Protein 4LQX (pdb70)

Solvent-accessible surface area: 27753 Å² total

Foldseek 3Di:
DAFQLFPTDAPALLRSLVCLVQCPDPPDDRNCLCVQQFHPDDSVVSSVSVVCLFPPPVQQLNLLVRLLCRAQNPDHQLLLVCLAPDLLSLLLCLQLVLVVLVLVLVLLVLLLVQDPDPVSNVLSVVVSCCQCANPPNDRHLNVLSLLNVQSPHSVVSVVDDADVLSVVLSVLLVVCSVPPHSLLVCLLSLLSLLQQCSVVVPRNGHSHNCCVLPDPPGDVSSNVNSVVSNPPSNVSSSVSSCSSVVCVCPGNVSVSSNVSSSVSVSSSSVSSLVSSCVVDVVSVVVSD/DCQVLPDFALFPTDDNALLRNLVCLVQCPDPPDDRNCVCVQQFHPDDSVVSSVSVVCLQPPPPQQLNLLVSLLCRAQAPDHQLLLVCLAPDLLLLLLCLQLVLLVLVLVLVLLVLLLVQDPDPVSNVLSVVVSCCQPCNDPNDRHLSVLSLLNVQSPHSVVSVVDDFDVLSVVLSVLLVVCSVPPHSLLVLLLSLLSLLQQCSVVVHRNHHSHNVCVLPDPPGDPSSNVNSVCSNVPSNVSSSVSSCSSVVCVCPGNVSVSSNVSSSVSVSSSSVSSQVSSCVVPVVSVVVSVD

Secondary structure (DSSP, 8-state):
----TTT---SSHHHHHH--TTTTSSS--S---HHHHT----HHHHHHHHHHHHHSSSS---HHHHHHHHHSSSS--HHHH-----HHHHHHHHHHHHHHHHHHHHHHHHHHHH---HHHHHHHHHHHHHHHH-STTSPPHHHHHH---TT--HHHHHH-PPPHHHHHHHHHHHHHHHHS-TTT----GGGGGG-TTGGGGT-SS-SS-GGGGT-TTS-HHHHHHHHHHHHHHHHHHHHHH--HHHHH---HHHHHHHHHHHHHHHHHHHHHHHHHHHH-TTHHHHH-/--TTT----TTT---SSHHHHHH--TTTTSSS--S---HHHHT----HHHHHHHHHHHHHSSSS---HHHHHHHHHHSSS--HHHH-----HHHHHHHHHHHHHHHHHHHHHHHHHHHH---HHHHHHHHHHHHHHHT-STTSPPHHHHHH---TT--HHHHHHSPPPHHHHHHHHHHHHHHHHS-TTT----GGGGGG-TTGGGGT-SS-SS-GGGGT-TTS-HHHHHHHHHHHHHHHHHHHHHH--HHHHH---HHHHHHHHHHHHHHHHHHHHHHHHHHHH-HHHHHHHH-

Nearest PDB structures (foldseek):
  4lqx-assembly1_A  TM=9.973E-01  e=5.915E-35  Saccharolobus solfataricus P2
  6p5q-assembly1_A  TM=6.520E-01  e=6.171E-04  Pseudomonas fluorescens
  3oql-assembly1_C  TM=6.518E-01  e=2.160E-03  Pseudomonas syringae pv. tomato str. DC3000
  3oql-assembly1_A  TM=6.108E-01  e=1.529E-03  Pseudomonas syringae pv. tomato str. DC3000
  5vrd-assembly2_A  TM=5.428E-01  e=6.937E-03  Methylorubrum extorquens AM1

Structure (mmCIF, N/CA/C/O backbone):
data_4LQX
#
_entry.id   4LQX
#
_cell.length_a   69.400
_cell.length_b   96.579
_cell.length_c   116.830
_cell.angle_alpha   90.000
_cell.angle_beta   90.000
_cell.angle_gamma   90.000
#
_symmetry.space_group_name_H-M   'P 21 21 21'
#
loop_
_entity.id
_entity.type
_entity.pdbx_description
1 polymer 'TENA/THI-4 domain-containing protein'
2 non-polymer 'ZINC ION'
3 non-polymer 'UNKNOWN LIGAND'
4 non-polymer 'SULFATE ION'
5 non-polymer 'CHLORIDE ION'
6 non-polymer 1,2-ETHANEDIOL
7 water water
#
loop_
_atom_site.group_PDB
_atom_site.id
_atom_site.type_symbol
_atom_site.label_atom_id
_atom_site.label_alt_id
_atom_site.label_comp_id
_atom_site.label_asym_id
_atom_site.label_entity_id
_atom_site.label_seq_id
_atom_site.pdbx_PDB_ins_code
_atom_site.Cartn_x
_atom_site.Cartn_y
_atom_site.Cartn_z
_atom_site.occupancy
_atom_site.B_iso_or_equiv
_atom_site.auth_seq_id
_atom_site.auth_comp_id
_atom_site.auth_asym_id
_atom_site.auth_atom_id
_atom_site.pdbx_PDB_model_num
ATOM 1 N N . GLY A 1 19 ? 23.853 29.059 -11.537 1.00 72.12 0 GLY A N 1
ATOM 2 C CA . GLY A 1 19 ? 24.763 30.190 -11.367 1.00 72.11 0 GLY A CA 1
ATOM 3 C C . GLY A 1 19 ? 24.531 30.973 -10.084 1.00 73.25 0 GLY A C 1
ATOM 4 O O . GLY A 1 19 ? 25.483 31.496 -9.485 1.00 75.19 0 GLY A O 1
ATOM 13 N N . PRO A 1 21 ? 24.190 31.556 -6.330 1.00 46.79 2 PRO A N 1
ATOM 14 C CA . PRO A 1 21 ? 24.522 30.801 -5.106 1.00 43.89 2 PRO A CA 1
ATOM 15 C C . PRO A 1 21 ? 23.278 30.489 -4.255 1.00 44.43 2 PRO A C 1
ATOM 16 O O . PRO A 1 21 ? 22.319 31.271 -4.188 1.00 44.64 2 PRO A O 1
ATOM 20 N N . LEU A 1 22 ? 23.307 29.315 -3.634 1.00 37.82 3 LEU A N 1
ATOM 21 C CA . LEU A 1 22 ? 22.284 28.800 -2.727 1.00 35.40 3 LEU A CA 1
ATOM 22 C C . LEU A 1 22 ? 22.672 29.104 -1.307 1.00 37.60 3 LEU A C 1
ATOM 23 O O . LEU A 1 22 ? 23.869 29.057 -0.977 1.00 37.14 3 LEU A O 1
ATOM 28 N N . CYS A 1 23 ? 21.681 29.381 -0.447 1.00 33.69 4 CYS A N 1
ATOM 29 C CA . CYS A 1 23 ? 21.980 29.554 0.969 1.00 33.04 4 CYS A CA 1
ATOM 30 C C . CYS A 1 23 ? 22.316 28.200 1.562 1.00 37.32 4 CYS A C 1
ATOM 31 O O . CYS A 1 23 ? 21.531 27.263 1.409 1.00 35.94 4 CYS A O 1
ATOM 34 N N . PRO A 1 24 ? 23.486 28.076 2.226 1.00 35.93 5 PRO A N 1
ATOM 35 C CA . PRO A 1 24 ? 23.886 26.767 2.771 1.00 35.83 5 PRO A CA 1
ATOM 36 C C . PRO A 1 24 ? 23.050 26.291 3.963 1.00 40.55 5 PRO A C 1
ATOM 37 O O . PRO A 1 24 ? 23.201 25.143 4.388 1.00 39.61 5 PRO A O 1
ATOM 41 N N . SER A 1 25 ? 22.160 27.175 4.479 1.00 37.20 6 SER A N 1
ATOM 42 C CA A SER A 1 25 ? 21.288 26.898 5.607 0.50 35.97 6 SER A CA 1
ATOM 43 C CA B SER A 1 25 ? 21.268 26.899 5.607 0.50 36.14 6 SER A CA 1
ATOM 44 C C . SER A 1 25 ? 19.863 26.578 5.140 1.00 41.54 6 SER A C 1
ATOM 45 O O . SER A 1 25 ? 19.428 25.446 5.302 1.00 45.73 6 SER A O 1
ATOM 50 N N . CYS A 1 26 ? 19.139 27.565 4.561 1.00 35.04 7 CYS A N 1
ATOM 51 C CA . CYS A 1 26 ? 17.745 27.415 4.139 1.00 34.37 7 CYS A CA 1
ATOM 52 C C . CYS A 1 26 ? 17.572 27.009 2.661 1.00 42.17 7 CYS A C 1
ATOM 53 O O . CYS A 1 26 ? 16.437 26.821 2.222 1.00 40.94 7 CYS A O 1
ATOM 56 N N . GLU A 1 27 ? 18.675 26.900 1.903 1.00 43.83 8 GLU A N 1
ATOM 57 C CA . GLU A 1 27 ? 18.741 26.435 0.500 1.00 46.33 8 GLU A CA 1
ATOM 58 C C . GLU A 1 27 ? 17.973 27.347 -0.515 1.00 50.32 8 GLU A C 1
ATOM 59 O O . GLU A 1 27 ? 17.728 26.922 -1.643 1.00 53.09 8 GLU A O 1
ATOM 73 N N . LYS A 1 29 ? 17.793 30.558 -3.224 1.00 37.90 10 LYS A N 1
ATOM 74 C CA . LYS A 1 29 ? 18.723 30.957 -4.302 1.00 38.64 10 LYS A CA 1
ATOM 75 C C . LYS A 1 29 ? 18.901 32.467 -4.362 1.00 42.44 10 LYS A C 1
ATOM 76 O O . LYS A 1 29 ? 17.954 33.182 -4.091 1.00 42.08 10 LYS A O 1
ATOM 82 N N . PHE A 1 30 ? 20.105 32.973 -4.690 1.00 39.53 11 PHE A N 1
ATOM 83 C CA . PHE A 1 30 ? 20.358 34.440 -4.726 1.00 39.59 11 PHE A CA 1
ATOM 84 C C . PHE A 1 30 ? 21.102 34.839 -5.993 1.00 43.95 11 PHE A C 1
ATOM 85 O O . PHE A 1 30 ? 21.794 34.013 -6.567 1.00 41.25 11 PHE A O 1
ATOM 93 N N . ASN A 1 31 ? 20.914 36.079 -6.460 1.00 44.60 12 ASN A N 1
ATOM 94 C CA . ASN A 1 31 ? 21.501 36.499 -7.737 1.00 46.75 12 ASN A CA 1
ATOM 95 C C . ASN A 1 31 ? 23.037 36.664 -7.719 1.00 49.87 12 ASN A C 1
ATOM 96 O O . ASN A 1 31 ? 23.683 36.600 -8.781 1.00 49.99 12 ASN A O 1
ATOM 101 N N . SER A 1 32 ? 23.616 36.856 -6.526 1.00 43.86 13 SER A N 1
ATOM 102 C CA . SER A 1 32 ? 25.051 37.037 -6.344 1.00 41.72 13 SER A CA 1
ATOM 103 C C . SER A 1 32 ? 25.490 36.588 -4.949 1.00 43.48 13 SER A C 1
ATOM 104 O O . SER A 1 32 ? 24.649 36.318 -4.096 1.00 41.56 13 SER A O 1
ATOM 107 N N . TRP A 1 33 ? 26.814 36.542 -4.720 1.00 41.38 14 TRP A N 1
ATOM 108 C CA . TRP A 1 33 ? 27.420 36.222 -3.425 1.00 41.33 14 TRP A CA 1
ATOM 109 C C . TRP A 1 33 ? 27.096 37.334 -2.407 1.00 45.14 14 TRP A C 1
ATOM 110 O O . TRP A 1 33 ? 26.907 37.042 -1.222 1.00 42.85 14 TRP A O 1
ATOM 121 N N . GLU A 1 34 ? 27.043 38.603 -2.877 1.00 42.80 15 GLU A N 1
ATOM 122 C CA . GLU A 1 34 ? 26.679 39.779 -2.070 1.00 43.59 15 GLU A CA 1
ATOM 123 C C . GLU A 1 34 ? 25.233 39.644 -1.564 1.00 44.69 15 GLU A C 1
ATOM 124 O O . GLU A 1 34 ? 24.962 39.929 -0.397 1.00 44.38 15 GLU A O 1
ATOM 130 N N . ASP A 1 35 ? 24.324 39.200 -2.448 1.00 40.02 16 ASP A N 1
ATOM 131 C CA . ASP A 1 35 ? 22.910 38.995 -2.152 1.00 40.52 16 ASP A CA 1
ATOM 132 C C . ASP A 1 35 ? 22.723 37.860 -1.124 1.00 42.29 16 ASP A C 1
ATOM 133 O O . ASP A 1 35 ? 21.933 38.019 -0.187 1.00 42.62 16 ASP A O 1
ATOM 138 N N . LEU A 1 36 ? 23.472 36.748 -1.276 1.00 34.92 17 LEU A N 1
ATOM 139 C CA . LEU A 1 36 ? 23.474 35.656 -0.299 1.00 33.36 17 LEU A CA 1
ATOM 140 C C . LEU A 1 36 ? 24.033 36.175 1.052 1.00 38.58 17 LEU A C 1
ATOM 141 O O . LEU A 1 36 ? 23.434 35.903 2.097 1.00 37.78 17 LEU A O 1
ATOM 146 N N . ALA A 1 37 ? 25.150 36.950 1.021 1.00 36.18 18 ALA A N 1
ATOM 147 C CA . ALA A 1 37 ? 25.760 37.513 2.233 1.00 36.10 18 ALA A CA 1
ATOM 148 C C . ALA A 1 37 ? 24.790 38.453 2.950 1.00 39.91 18 ALA A C 1
ATOM 149 O O . ALA A 1 37 ? 24.682 38.381 4.162 1.00 37.81 18 ALA A O 1
ATOM 151 N N . LYS A 1 38 ? 24.049 39.280 2.188 1.00 39.15 19 LYS A N 1
ATOM 152 C CA . LYS A 1 38 ? 23.028 40.197 2.691 1.00 40.22 19 LYS A CA 1
ATOM 153 C C . LYS A 1 38 ? 21.937 39.379 3.415 1.00 45.24 19 LYS A C 1
ATOM 154 O O . LYS A 1 38 ? 21.597 39.708 4.546 1.00 46.06 19 LYS A O 1
ATOM 160 N N . HIS A 1 39 ? 21.430 38.305 2.764 1.00 40.67 20 HIS A N 1
ATOM 161 C CA . HIS A 1 39 ? 20.410 37.394 3.283 1.00 38.63 20 HIS A CA 1
ATOM 162 C C . HIS A 1 39 ? 20.850 36.752 4.584 1.00 41.61 20 HIS A C 1
ATOM 163 O O . HIS A 1 39 ? 20.118 36.830 5.567 1.00 42.73 20 HIS A O 1
ATOM 178 N N . ASP A 1 41 ? 23.345 37.558 6.641 1.00 41.09 22 ASP A N 1
ATOM 179 C CA . ASP A 1 41 ? 23.567 38.597 7.655 1.00 43.50 22 ASP A CA 1
ATOM 180 C C . ASP A 1 41 ? 22.253 39.074 8.238 1.00 50.71 22 ASP A C 1
ATOM 181 O O . ASP A 1 41 ? 22.155 39.221 9.456 1.00 51.80 22 ASP A O 1
ATOM 186 N N . LEU A 1 42 ? 21.229 39.281 7.387 1.00 47.52 23 LEU A N 1
ATOM 187 C CA . LEU A 1 42 ? 19.900 39.713 7.842 1.00 48.91 23 LEU A CA 1
ATOM 188 C C . LEU A 1 42 ? 19.243 38.673 8.755 1.00 55.24 23 LEU A C 1
ATOM 189 O O . LEU A 1 42 ? 18.795 39.038 9.835 1.00 55.33 23 LEU A O 1
ATOM 194 N N . ILE A 1 43 ? 19.206 37.384 8.330 1.00 53.09 24 ILE A N 1
ATOM 195 C CA . ILE A 1 43 ? 18.588 36.280 9.077 1.00 53.39 24 ILE A CA 1
ATOM 196 C C . ILE A 1 43 ? 19.387 35.969 10.349 1.00 59.31 24 ILE A C 1
ATOM 197 O O . ILE A 1 43 ? 18.770 35.737 11.383 1.00 58.74 24 ILE A O 1
ATOM 202 N N . ALA A 1 44 ? 20.737 35.961 10.285 1.00 57.72 25 ALA A N 1
ATOM 203 C CA . ALA A 1 44 ? 21.564 35.658 11.456 1.00 58.63 25 ALA A CA 1
ATOM 204 C C . ALA A 1 44 ? 21.404 36.730 12.548 1.00 69.83 25 ALA A C 1
ATOM 205 O O . ALA A 1 44 ? 21.441 36.381 13.729 1.00 71.00 25 ALA A O 1
ATOM 207 N N . ASN A 1 45 ? 21.144 38.003 12.159 1.00 70.52 26 ASN A N 1
ATOM 208 C CA . ASN A 1 45 ? 20.933 39.125 13.090 1.00 72.71 26 ASN A CA 1
ATOM 209 C C . ASN A 1 45 ? 19.423 39.345 13.373 1.00 79.03 26 ASN A C 1
ATOM 210 O O . ASN A 1 45 ? 18.892 40.453 13.234 1.00 79.45 26 ASN A O 1
ATOM 215 N N . THR A 1 46 ? 18.749 38.234 13.744 1.00 76.60 27 THR A N 1
ATOM 216 C CA . THR A 1 46 ? 17.361 38.093 14.201 1.00 77.67 27 THR A CA 1
ATOM 217 C C . THR A 1 46 ? 17.372 37.101 15.368 1.00 84.61 27 THR A C 1
ATOM 218 O O . THR A 1 46 ? 18.125 36.118 15.329 1.00 83.52 27 THR A O 1
ATOM 222 N N . ASN A 1 47 ? 16.548 37.366 16.403 1.00 83.92 28 ASN A N 1
ATOM 223 C CA . ASN A 1 47 ? 16.438 36.547 17.622 1.00 83.96 28 ASN A CA 1
ATOM 224 C C . ASN A 1 47 ? 15.951 35.111 17.329 1.00 85.65 28 ASN A C 1
ATOM 225 O O . ASN A 1 47 ? 16.514 34.148 17.873 1.00 84.11 28 ASN A O 1
ATOM 230 N N . SER A 1 48 ? 14.913 34.991 16.459 1.00 81.28 29 SER A N 1
ATOM 231 C CA . SER A 1 48 ? 14.239 33.755 16.043 1.00 79.95 29 SER A CA 1
ATOM 232 C C . SER A 1 48 ? 15.177 32.725 15.380 1.00 80.27 29 SER A C 1
ATOM 233 O O . SER A 1 48 ? 15.032 31.521 15.640 1.00 79.53 29 SER A O 1
ATOM 236 N N . ASP A 1 49 ? 16.126 33.188 14.533 1.00 73.45 30 ASP A N 1
ATOM 237 C CA . ASP A 1 49 ? 17.044 32.289 13.834 1.00 70.19 30 ASP A CA 1
ATOM 238 C C . ASP A 1 49 ? 18.174 31.758 14.728 1.00 70.00 30 ASP A C 1
ATOM 239 O O . ASP A 1 49 ? 18.748 32.494 15.540 1.00 70.95 30 ASP A O 1
ATOM 244 N N . LYS A 1 50 ? 18.524 30.478 14.492 1.00 60.56 31 LYS A N 1
ATOM 245 C CA . LYS A 1 50 ? 19.600 29.735 15.136 1.00 57.46 31 LYS A CA 1
ATOM 246 C C . LYS A 1 50 ? 20.482 29.102 14.059 1.00 52.99 31 LYS A C 1
ATOM 247 O O . LYS A 1 50 ? 21.705 29.146 14.139 1.00 51.91 31 LYS A O 1
ATOM 253 N N . SER A 1 51 ? 19.837 28.561 13.024 1.00 44.66 32 SER A N 1
ATOM 254 C CA . SER A 1 51 ? 20.413 27.840 11.896 1.00 41.71 32 SER A CA 1
ATOM 255 C C . SER A 1 51 ? 21.485 28.632 11.110 1.00 39.67 32 SER A C 1
ATOM 256 O O . SER A 1 51 ? 22.573 28.098 10.878 1.00 36.54 32 SER A O 1
ATOM 259 N N . HIS A 1 52 ? 21.171 29.868 10.670 1.00 34.59 33 HIS A N 1
ATOM 260 C CA . HIS A 1 52 ? 22.084 30.664 9.842 1.00 34.01 33 HIS A CA 1
ATOM 261 C C . HIS A 1 52 ? 23.349 31.086 10.622 1.00 39.56 33 HIS A C 1
ATOM 262 O O . HIS A 1 52 ? 24.467 30.934 10.100 1.00 37.82 33 HIS A O 1
ATOM 269 N N . VAL A 1 53 ? 23.173 31.550 11.878 1.00 37.46 34 VAL A N 1
ATOM 270 C CA . VAL A 1 53 ? 24.286 31.973 12.726 1.00 37.72 34 VAL A CA 1
ATOM 271 C C . VAL A 1 53 ? 25.176 30.741 13.062 1.00 40.20 34 VAL A C 1
ATOM 272 O O . VAL A 1 53 ? 26.404 30.879 12.980 1.00 38.48 34 VAL A O 1
ATOM 289 N N . TRP A 1 55 ? 25.570 28.025 11.196 1.00 36.11 36 TRP A N 1
ATOM 290 C CA . TRP A 1 55 ? 26.274 27.687 9.956 1.00 34.97 36 TRP A CA 1
ATOM 291 C C . TRP A 1 55 ? 27.505 28.585 9.792 1.00 40.80 36 TRP A C 1
ATOM 292 O O . TRP A 1 55 ? 28.585 28.076 9.496 1.00 40.47 36 TRP A O 1
ATOM 303 N N . LEU A 1 56 ? 27.327 29.916 9.954 1.00 38.67 37 LEU A N 1
ATOM 304 C CA . LEU A 1 56 ? 28.404 30.904 9.819 1.00 38.92 37 LEU A CA 1
ATOM 305 C C . LEU A 1 56 ? 29.494 30.665 10.873 1.00 44.54 37 LEU A C 1
ATOM 306 O O . LEU A 1 56 ? 30.685 30.741 10.541 1.00 45.29 37 LEU A O 1
ATOM 311 N N . ASN A 1 57 ? 29.088 30.340 12.126 1.00 39.08 38 ASN A N 1
ATOM 312 C CA . ASN A 1 57 ? 30.013 30.045 13.225 1.00 38.50 38 ASN A CA 1
ATOM 313 C C . ASN A 1 57 ? 30.868 28.795 12.939 1.00 40.60 38 ASN A C 1
ATOM 314 O O . ASN A 1 57 ? 32.084 28.825 13.130 1.00 40.15 38 ASN A O 1
ATOM 319 N N . ARG A 1 58 ? 30.240 27.729 12.439 1.00 36.00 39 ARG A N 1
ATOM 320 C CA . ARG A 1 58 ? 30.915 26.468 12.167 1.00 34.92 39 ARG A CA 1
ATOM 321 C C . ARG A 1 58 ? 31.754 26.481 10.908 1.00 41.32 39 ARG A C 1
ATOM 322 O O . ARG A 1 58 ? 32.744 25.746 10.855 1.00 41.26 39 ARG A O 1
ATOM 330 N N . ASN A 1 59 ? 31.366 27.281 9.892 1.00 38.72 40 ASN A N 1
ATOM 331 C CA . ASN A 1 59 ? 32.053 27.254 8.606 1.00 39.19 40 ASN A CA 1
ATOM 332 C C . ASN A 1 59 ? 32.849 28.507 8.243 1.00 46.39 40 ASN A C 1
ATOM 333 O O . ASN A 1 59 ? 33.864 28.370 7.559 1.00 46.58 40 ASN A O 1
ATOM 338 N N . ILE A 1 60 ? 32.409 29.701 8.656 1.00 45.77 41 ILE A N 1
ATOM 339 C CA . ILE A 1 60 ? 33.107 30.915 8.247 1.00 48.28 41 ILE A CA 1
ATOM 340 C C . ILE A 1 60 ? 33.860 31.516 9.432 1.00 59.50 41 ILE A C 1
ATOM 341 O O . ILE A 1 60 ? 35.085 31.392 9.486 1.00 59.92 41 ILE A O 1
ATOM 346 N N . SER A 1 61 ? 33.152 32.201 10.349 1.00 60.29 42 SER A N 1
ATOM 347 C CA . SER A 1 61 ? 33.795 32.874 11.466 1.00 61.82 42 SER A CA 1
ATOM 348 C C . SER A 1 61 ? 32.867 33.001 12.662 1.00 68.89 42 SER A C 1
ATOM 349 O O . SER A 1 61 ? 31.636 32.960 12.520 1.00 67.70 42 SER A O 1
ATOM 360 N N . LYS A 1 63 ? 33.289 35.797 14.827 1.00 73.52 44 LYS A N 1
ATOM 361 C CA . LYS A 1 63 ? 33.086 37.251 14.820 1.00 74.95 44 LYS A CA 1
ATOM 362 C C . LYS A 1 63 ? 32.257 37.679 13.610 1.00 79.14 44 LYS A C 1
ATOM 363 O O . LYS A 1 63 ? 32.421 37.125 12.518 1.00 79.05 44 LYS A O 1
ATOM 369 N N . ARG A 1 64 ? 31.355 38.644 13.821 1.00 75.44 45 ARG A N 1
ATOM 370 C CA . ARG A 1 64 ? 30.494 39.196 12.778 1.00 75.04 45 ARG A CA 1
ATOM 371 C C . ARG A 1 64 ? 31.323 39.865 11.689 1.00 76.95 45 ARG A C 1
ATOM 372 O O . ARG A 1 64 ? 32.358 40.482 11.966 1.00 78.41 45 ARG A O 1
ATOM 388 N N . GLU A 1 66 ? 30.988 42.298 7.884 1.00 64.16 47 GLU A N 1
ATOM 389 C CA . GLU A 1 66 ? 30.087 43.144 7.090 1.00 63.87 47 GLU A CA 1
ATOM 390 C C . GLU A 1 66 ? 29.755 42.359 5.794 1.00 61.88 47 GLU A C 1
ATOM 391 O O . GLU A 1 66 ? 30.489 41.438 5.431 1.00 59.25 47 GLU A O 1
ATOM 397 N N . VAL A 1 67 ? 28.645 42.689 5.133 1.00 57.08 48 VAL A N 1
ATOM 398 C CA . VAL A 1 67 ? 28.147 41.979 3.943 1.00 56.05 48 VAL A CA 1
ATOM 399 C C . VAL A 1 67 ? 29.265 41.690 2.912 1.00 59.11 48 VAL A C 1
ATOM 400 O O . VAL A 1 67 ? 29.371 40.540 2.452 1.00 56.61 48 VAL A O 1
ATOM 404 N N . ASN A 1 68 ? 30.114 42.703 2.615 1.00 56.99 49 ASN A N 1
ATOM 405 C CA . ASN A 1 68 ? 31.208 42.637 1.643 1.00 56.22 49 ASN A CA 1
ATOM 406 C C . ASN A 1 68 ? 32.254 41.637 2.019 1.00 57.43 49 ASN A C 1
ATOM 407 O O . ASN A 1 68 ? 32.733 40.923 1.130 1.00 56.93 49 ASN A O 1
ATOM 412 N N . GLU A 1 69 ? 32.657 41.596 3.299 1.00 52.71 50 GLU A N 1
ATOM 413 C CA . GLU A 1 69 ? 33.695 40.638 3.664 1.00 52.28 50 GLU A CA 1
ATOM 414 C C . GLU A 1 69 ? 33.094 39.226 3.740 1.00 50.63 50 GLU A C 1
ATOM 415 O O . GLU A 1 69 ? 33.789 38.272 3.396 1.00 51.32 50 GLU A O 1
ATOM 421 N N . LEU A 1 70 ? 31.797 39.104 4.082 1.00 42.11 51 LEU A N 1
ATOM 422 C CA . LEU A 1 70 ? 31.078 37.819 4.099 1.00 38.53 51 LEU A CA 1
ATOM 423 C C . LEU A 1 70 ? 30.894 37.285 2.659 1.00 38.84 51 LEU A C 1
ATOM 424 O O . LEU A 1 70 ? 31.119 36.099 2.440 1.00 38.26 51 LEU A O 1
ATOM 429 N N . ALA A 1 71 ? 30.539 38.155 1.691 1.00 33.84 52 ALA A N 1
ATOM 430 C CA . ALA A 1 71 ? 30.372 37.772 0.278 1.00 33.54 52 ALA A CA 1
ATOM 431 C C . ALA A 1 71 ? 31.641 37.126 -0.255 1.00 39.40 52 ALA A C 1
ATOM 432 O O . ALA A 1 71 ? 31.581 36.046 -0.852 1.00 38.05 52 ALA A O 1
ATOM 434 N N . ASN A 1 72 ? 32.799 37.766 0.015 1.00 37.86 53 ASN A N 1
ATOM 435 C CA . ASN A 1 72 ? 34.106 37.276 -0.400 1.00 37.69 53 ASN A CA 1
ATOM 436 C C . ASN A 1 72 ? 34.438 35.980 0.334 1.00 39.41 53 ASN A C 1
ATOM 437 O O . ASN A 1 72 ? 34.908 35.037 -0.308 1.00 39.14 53 ASN A O 1
ATOM 442 N N . ALA A 1 73 ? 34.137 35.910 1.648 1.00 34.99 54 ALA A N 1
ATOM 443 C CA . ALA A 1 73 ? 34.367 34.707 2.467 1.00 34.73 54 ALA A CA 1
ATOM 444 C C . ALA A 1 73 ? 33.512 33.519 1.962 1.00 38.04 54 ALA A C 1
ATOM 445 O O . ALA A 1 73 ? 34.024 32.401 1.855 1.00 36.93 54 ALA A O 1
ATOM 447 N N . LEU A 1 74 ? 32.235 33.778 1.604 1.00 34.10 55 LEU A N 1
ATOM 448 C CA . LEU A 1 74 ? 31.326 32.738 1.084 1.00 32.91 55 LEU A CA 1
ATOM 449 C C . LEU A 1 74 ? 31.794 32.238 -0.261 1.00 36.90 55 LEU A C 1
ATOM 450 O O . LEU A 1 74 ? 31.899 31.029 -0.445 1.00 36.07 55 LEU A O 1
ATOM 455 N N . GLU A 1 75 ? 32.124 33.168 -1.176 1.00 35.48 56 GLU A N 1
ATOM 456 C CA . GLU A 1 75 ? 32.575 32.845 -2.527 1.00 35.30 56 GLU A CA 1
ATOM 457 C C . GLU A 1 75 ? 33.806 31.983 -2.488 1.00 41.40 56 GLU A C 1
ATOM 458 O O . GLU A 1 75 ? 33.834 30.970 -3.190 1.00 41.59 56 GLU A O 1
ATOM 464 N N . ARG A 1 76 ? 34.792 32.348 -1.635 1.00 39.16 57 ARG A N 1
ATOM 465 C CA . ARG A 1 76 ? 36.039 31.600 -1.452 1.00 39.39 57 ARG A CA 1
ATOM 466 C C . ARG A 1 76 ? 35.799 30.214 -0.841 1.00 40.64 57 ARG A C 1
ATOM 467 O O . ARG A 1 76 ? 36.391 29.242 -1.291 1.00 42.00 57 ARG A O 1
ATOM 475 N N . PHE A 1 77 ? 34.942 30.127 0.166 1.00 34.85 58 PHE A N 1
ATOM 476 C CA . PHE A 1 77 ? 34.595 28.886 0.867 1.00 32.78 58 PHE A CA 1
ATOM 477 C C . PHE A 1 77 ? 33.998 27.859 -0.097 1.00 35.93 58 PHE A C 1
ATOM 478 O O . PHE A 1 77 ? 34.325 26.684 0.023 1.00 35.85 58 PHE A O 1
ATOM 486 N N . PHE A 1 78 ? 33.131 28.281 -1.032 1.00 32.15 59 PHE A N 1
ATOM 487 C CA . PHE A 1 78 ? 32.467 27.341 -1.944 1.00 31.21 59 PHE A CA 1
ATOM 488 C C . PHE A 1 78 ? 33.227 27.066 -3.240 1.00 36.80 59 PHE A C 1
ATOM 489 O O . PHE A 1 78 ? 33.004 26.024 -3.872 1.00 36.23 59 PHE A O 1
ATOM 497 N N . SER A 1 79 ? 34.139 27.950 -3.636 1.00 34.88 60 SER A N 1
ATOM 498 C CA . SER A 1 79 ? 34.812 27.742 -4.915 1.00 35.50 60 SER A CA 1
ATOM 499 C C . SER A 1 79 ? 36.271 27.285 -4.786 1.00 38.00 60 SER A C 1
ATOM 500 O O . SER A 1 79 ? 36.851 26.837 -5.782 1.00 37.84 60 SER A O 1
ATOM 503 N N . THR A 1 80 ? 36.834 27.334 -3.572 1.00 34.67 61 THR A N 1
ATOM 504 C CA . THR A 1 80 ? 38.230 26.958 -3.357 1.00 34.86 61 THR A CA 1
ATOM 505 C C . THR A 1 80 ? 38.344 25.937 -2.218 1.00 37.50 61 THR A C 1
ATOM 506 O O . THR A 1 80 ? 37.883 26.222 -1.117 1.00 37.04 61 THR A O 1
ATOM 510 N N . PRO A 1 81 ? 38.965 24.752 -2.437 1.00 34.66 62 PRO A N 1
ATOM 511 C CA . PRO A 1 81 ? 39.507 24.206 -3.707 1.00 35.61 62 PRO A CA 1
ATOM 512 C C . PRO A 1 81 ? 38.430 24.045 -4.780 1.00 41.77 62 PRO A C 1
ATOM 513 O O . PRO A 1 81 ? 37.256 23.860 -4.433 1.00 41.55 62 PRO A O 1
ATOM 517 N N . ASN A 1 82 ? 38.817 24.086 -6.072 1.00 40.15 63 ASN A N 1
ATOM 518 C CA . ASN A 1 82 ? 37.871 23.887 -7.177 1.00 40.37 63 ASN A CA 1
ATOM 519 C C . ASN A 1 82 ? 37.407 22.409 -7.293 1.00 44.95 63 ASN A C 1
ATOM 520 O O . ASN A 1 82 ? 36.239 22.162 -7.612 1.00 46.50 63 ASN A O 1
ATOM 525 N N . SER A 1 83 ? 38.327 21.442 -7.096 1.00 39.93 64 SER A N 1
ATOM 526 C CA . SER A 1 83 ? 38.030 20.009 -7.135 1.00 37.87 64 SER A CA 1
ATOM 527 C C . SER A 1 83 ? 37.133 19.659 -5.935 1.00 37.33 64 SER A C 1
ATOM 528 O O . SER A 1 83 ? 37.470 20.000 -4.807 1.00 34.83 64 SER A O 1
ATOM 531 N N . LEU A 1 84 ? 35.972 19.027 -6.189 1.00 33.99 65 LEU A N 1
ATOM 532 C CA . LEU A 1 84 ? 35.005 18.708 -5.145 1.00 33.63 65 LEU A CA 1
ATOM 533 C C . LEU A 1 84 ? 35.603 17.747 -4.124 1.00 39.57 65 LEU A C 1
ATOM 534 O O . LEU A 1 84 ? 35.446 17.966 -2.922 1.00 40.47 65 LEU A O 1
ATOM 539 N N . SER A 1 85 ? 36.341 16.743 -4.602 1.00 36.38 66 SER A N 1
ATOM 540 C CA . SER A 1 85 ? 37.046 15.770 -3.782 1.00 35.56 66 SER A CA 1
ATOM 541 C C . SER A 1 85 ? 38.010 16.480 -2.813 1.00 38.67 66 SER A C 1
ATOM 542 O O . SER A 1 85 ? 38.027 16.168 -1.625 1.00 37.99 66 SER A O 1
ATOM 553 N N . TRP A 1 87 ? 37.845 19.728 -2.082 1.00 33.05 68 TRP A N 1
ATOM 554 C CA . TRP A 1 87 ? 37.014 20.646 -1.313 1.00 31.79 68 TRP A CA 1
ATOM 555 C C . TRP A 1 87 ? 36.418 19.928 -0.092 1.00 33.08 68 TRP A C 1
ATOM 556 O O . TRP A 1 87 ? 36.454 20.487 1.011 1.00 31.79 68 TRP A O 1
ATOM 567 N N . ILE A 1 88 ? 35.901 18.688 -0.283 1.00 28.89 69 ILE A N 1
ATOM 568 C CA . ILE A 1 88 ? 35.311 17.892 0.807 1.00 27.42 69 ILE A CA 1
ATOM 569 C C . ILE A 1 88 ? 36.415 17.593 1.838 1.00 31.38 69 ILE A C 1
ATOM 570 O O . ILE A 1 88 ? 36.233 17.829 3.046 1.00 30.87 69 ILE A O 1
ATOM 575 N N . ARG A 1 89 ? 37.580 17.168 1.343 1.00 28.59 70 ARG A N 1
ATOM 576 C CA . ARG A 1 89 ? 38.749 16.868 2.167 1.00 28.76 70 ARG A CA 1
ATOM 577 C C . ARG A 1 89 ? 39.204 18.098 2.972 1.00 33.29 70 ARG A C 1
ATOM 578 O O . ARG A 1 89 ? 39.401 17.976 4.173 1.00 33.77 70 ARG A O 1
ATOM 586 N N . THR A 1 90 ? 39.355 19.271 2.323 1.00 32.10 71 THR A N 1
ATOM 587 C CA . THR A 1 90 ? 39.826 20.512 2.972 1.00 32.07 71 THR A CA 1
ATOM 588 C C . THR A 1 90 ? 38.819 20.953 4.040 1.00 35.77 71 THR A C 1
ATOM 589 O O . THR A 1 90 ? 39.231 21.262 5.160 1.00 37.12 71 THR A O 1
ATOM 593 N N . ARG A 1 91 ? 37.509 20.931 3.714 1.00 31.13 72 ARG A N 1
ATOM 594 C CA . ARG A 1 91 ? 36.464 21.351 4.659 1.00 30.02 72 ARG A CA 1
ATOM 595 C C . ARG A 1 91 ? 36.396 20.425 5.854 1.00 34.36 72 ARG A C 1
ATOM 596 O O . ARG A 1 91 ? 36.229 20.920 6.985 1.00 35.17 72 ARG A O 1
ATOM 604 N N . PHE A 1 92 ? 36.572 19.092 5.613 1.00 29.18 73 PHE A N 1
ATOM 605 C CA . PHE A 1 92 ? 36.550 18.062 6.662 1.00 27.57 73 PHE A CA 1
ATOM 606 C C . PHE A 1 92 ? 37.664 18.312 7.669 1.00 30.42 73 PHE A C 1
ATOM 607 O O . PHE A 1 92 ? 37.405 18.317 8.879 1.00 29.62 73 PHE A O 1
ATOM 615 N N . ILE A 1 93 ? 38.890 18.550 7.160 1.00 26.42 74 ILE A N 1
ATOM 616 C CA . ILE A 1 93 ? 40.082 18.810 7.967 1.00 25.26 74 ILE A CA 1
ATOM 617 C C . ILE A 1 93 ? 39.850 20.075 8.811 1.00 29.42 74 ILE A C 1
ATOM 618 O O . ILE A 1 93 ? 40.098 20.044 10.002 1.00 28.91 74 ILE A O 1
ATOM 623 N N . GLU A 1 94 ? 39.296 21.142 8.218 1.00 26.40 75 GLU A N 1
ATOM 624 C CA . GLU A 1 94 ? 39.054 22.388 8.942 1.00 26.25 75 GLU A CA 1
ATOM 625 C C . GLU A 1 94 ? 38.052 22.216 10.031 1.00 29.67 75 GLU A C 1
ATOM 626 O O . GLU A 1 94 ? 38.176 22.830 11.086 1.00 30.44 75 GLU A O 1
ATOM 632 N N . ARG A 1 95 ? 37.045 21.392 9.777 1.00 27.10 76 ARG A N 1
ATOM 633 C CA . ARG A 1 95 ? 35.965 21.142 10.713 1.00 26.24 76 ARG A CA 1
ATOM 634 C C . ARG A 1 95 ? 36.384 20.271 11.895 1.00 30.75 76 ARG A C 1
ATOM 635 O O . ARG A 1 95 ? 36.060 20.609 13.027 1.00 32.57 76 ARG A O 1
ATOM 643 N N . PHE A 1 96 ? 37.047 19.134 11.648 1.00 27.22 77 PHE A N 1
ATOM 644 C CA . PHE A 1 96 ? 37.364 18.141 12.686 1.00 25.53 77 PHE A CA 1
ATOM 645 C C . PHE A 1 96 ? 38.812 18.085 13.131 1.00 30.62 77 PHE A C 1
ATOM 646 O O . PHE A 1 96 ? 39.055 17.653 14.260 1.00 29.67 77 PHE A O 1
ATOM 654 N N . TYR A 1 97 ? 39.778 18.486 12.260 1.00 28.74 78 TYR A N 1
ATOM 655 C CA . TYR A 1 97 ? 41.222 18.360 12.520 1.00 28.35 78 TYR A CA 1
ATOM 656 C C . TYR A 1 97 ? 41.957 19.693 12.366 1.00 33.80 78 TYR A C 1
ATOM 657 O O . TYR A 1 97 ? 43.156 19.725 12.030 1.00 31.85 78 TYR A O 1
ATOM 666 N N . GLY A 1 98 ? 41.228 20.782 12.623 1.00 33.51 79 GLY A N 1
ATOM 667 C CA . GLY A 1 98 ? 41.751 22.135 12.493 1.00 35.48 79 GLY A CA 1
ATOM 668 C C . GLY A 1 98 ? 42.432 22.630 13.747 1.00 44.05 79 GLY A C 1
ATOM 669 O O . GLY A 1 98 ? 42.977 21.849 14.534 1.00 42.47 79 GLY A O 1
ATOM 670 N N . ASP A 1 99 ? 42.383 23.944 13.942 1.00 45.86 80 ASP A N 1
ATOM 671 C CA . ASP A 1 99 ? 42.983 24.634 15.091 1.00 48.18 80 ASP A CA 1
ATOM 672 C C . ASP A 1 99 ? 42.380 24.108 16.395 1.00 50.18 80 ASP A C 1
ATOM 673 O O . ASP A 1 99 ? 43.124 23.862 17.350 1.00 50.09 80 ASP A O 1
ATOM 678 N N . ASN A 1 100 ? 41.052 23.835 16.381 1.00 45.48 81 ASN A N 1
ATOM 679 C CA . ASN A 1 100 ? 40.306 23.252 17.495 1.00 44.26 81 ASN A CA 1
ATOM 680 C C . ASN A 1 100 ? 39.702 21.920 17.055 1.00 42.51 81 ASN A C 1
ATOM 681 O O . ASN A 1 100 ? 38.537 21.854 16.618 1.00 41.46 81 ASN A O 1
ATOM 686 N N . PRO A 1 101 ? 40.517 20.834 17.141 1.00 34.37 82 PRO A N 1
ATOM 687 C CA . PRO A 1 101 ? 40.032 19.511 16.721 1.00 32.08 82 PRO A CA 1
ATOM 688 C C . PRO A 1 101 ? 38.862 19.064 17.564 1.00 34.65 82 PRO A C 1
ATOM 689 O O . PRO A 1 101 ? 38.716 19.538 18.688 1.00 35.06 82 PRO A O 1
ATOM 693 N N . HIS A 1 102 ? 38.019 18.181 17.013 1.00 27.91 83 HIS A N 1
ATOM 694 C CA . HIS A 1 102 ? 36.851 17.684 17.709 1.00 26.46 83 HIS A CA 1
ATOM 695 C C . HIS A 1 102 ? 37.257 17.065 19.049 1.00 32.44 83 HIS A C 1
ATOM 696 O O . HIS A 1 102 ? 38.225 16.302 19.103 1.00 32.84 83 HIS A O 1
ATOM 703 N N . PRO A 1 103 ? 36.525 17.391 20.145 1.00 30.35 84 PRO A N 1
ATOM 704 C CA . PRO A 1 103 ? 36.848 16.802 21.475 1.00 28.79 84 PRO A CA 1
ATOM 705 C C . PRO A 1 103 ? 36.986 15.275 21.484 1.00 34.04 84 PRO A C 1
ATOM 706 O O . PRO A 1 103 ? 37.796 14.756 22.258 1.00 34.96 84 PRO A O 1
ATOM 710 N N . PHE A 1 104 ? 36.203 14.551 20.640 1.00 28.39 85 PHE A N 1
ATOM 711 C CA . PHE A 1 104 ? 36.314 13.098 20.579 1.00 27.26 85 PHE A CA 1
ATOM 712 C C . PHE A 1 104 ? 37.694 12.711 20.014 1.00 31.50 85 PHE A C 1
ATOM 713 O O . PHE A 1 104 ? 38.327 11.785 20.529 1.00 31.25 85 PHE A O 1
ATOM 721 N N . ILE A 1 105 ? 38.138 13.413 18.954 1.00 27.61 86 ILE A N 1
ATOM 722 C CA . ILE A 1 105 ? 39.412 13.142 18.286 1.00 27.31 86 ILE A CA 1
ATOM 723 C C . ILE A 1 105 ? 40.572 13.425 19.263 1.00 30.99 86 ILE A C 1
ATOM 724 O O . ILE A 1 105 ? 41.526 12.642 19.304 1.00 30.00 86 ILE A O 1
ATOM 729 N N . VAL A 1 106 ? 40.452 14.512 20.075 1.00 26.65 87 VAL A N 1
ATOM 730 C CA . VAL A 1 106 ? 41.450 14.880 21.103 1.00 26.09 87 VAL A CA 1
ATOM 731 C C . VAL A 1 106 ? 41.540 13.724 22.120 1.00 30.94 87 VAL A C 1
ATOM 732 O O . VAL A 1 106 ? 42.646 13.287 22.456 1.00 34.44 87 VAL A O 1
ATOM 736 N N . ALA A 1 107 ? 40.378 13.198 22.558 1.00 26.74 88 ALA A N 1
ATOM 737 C CA . ALA A 1 107 ? 40.273 12.095 23.523 1.00 27.40 88 ALA A CA 1
ATOM 738 C C . ALA A 1 107 ? 40.774 10.775 22.937 1.00 33.74 88 ALA A C 1
ATOM 739 O O . ALA A 1 107 ? 41.260 9.921 23.674 1.00 34.70 88 ALA A O 1
ATOM 749 N N . GLN A 1 109 ? 43.273 10.368 20.870 1.00 32.21 90 GLN A N 1
ATOM 750 C CA . GLN A 1 109 ? 44.737 10.355 20.693 1.00 33.76 90 GLN A CA 1
ATOM 751 C C . GLN A 1 109 ? 45.368 9.226 21.478 1.00 43.62 90 GLN A C 1
ATOM 752 O O . GLN A 1 109 ? 46.049 8.388 20.886 1.00 46.28 90 GLN A O 1
ATOM 758 N N . ASN A 1 110 ? 45.096 9.168 22.792 1.00 41.41 91 ASN A N 1
ATOM 759 C CA . ASN A 1 110 ? 45.546 8.102 23.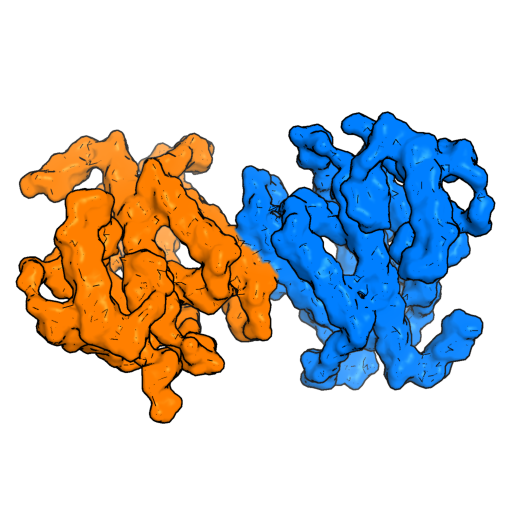701 1.00 40.92 91 ASN A CA 1
ATOM 760 C C . ASN A 1 110 ? 44.310 7.751 24.528 1.00 42.87 91 ASN A C 1
ATOM 761 O O . ASN A 1 110 ? 44.018 8.387 25.549 1.00 42.99 91 ASN A O 1
ATOM 766 N N . PRO A 1 111 ? 43.470 6.850 23.975 1.00 36.62 92 PRO A N 1
ATOM 767 C CA . PRO A 1 111 ? 42.152 6.634 24.576 1.00 34.84 92 PRO A CA 1
ATOM 768 C C . PRO A 1 111 ? 42.136 5.735 25.790 1.00 39.63 92 PRO A C 1
ATOM 769 O O . PRO A 1 111 ? 42.845 4.724 25.867 1.00 41.37 92 PRO A O 1
ATOM 773 N N . THR A 1 112 ? 41.253 6.095 26.714 1.00 33.34 93 THR A N 1
ATOM 774 C CA . THR A 1 112 ? 40.978 5.296 27.901 1.00 32.17 93 THR A CA 1
ATOM 775 C C . THR A 1 112 ? 39.996 4.182 27.494 1.00 31.69 93 THR A C 1
ATOM 776 O O . THR A 1 112 ? 39.454 4.219 26.398 1.00 27.29 93 THR A O 1
ATOM 780 N N . LYS A 1 113 ? 39.719 3.244 28.402 1.00 32.28 94 LYS A N 1
ATOM 781 C CA . LYS A 1 113 ? 38.726 2.179 28.253 1.00 32.13 94 LYS A CA 1
ATOM 782 C C . LYS A 1 113 ? 37.342 2.812 27.978 1.00 34.87 94 LYS A C 1
ATOM 783 O O . LYS A 1 113 ? 36.610 2.318 27.138 1.00 35.16 94 LYS A O 1
ATOM 789 N N . GLY A 1 114 ? 37.037 3.919 28.660 1.00 31.82 95 GLY A N 1
ATOM 790 C CA . GLY A 1 114 ? 35.789 4.664 28.546 1.00 30.56 95 GLY A CA 1
ATOM 791 C C . GLY A 1 114 ? 35.593 5.308 27.195 1.00 33.77 95 GLY A C 1
ATOM 792 O O . GLY A 1 114 ? 34.487 5.240 26.638 1.00 33.30 95 GLY A O 1
ATOM 793 N N . VAL A 1 115 ? 36.676 5.921 26.640 1.00 29.17 96 VAL A N 1
ATOM 794 C CA . VAL A 1 115 ? 36.669 6.518 25.296 1.00 26.56 96 VAL A CA 1
ATOM 795 C C . VAL A 1 115 ? 36.345 5.427 24.276 1.00 31.43 96 VAL A C 1
ATOM 796 O O . VAL A 1 115 ? 35.483 5.622 23.410 1.00 31.85 96 VAL A O 1
ATOM 800 N N . LEU A 1 116 ? 37.052 4.283 24.382 1.00 28.44 97 LEU A N 1
ATOM 801 C CA . LEU A 1 116 ? 36.914 3.173 23.454 1.00 28.15 97 LEU A CA 1
ATOM 802 C C . LEU A 1 116 ? 35.528 2.478 23.570 1.00 32.85 97 LEU A C 1
ATOM 803 O O . LEU A 1 116 ? 34.958 2.096 22.540 1.00 33.12 97 LEU A O 1
ATOM 808 N N . LEU A 1 117 ? 34.975 2.373 24.783 1.00 28.12 98 LEU A N 1
ATOM 809 C CA . LEU A 1 117 ? 33.655 1.779 25.000 1.00 28.55 98 LEU A CA 1
ATOM 810 C C . LEU A 1 117 ? 32.538 2.702 24.530 1.00 30.35 98 LEU A C 1
ATOM 811 O O . LEU A 1 117 ? 31.515 2.223 24.054 1.00 29.15 98 LEU A O 1
ATOM 816 N N . GLY A 1 118 ? 32.745 4.005 24.666 1.00 27.56 99 GLY A N 1
ATOM 817 C CA . GLY A 1 118 ? 31.827 5.026 24.178 1.00 27.12 99 GLY A CA 1
ATOM 818 C C . GLY A 1 118 ? 31.761 4.935 22.672 1.00 29.72 99 GLY A C 1
ATOM 819 O O . GLY A 1 118 ? 30.677 4.985 22.087 1.00 30.28 99 GLY A O 1
ATOM 820 N N . TYR A 1 119 ? 32.927 4.733 22.046 1.00 25.55 100 TYR A N 1
ATOM 821 C CA . TYR A 1 119 ? 33.081 4.490 20.604 1.00 25.04 100 TYR A CA 1
ATOM 822 C C . TYR A 1 119 ? 32.249 3.241 20.232 1.00 28.28 100 TYR A C 1
ATOM 823 O O . TYR A 1 119 ? 31.358 3.372 19.416 1.00 28.75 100 TYR A O 1
ATOM 832 N N . VAL A 1 120 ? 32.494 2.071 20.870 1.00 24.55 101 VAL A N 1
ATOM 833 C CA . VAL A 1 120 ? 31.781 0.801 20.627 1.00 24.60 101 VAL A CA 1
ATOM 834 C C . VAL A 1 120 ? 30.258 0.953 20.746 1.00 30.76 101 VAL A C 1
ATOM 835 O O . VAL A 1 120 ? 29.517 0.512 19.864 1.00 31.60 101 VAL A O 1
ATOM 839 N N . ILE A 1 121 ? 29.796 1.565 21.834 1.00 28.10 102 ILE A N 1
ATOM 840 C CA . ILE A 1 121 ? 28.371 1.656 22.138 1.00 26.81 102 ILE A CA 1
ATOM 841 C C . ILE A 1 121 ? 27.614 2.499 21.123 1.00 29.11 102 ILE A C 1
ATOM 842 O O . ILE A 1 121 ? 26.573 2.063 20.629 1.00 28.10 102 ILE A O 1
ATOM 847 N N . GLU A 1 122 ? 28.109 3.686 20.817 1.00 26.16 103 GLU A N 1
ATOM 848 C CA . GLU A 1 122 ? 27.383 4.545 19.884 1.00 24.77 103 GLU A CA 1
ATOM 849 C C . GLU A 1 122 ? 27.631 4.153 18.423 1.00 29.19 103 GLU A C 1
ATOM 850 O O . GLU A 1 122 ? 26.724 4.326 17.596 1.00 29.06 103 GLU A O 1
ATOM 856 N N . HIS A 1 123 ? 28.819 3.600 18.106 1.00 24.96 104 HIS A N 1
ATOM 857 C CA . HIS A 1 123 ? 29.148 3.263 16.722 1.00 24.60 104 HIS A CA 1
ATOM 858 C C . HIS A 1 123 ? 28.380 2.027 16.218 1.00 28.98 104 HIS A C 1
ATOM 859 O O . HIS A 1 123 ? 28.199 1.892 15.013 1.00 28.28 104 HIS A O 1
ATOM 866 N N . GLN A 1 124 ? 27.914 1.143 17.119 1.00 26.81 105 GLN A N 1
ATOM 867 C CA . GLN A 1 124 ? 27.145 -0.035 16.689 1.00 25.97 105 GLN A CA 1
ATOM 868 C C . GLN A 1 124 ? 25.862 0.432 15.982 1.00 30.02 105 GLN A C 1
ATOM 869 O O . GLN A 1 124 ? 25.446 -0.189 15.008 1.00 30.66 105 GLN A O 1
ATOM 875 N N . HIS A 1 125 ? 25.260 1.528 16.481 1.00 24.20 106 HIS A N 1
ATOM 876 C CA . HIS A 1 125 ? 24.044 2.146 15.976 1.00 24.05 106 HIS A CA 1
ATOM 877 C C . HIS A 1 125 ? 24.355 2.901 14.700 1.00 29.74 106 HIS A C 1
ATOM 878 O O . HIS A 1 125 ? 23.583 2.831 13.734 1.00 29.70 106 HIS A O 1
ATOM 885 N N . PHE A 1 126 ? 25.522 3.561 14.670 1.00 27.01 107 PHE A N 1
ATOM 886 C CA . PHE A 1 126 ? 26.015 4.246 13.483 1.00 25.77 107 PHE A CA 1
ATOM 887 C C . PHE A 1 126 ? 26.165 3.237 12.345 1.00 28.98 107 PHE A C 1
ATOM 888 O O . PHE A 1 126 ? 25.727 3.516 11.221 1.00 28.92 107 PHE A O 1
ATOM 896 N N . LEU A 1 127 ? 26.789 2.080 12.628 1.00 25.42 108 LEU A N 1
ATOM 897 C CA . LEU A 1 127 ? 27.039 1.058 11.607 1.00 24.66 108 LEU A CA 1
ATOM 898 C C . LEU A 1 127 ? 25.750 0.452 11.071 1.00 28.85 108 LEU A C 1
ATOM 899 O O . LEU A 1 127 ? 25.686 0.151 9.886 1.00 29.37 108 LEU A O 1
ATOM 904 N N . LYS A 1 128 ? 24.712 0.313 11.917 1.00 25.99 109 LYS A N 1
ATOM 905 C CA . LYS A 1 128 ? 23.398 -0.160 11.485 1.00 25.57 109 LYS A CA 1
ATOM 906 C C . LYS A 1 128 ? 22.789 0.865 10.516 1.00 30.07 109 LYS A C 1
ATOM 907 O O . LYS A 1 128 ? 22.305 0.472 9.458 1.00 33.17 109 LYS A O 1
ATOM 913 N N . ASN A 1 129 ? 22.888 2.170 10.822 1.00 24.22 110 ASN A N 1
ATOM 914 C CA . ASN A 1 129 ? 22.353 3.226 9.954 1.00 23.72 110 ASN A CA 1
ATOM 915 C C . ASN A 1 129 ? 23.137 3.295 8.635 1.00 29.29 110 ASN A C 1
ATOM 916 O O . ASN A 1 129 ? 22.538 3.426 7.568 1.00 29.26 110 ASN A O 1
ATOM 921 N N . TRP A 1 130 ? 24.474 3.195 8.726 1.00 26.44 111 TRP A N 1
ATOM 922 C CA . TRP A 1 130 ? 25.415 3.209 7.610 1.00 25.48 111 TRP A CA 1
ATOM 923 C C . TRP A 1 130 ? 24.997 2.235 6.520 1.00 30.76 111 TRP A C 1
ATOM 924 O O . TRP A 1 130 ? 24.847 2.632 5.375 1.00 31.32 111 TRP A O 1
ATOM 935 N N . VAL A 1 131 ? 24.783 0.973 6.883 1.00 29.18 112 VAL A N 1
ATOM 936 C CA . VAL A 1 131 ? 24.481 -0.076 5.919 1.00 29.48 112 VAL A CA 1
ATOM 937 C C . VAL A 1 131 ? 23.084 0.165 5.274 1.00 32.03 112 VAL A C 1
ATOM 938 O O . VAL A 1 131 ? 22.937 -0.048 4.073 1.00 31.99 112 VAL A O 1
ATOM 942 N N . LYS A 1 132 ? 22.123 0.713 6.040 1.00 27.38 113 LYS A N 1
ATOM 943 C CA . LYS A 1 132 ? 20.766 1.044 5.575 1.00 26.09 113 LYS A CA 1
ATOM 944 C C . LYS A 1 132 ? 20.799 2.223 4.594 1.00 32.83 113 LYS A C 1
ATOM 945 O O . LYS A 1 132 ? 20.188 2.147 3.537 1.00 35.05 113 LYS A O 1
ATOM 951 N N . VAL A 1 133 ? 21.539 3.294 4.923 1.00 27.79 114 VAL A N 1
ATOM 952 C CA . VAL A 1 133 ? 21.673 4.475 4.061 1.00 26.44 114 VAL A CA 1
ATOM 953 C C . VAL A 1 133 ? 22.422 4.111 2.722 1.00 31.21 114 VAL A C 1
ATOM 954 O O . VAL A 1 133 ? 22.032 4.579 1.642 1.00 32.67 114 VAL A O 1
ATOM 958 N N . LEU A 1 134 ? 23.435 3.252 2.793 1.00 26.42 115 LEU A N 1
ATOM 959 C CA . LEU A 1 134 ? 24.167 2.799 1.609 1.00 26.81 115 LEU A CA 1
ATOM 960 C C . LEU A 1 134 ? 23.242 1.952 0.728 1.00 30.67 115 LEU A C 1
ATOM 961 O O . LEU A 1 134 ? 23.338 1.996 -0.492 1.00 28.85 115 LEU A O 1
ATOM 966 N N . SER A 1 135 ? 22.312 1.215 1.371 1.00 28.53 116 SER A N 1
ATOM 967 C CA . SER A 1 135 ? 21.317 0.392 0.703 1.00 28.06 116 SER A CA 1
ATOM 968 C C . SER A 1 135 ? 20.329 1.277 -0.088 1.00 31.39 116 SER A C 1
ATOM 969 O O . SER A 1 135 ? 19.934 0.877 -1.184 1.00 32.21 116 SER A O 1
ATOM 972 N N . SER A 1 136 ? 19.985 2.482 0.428 1.00 26.55 117 SER A N 1
ATOM 973 C CA . SER A 1 136 ? 19.104 3.429 -0.275 1.00 26.50 117 SER A CA 1
ATOM 974 C C . SER A 1 136 ? 19.810 3.910 -1.561 1.00 31.10 117 SER A C 1
ATOM 975 O O . SER A 1 136 ? 19.163 4.039 -2.600 1.00 30.51 117 SER A O 1
ATOM 978 N N . ILE A 1 137 ? 21.150 4.085 -1.503 1.00 29.39 118 ILE A N 1
ATOM 979 C CA . ILE A 1 137 ? 21.965 4.473 -2.669 1.00 29.42 118 ILE A CA 1
ATOM 980 C C . ILE A 1 137 ? 21.889 3.357 -3.720 1.00 33.99 118 ILE A C 1
ATOM 981 O O . ILE A 1 137 ? 21.696 3.650 -4.903 1.00 33.36 118 ILE A O 1
ATOM 986 N N . VAL A 1 138 ? 21.989 2.078 -3.285 1.00 29.94 119 VAL A N 1
ATOM 987 C CA . VAL A 1 138 ? 21.924 0.925 -4.189 1.00 29.40 119 VAL A CA 1
ATOM 988 C C . VAL A 1 138 ? 20.583 0.934 -4.949 1.00 36.34 119 VAL A C 1
ATOM 989 O O . VAL A 1 138 ? 20.547 0.733 -6.161 1.00 36.75 119 VAL A O 1
ATOM 993 N N . PHE A 1 139 ? 19.498 1.209 -4.228 1.00 33.75 120 PHE A N 1
ATOM 994 C CA . PHE A 1 139 ? 18.159 1.250 -4.791 1.00 33.25 120 PHE A CA 1
ATOM 995 C C . PHE A 1 139 ? 17.941 2.435 -5.738 1.00 35.20 120 PHE A C 1
ATOM 996 O O . PHE A 1 139 ? 17.377 2.232 -6.810 1.00 34.07 120 PHE A O 1
ATOM 1004 N N . LYS A 1 140 ? 18.355 3.658 -5.334 1.00 30.71 121 LYS A N 1
ATOM 1005 C CA . LYS A 1 140 ? 18.098 4.900 -6.067 1.00 29.76 121 LYS A CA 1
ATOM 1006 C C . LYS A 1 140 ? 19.106 5.257 -7.191 1.00 35.32 121 LYS A C 1
ATOM 1007 O O . LYS A 1 140 ? 18.733 6.011 -8.100 1.00 36.56 121 LYS A O 1
ATOM 1013 N N . THR A 1 141 ? 20.348 4.763 -7.147 1.00 31.07 122 THR A N 1
ATOM 1014 C CA . THR A 1 141 ? 21.334 5.109 -8.184 1.00 29.82 122 THR A CA 1
ATOM 1015 C C . THR A 1 141 ? 20.974 4.523 -9.559 1.00 33.97 122 THR A C 1
ATOM 1016 O O . THR A 1 141 ? 20.363 3.455 -9.640 1.00 35.07 122 THR A O 1
ATOM 1020 N N . ASP A 1 142 ? 21.380 5.228 -10.642 1.00 30.30 123 ASP A N 1
ATOM 1021 C CA . ASP A 1 142 ? 21.207 4.766 -12.025 1.00 30.81 123 ASP A CA 1
ATOM 1022 C C . ASP A 1 142 ? 22.576 4.489 -12.655 1.00 37.41 123 ASP A C 1
ATOM 1023 O O . ASP A 1 142 ? 22.668 4.259 -13.866 1.00 40.30 123 ASP A O 1
ATOM 1028 N N . LYS A 1 143 ? 23.639 4.489 -11.820 1.00 32.65 124 LYS A N 1
ATOM 1029 C CA . LYS A 1 143 ? 25.026 4.296 -12.238 1.00 32.22 124 LYS A CA 1
ATOM 1030 C C . LYS A 1 143 ? 25.531 2.948 -11.761 1.00 38.08 124 LYS A C 1
ATOM 1031 O O . LYS A 1 143 ? 25.479 2.680 -10.565 1.00 38.17 124 LYS A O 1
ATOM 1037 N N . ASP A 1 144 ? 26.004 2.097 -12.702 1.00 38.97 125 ASP A N 1
ATOM 1038 C CA A ASP A 1 144 ? 26.466 0.738 -12.371 0.50 39.56 125 ASP A CA 1
ATOM 1039 C CA B ASP A 1 144 ? 26.494 0.743 -12.432 0.50 39.72 125 ASP A CA 1
ATOM 1040 C C . ASP A 1 144 ? 27.710 0.747 -11.478 1.00 41.82 125 ASP A C 1
ATOM 1041 O O . ASP A 1 144 ? 27.760 -0.052 -10.547 1.00 40.88 125 ASP A O 1
ATOM 1050 N N . ASP A 1 145 ? 28.686 1.644 -11.723 1.00 36.17 126 ASP A N 1
ATOM 1051 C CA . ASP A 1 145 ? 29.893 1.725 -10.899 1.00 35.16 126 ASP A CA 1
ATOM 1052 C C . ASP A 1 145 ? 29.550 2.118 -9.465 1.00 40.68 126 ASP A C 1
ATOM 1053 O O . ASP A 1 145 ? 30.193 1.618 -8.538 1.00 41.33 126 ASP A O 1
ATOM 1058 N N . VAL A 1 146 ? 28.520 2.977 -9.275 1.00 36.34 127 VAL A N 1
ATOM 1059 C CA . VAL A 1 146 ? 28.051 3.384 -7.944 1.00 34.28 127 VAL A CA 1
ATOM 1060 C C . VAL A 1 146 ? 27.376 2.175 -7.268 1.00 38.65 127 VAL A C 1
ATOM 1061 O O . VAL A 1 146 ? 27.648 1.910 -6.101 1.00 39.15 127 VAL A O 1
ATOM 1065 N N . LEU A 1 147 ? 26.527 1.439 -8.003 1.00 34.78 128 LEU A N 1
ATOM 1066 C CA . LEU A 1 147 ? 25.820 0.275 -7.471 1.00 35.36 128 LEU A CA 1
ATOM 1067 C C . LEU A 1 147 ? 26.833 -0.820 -7.039 1.00 38.34 128 LEU A C 1
ATOM 1068 O O . LEU A 1 147 ? 26.719 -1.352 -5.936 1.00 36.60 128 LEU A O 1
ATOM 1073 N N . GLN A 1 148 ? 27.808 -1.140 -7.919 1.00 34.29 129 GLN A N 1
ATOM 1074 C CA . GLN A 1 148 ? 28.866 -2.107 -7.653 1.00 34.50 129 GLN A CA 1
ATOM 1075 C C . GLN A 1 148 ? 29.662 -1.714 -6.397 1.00 40.12 129 GLN A C 1
ATOM 1076 O O . GLN A 1 148 ? 29.879 -2.558 -5.519 1.00 41.31 129 GLN A O 1
ATOM 1082 N N . TYR A 1 149 ? 30.057 -0.425 -6.305 1.00 33.82 130 TYR A N 1
ATOM 1083 C CA . TYR A 1 149 ? 30.845 0.122 -5.203 1.00 31.74 130 TYR A CA 1
ATOM 1084 C C . TYR A 1 149 ? 30.122 -0.060 -3.878 1.00 33.95 130 TYR A C 1
ATOM 1085 O O . TYR A 1 149 ? 30.718 -0.598 -2.956 1.00 33.44 130 TYR A O 1
ATOM 1094 N N . GLU A 1 150 ? 28.841 0.367 -3.802 1.00 30.02 131 GLU A N 1
ATOM 1095 C CA . GLU A 1 150 ? 27.997 0.306 -2.617 1.00 29.64 131 GLU A CA 1
ATOM 1096 C C . GLU A 1 150 ? 27.606 -1.136 -2.227 1.00 34.85 131 GLU A C 1
ATOM 1097 O O . GLU A 1 150 ? 27.503 -1.423 -1.035 1.00 34.70 131 GLU A O 1
ATOM 1103 N N . LEU A 1 151 ? 27.397 -2.030 -3.188 1.00 32.49 132 LEU A N 1
ATOM 1104 C CA . LEU A 1 151 ? 27.115 -3.424 -2.849 1.00 34.69 132 LEU A CA 1
ATOM 1105 C C . LEU A 1 151 ? 28.355 -4.071 -2.214 1.00 43.50 132 LEU A C 1
ATOM 1106 O O . LEU A 1 151 ? 28.191 -4.861 -1.283 1.00 46.18 132 LEU A O 1
ATOM 1111 N N . GLU A 1 152 ? 29.587 -3.710 -2.709 1.00 39.38 133 GLU A N 1
ATOM 1112 C CA A GLU A 1 152 ? 30.850 -4.226 -2.175 0.50 39.05 133 GLU A CA 1
ATOM 1113 C CA B GLU A 1 152 ? 30.883 -4.175 -2.203 0.50 39.08 133 GLU A CA 1
ATOM 1114 C C . GLU A 1 152 ? 31.016 -3.747 -0.753 1.00 42.39 133 GLU A C 1
ATOM 1115 O O . GLU A 1 152 ? 31.450 -4.525 0.087 1.00 44.27 133 GLU A O 1
ATOM 1126 N N . ASN A 1 153 ? 30.628 -2.491 -0.471 1.00 36.90 134 ASN A N 1
ATOM 1127 C CA . ASN A 1 153 ? 30.678 -1.851 0.852 1.00 35.46 134 ASN A CA 1
ATOM 1128 C C . ASN A 1 153 ? 29.770 -2.498 1.861 1.00 40.63 134 ASN A C 1
ATOM 1129 O O . ASN A 1 153 ? 30.194 -2.724 2.991 1.00 39.06 134 ASN A O 1
ATOM 1134 N N . ILE A 1 154 ? 28.504 -2.742 1.464 1.00 40.35 135 ILE A N 1
ATOM 1135 C CA . ILE A 1 154 ? 27.462 -3.357 2.290 1.00 40.71 135 ILE A CA 1
ATOM 1136 C C . ILE A 1 154 ? 27.873 -4.800 2.603 1.00 47.00 135 ILE A C 1
ATOM 1137 O O . ILE A 1 154 ? 27.782 -5.218 3.754 1.00 46.20 135 ILE A O 1
ATOM 1142 N N . SER A 1 155 ? 28.341 -5.548 1.572 1.00 46.12 136 SER A N 1
ATOM 1143 C CA . SER A 1 155 ? 28.776 -6.946 1.675 1.00 46.79 136 SER A CA 1
ATOM 1144 C C . SER A 1 155 ? 29.927 -7.054 2.648 1.00 51.38 136 SER A C 1
ATOM 1145 O O . SER A 1 155 ? 29.919 -7.938 3.487 1.00 52.00 136 SER A O 1
ATOM 1148 N N . VAL A 1 156 ? 30.871 -6.109 2.583 1.00 48.10 137 VAL A N 1
ATOM 1149 C CA . VAL A 1 156 ? 32.028 -6.058 3.474 1.00 47.35 137 VAL A CA 1
ATOM 1150 C C . VAL A 1 156 ? 31.529 -5.725 4.892 1.00 53.15 137 VAL A C 1
ATOM 1151 O O . VAL A 1 156 ? 31.985 -6.364 5.831 1.00 54.22 137 VAL A O 1
ATOM 1155 N N . GLU A 1 157 ? 30.528 -4.833 5.053 1.00 49.44 138 GLU A N 1
ATOM 1156 C CA . GLU A 1 157 ? 29.979 -4.512 6.390 1.00 48.02 138 GLU A CA 1
ATOM 1157 C C . GLU A 1 157 ? 29.177 -5.681 7.000 1.00 49.86 138 GLU A C 1
ATOM 1158 O O . GLU A 1 157 ? 28.964 -5.714 8.210 1.00 48.78 138 GLU A O 1
ATOM 1164 N N . PHE A 1 158 ? 28.753 -6.643 6.156 1.00 46.25 139 PHE A N 1
ATOM 1165 C CA . PHE A 1 158 ? 27.966 -7.797 6.559 1.00 45.46 139 PHE A CA 1
ATOM 1166 C C . PHE A 1 158 ? 28.808 -9.082 6.703 1.00 51.24 139 PHE A C 1
ATOM 1167 O O . PHE A 1 158 ? 28.637 -9.780 7.698 1.00 52.56 139 PHE A O 1
ATOM 1175 N N . ILE A 1 159 ? 29.702 -9.395 5.726 1.00 48.07 140 ILE A N 1
ATOM 1176 C CA . ILE A 1 159 ? 30.512 -10.622 5.741 1.00 49.98 140 ILE A CA 1
ATOM 1177 C C . ILE A 1 159 ? 32.000 -10.408 6.120 1.00 57.28 140 ILE A C 1
ATOM 1178 O O . ILE A 1 159 ? 32.637 -11.358 6.584 1.00 58.41 140 ILE A O 1
ATOM 1183 N N . GLY A 1 160 ? 32.542 -9.217 5.879 1.00 55.52 141 GLY A N 1
ATOM 1184 C CA . GLY A 1 160 ? 33.954 -8.910 6.109 1.00 56.43 141 GLY A CA 1
ATOM 1185 C C . GLY A 1 160 ? 34.773 -9.002 4.834 1.00 65.08 141 GLY A C 1
ATOM 1186 O O . GLY A 1 160 ? 34.272 -9.485 3.811 1.00 65.40 141 GLY A O 1
ATOM 1187 N N . TYR A 1 161 ? 36.046 -8.545 4.876 1.00 65.11 142 TYR A N 1
ATOM 1188 C CA . TYR A 1 161 ? 36.913 -8.538 3.684 1.00 66.80 142 TYR A CA 1
ATOM 1189 C C . TYR A 1 161 ? 38.087 -9.522 3.796 1.00 71.47 142 TYR A C 1
ATOM 1190 O O . TYR A 1 161 ? 38.818 -9.512 4.791 1.00 71.78 142 TYR A O 1
ATOM 1199 N N . ASN A 1 162 ? 38.272 -10.342 2.738 1.00 68.10 143 ASN A N 1
ATOM 1200 C CA . ASN A 1 162 ? 39.319 -11.365 2.567 1.00 69.13 143 ASN A CA 1
ATOM 1201 C C . ASN A 1 162 ? 39.479 -12.274 3.820 1.00 72.19 143 ASN A C 1
ATOM 1202 O O . ASN A 1 162 ? 40.534 -12.303 4.475 1.00 69.68 143 ASN A O 1
ATOM 1207 N N . GLY A 1 163 ? 38.391 -12.989 4.123 1.00 69.84 144 GLY A N 1
ATOM 1208 C CA . GLY A 1 163 ? 38.288 -13.917 5.242 1.00 70.01 144 GLY A CA 1
ATOM 1209 C C . GLY A 1 163 ? 37.980 -13.292 6.591 1.00 70.92 144 GLY A C 1
ATOM 1210 O O . GLY A 1 163 ? 37.253 -13.883 7.404 1.00 70.94 144 GLY A O 1
ATOM 1211 N N . ARG A 1 164 ? 38.544 -12.094 6.838 1.00 63.42 145 ARG A N 1
ATOM 1212 C CA . ARG A 1 164 ? 38.412 -11.347 8.083 1.00 61.52 145 ARG A CA 1
ATOM 1213 C C . ARG A 1 164 ? 36.934 -11.064 8.479 1.00 60.92 145 ARG A C 1
ATOM 1214 O O . ARG A 1 164 ? 36.062 -10.995 7.610 1.00 60.84 145 ARG A O 1
ATOM 1222 N N . PRO A 1 165 ? 36.653 -10.940 9.801 1.00 53.47 146 PRO A N 1
ATOM 1223 C CA . PRO A 1 165 ? 35.296 -10.571 10.256 1.00 50.72 146 PRO A CA 1
ATOM 1224 C C . PRO A 1 165 ? 34.898 -9.166 9.775 1.00 49.12 146 PRO A C 1
ATOM 1225 O O . PRO A 1 165 ? 35.771 -8.367 9.401 1.00 48.12 146 PRO A O 1
ATOM 1229 N N . ALA A 1 166 ? 33.583 -8.862 9.772 1.00 41.81 147 ALA A N 1
ATOM 1230 C CA . ALA A 1 166 ? 33.069 -7.542 9.355 1.00 38.88 147 ALA A CA 1
ATOM 1231 C C . ALA A 1 166 ? 33.446 -6.483 10.389 1.00 36.74 147 ALA A C 1
ATOM 1232 O O . ALA A 1 166 ? 33.716 -6.853 11.533 1.00 31.51 147 ALA A O 1
ATOM 1234 N N . HIS A 1 167 ? 33.465 -5.182 9.991 1.00 36.47 148 HIS A N 1
ATOM 1235 C CA A HIS A 1 167 ? 33.799 -4.062 10.886 0.50 36.93 148 HIS A CA 1
ATOM 1236 C CA B HIS A 1 167 ? 33.783 -4.042 10.870 0.50 37.49 148 HIS A CA 1
ATOM 1237 C C . HIS A 1 167 ? 32.951 -4.098 12.145 1.00 39.71 148 HIS A C 1
ATOM 1238 O O . HIS A 1 167 ? 33.470 -3.876 13.243 1.00 40.32 148 HIS A O 1
ATOM 1251 N N . TYR A 1 168 ? 31.656 -4.405 11.980 1.00 34.76 149 TYR A N 1
ATOM 1252 C CA . TYR A 1 168 ? 30.653 -4.507 13.031 1.00 33.17 149 TYR A CA 1
ATOM 1253 C C . TYR A 1 168 ? 31.030 -5.579 14.042 1.00 34.99 149 TYR A C 1
ATOM 1254 O O . TYR A 1 168 ? 30.980 -5.312 15.231 1.00 35.80 149 TYR A O 1
ATOM 1263 N N . GLU A 1 169 ? 31.393 -6.786 13.576 1.00 30.71 150 GLU A N 1
ATOM 1264 C CA . GLU A 1 169 ? 31.822 -7.878 14.459 1.00 30.95 150 GLU A CA 1
ATOM 1265 C C . GLU A 1 169 ? 33.109 -7.485 15.214 1.00 32.44 150 GLU A C 1
ATOM 1266 O O . GLU A 1 169 ? 33.199 -7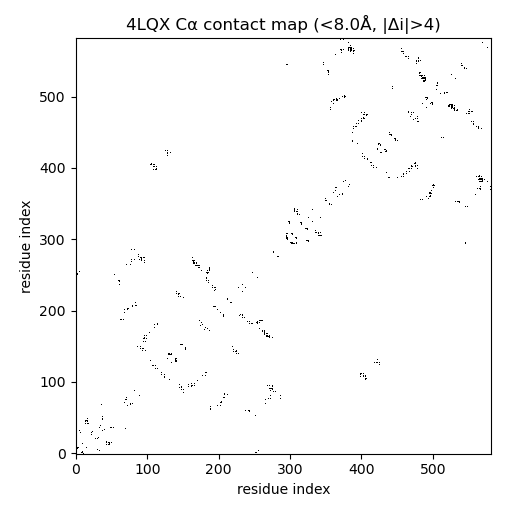.697 16.417 1.00 33.52 150 GLU A O 1
ATOM 1272 N N . LEU A 1 170 ? 34.068 -6.862 14.511 1.00 29.49 151 LEU A N 1
ATOM 1273 C CA . LEU A 1 170 ? 35.328 -6.382 15.094 1.00 30.45 151 LEU A CA 1
ATOM 1274 C C . LEU A 1 170 ? 35.061 -5.333 16.193 1.00 33.97 151 LEU A C 1
ATOM 1275 O O . LEU A 1 170 ? 35.728 -5.361 17.231 1.00 33.32 151 LEU A O 1
ATOM 1280 N N . LEU A 1 171 ? 34.044 -4.464 15.998 1.00 29.44 152 LEU A N 1
ATOM 1281 C CA . LEU A 1 171 ? 33.655 -3.470 16.995 1.00 27.72 152 LEU A CA 1
ATOM 1282 C C . LEU A 1 171 ? 33.111 -4.143 18.254 1.00 31.51 152 LEU A C 1
ATOM 1283 O O . LEU A 1 171 ? 33.511 -3.781 19.358 1.00 30.64 152 LEU A O 1
ATOM 1288 N N . LEU A 1 172 ? 32.214 -5.125 18.082 1.00 29.45 153 LEU A N 1
ATOM 1289 C CA . LEU A 1 172 ? 31.636 -5.859 19.204 1.00 30.22 153 LEU A CA 1
ATOM 1290 C C . LEU A 1 172 ? 32.730 -6.579 19.974 1.00 35.46 153 LEU A C 1
ATOM 1291 O O . LEU A 1 172 ? 32.731 -6.543 21.203 1.00 35.82 153 LEU A O 1
ATOM 1296 N N . ARG A 1 173 ? 33.691 -7.201 19.243 1.00 32.40 154 ARG A N 1
ATOM 1297 C CA . ARG A 1 173 ? 34.830 -7.918 19.818 1.00 31.45 154 ARG A CA 1
ATOM 1298 C C . ARG A 1 173 ? 35.716 -6.964 20.619 1.00 34.85 154 ARG A C 1
ATOM 1299 O O . ARG A 1 173 ? 36.278 -7.371 21.651 1.00 36.65 154 ARG A O 1
ATOM 1315 N N . GLY A 1 175 ? 34.648 -4.184 22.249 1.00 31.10 156 GLY A N 1
ATOM 1316 C CA . GLY A 1 175 ? 33.875 -3.936 23.466 1.00 31.59 156 GLY A CA 1
ATOM 1317 C C . GLY A 1 175 ? 33.993 -5.078 24.461 1.00 37.19 156 GLY A C 1
ATOM 1318 O O . GLY A 1 175 ? 34.240 -4.851 25.652 1.00 36.07 156 GLY A O 1
ATOM 1319 N N . GLU A 1 176 ? 33.868 -6.324 23.958 1.00 35.76 157 GLU A N 1
ATOM 1320 C CA . GLU A 1 176 ? 34.012 -7.559 24.744 1.00 36.58 157 GLU A CA 1
ATOM 1321 C C . GLU A 1 176 ? 35.404 -7.619 25.358 1.00 43.73 157 GLU A C 1
ATOM 1322 O O . GLU A 1 176 ? 35.527 -7.924 26.552 1.00 45.82 157 GLU A O 1
ATOM 1328 N N . ALA A 1 177 ? 36.448 -7.251 24.571 1.00 38.77 158 ALA A N 1
ATOM 1329 C CA . ALA A 1 177 ? 37.824 -7.247 25.080 1.00 38.93 158 ALA A CA 1
ATOM 1330 C C . ALA A 1 177 ? 38.022 -6.205 26.196 1.00 43.29 158 ALA A C 1
ATOM 1331 O O . ALA A 1 177 ? 38.899 -6.370 27.042 1.00 43.54 158 ALA A O 1
ATOM 1333 N N . LEU A 1 178 ? 37.208 -5.139 26.180 1.00 40.04 159 LEU A N 1
ATOM 1334 C CA . LEU A 1 178 ? 37.259 -4.038 27.140 1.00 39.44 159 LEU A CA 1
ATOM 1335 C C . LEU A 1 178 ? 36.379 -4.321 28.368 1.00 45.49 159 LEU A C 1
ATOM 1336 O O . LEU A 1 178 ? 36.247 -3.466 29.236 1.00 45.28 159 LEU A O 1
ATOM 1341 N N . GLY A 1 179 ? 35.822 -5.528 28.437 1.00 43.82 160 GLY A N 1
ATOM 1342 C CA . GLY A 1 179 ? 35.052 -5.983 29.587 1.00 43.92 160 GLY A CA 1
ATOM 1343 C C . GLY A 1 179 ? 33.554 -5.851 29.495 1.00 47.22 160 GLY A C 1
ATOM 1344 O O . GLY A 1 179 ? 32.864 -6.210 30.441 1.00 47.94 160 GLY A O 1
ATOM 1353 N N . PRO A 1 181 ? 30.233 -7.310 28.000 1.00 46.18 162 PRO A N 1
ATOM 1354 C CA . PRO A 1 181 ? 29.680 -8.412 27.190 1.00 46.27 162 PRO A CA 1
ATOM 1355 C C . PRO A 1 181 ? 28.787 -7.884 26.079 1.00 50.38 162 PRO A C 1
ATOM 1356 O O . PRO A 1 181 ? 28.144 -6.840 26.234 1.00 50.83 162 PRO A O 1
ATOM 1360 N N . ARG A 1 182 ? 28.765 -8.605 24.968 1.00 46.74 163 ARG A N 1
ATOM 1361 C CA . ARG A 1 182 ? 28.010 -8.305 23.747 1.00 46.86 163 ARG A CA 1
ATOM 1362 C C . ARG A 1 182 ? 26.527 -8.008 24.030 1.00 51.42 163 ARG A C 1
ATOM 1363 O O . ARG A 1 182 ? 25.963 -7.100 23.421 1.00 50.92 163 ARG A O 1
ATOM 1371 N N . GLU A 1 183 ? 25.903 -8.802 24.924 1.00 48.78 164 GLU A N 1
ATOM 1372 C CA . GLU A 1 183 ? 24.499 -8.677 25.359 1.00 48.87 164 GLU A CA 1
ATOM 1373 C C . GLU A 1 183 ? 24.214 -7.252 25.900 1.00 48.95 164 GLU A C 1
ATOM 1374 O O . GLU A 1 183 ? 23.185 -6.663 25.546 1.00 48.09 164 GLU A O 1
ATOM 1380 N N . LYS A 1 184 ? 25.135 -6.721 26.749 1.00 42.41 165 LYS A N 1
ATOM 1381 C CA A LYS A 1 184 ? 24.987 -5.389 27.320 0.50 41.51 165 LYS A CA 1
ATOM 1382 C CA B LYS A 1 184 ? 25.049 -5.390 27.339 0.50 41.49 165 LYS A CA 1
ATOM 1383 C C . LYS A 1 184 ? 25.203 -4.324 26.236 1.00 44.62 165 LYS A C 1
ATOM 1384 O O . LYS A 1 184 ? 24.425 -3.372 26.183 1.00 46.28 165 LYS A O 1
ATOM 1395 N N . ILE A 1 185 ? 26.206 -4.501 25.338 1.00 38.61 166 ILE A N 1
ATOM 1396 C CA . ILE A 1 185 ? 26.461 -3.550 24.250 1.00 37.19 166 ILE A CA 1
ATOM 1397 C C . ILE A 1 185 ? 25.204 -3.396 23.393 1.00 42.29 166 ILE A C 1
ATOM 1398 O O . ILE A 1 185 ? 24.739 -2.271 23.181 1.00 41.43 166 ILE A O 1
ATOM 1403 N N . LEU A 1 186 ? 24.654 -4.533 22.916 1.00 40.36 167 LEU A N 1
ATOM 1404 C CA . LEU A 1 186 ? 23.521 -4.583 22.001 1.00 40.06 167 LEU A CA 1
ATOM 1405 C C . LEU A 1 186 ? 22.199 -4.090 22.599 1.00 45.89 167 LEU A C 1
ATOM 1406 O O . LEU A 1 186 ? 21.343 -3.616 21.846 1.00 45.62 167 LEU A O 1
ATOM 1411 N N . SER A 1 187 ? 22.042 -4.158 23.928 1.00 43.38 168 SER A N 1
ATOM 1412 C CA . SER A 1 187 ? 20.810 -3.727 24.588 1.00 42.90 168 SER A CA 1
ATOM 1413 C C . SER A 1 187 ? 20.854 -2.231 24.949 1.00 44.64 168 SER A C 1
ATOM 1414 O O . SER A 1 187 ? 19.841 -1.665 25.389 1.00 44.97 168 SER A O 1
ATOM 1417 N N . THR A 1 188 ? 22.012 -1.583 24.735 1.00 37.68 169 THR A N 1
ATOM 1418 C CA . THR A 1 188 ? 22.170 -0.163 25.026 1.00 35.27 169 THR A CA 1
ATOM 1419 C C . THR A 1 188 ? 21.667 0.644 23.832 1.00 37.50 169 THR A C 1
ATOM 1420 O O . THR A 1 188 ? 22.269 0.620 22.759 1.00 35.71 169 THR A O 1
ATOM 1424 N N . GLN A 1 189 ? 20.571 1.373 24.054 1.00 33.77 170 GLN A N 1
ATOM 1425 C CA . GLN A 1 189 ? 19.933 2.265 23.108 1.00 32.73 170 GLN A CA 1
ATOM 1426 C C . GLN A 1 189 ? 20.879 3.417 22.743 1.00 36.91 170 GLN A C 1
ATOM 1427 O O . GLN A 1 189 ? 21.649 3.849 23.609 1.00 38.59 170 GLN A O 1
ATOM 1433 N N . PRO A 1 190 ? 20.848 3.967 21.505 1.00 30.43 171 PRO A N 1
ATOM 1434 C CA . PRO A 1 190 ? 21.730 5.111 21.209 1.00 29.12 171 PRO A CA 1
ATOM 1435 C C . PRO A 1 190 ? 21.410 6.322 22.086 1.00 31.67 171 PRO A C 1
ATOM 1436 O O . PRO A 1 190 ? 20.289 6.450 22.569 1.00 32.72 171 PRO A O 1
ATOM 1440 N N . LEU A 1 191 ? 22.379 7.206 22.300 1.00 26.95 172 LEU A N 1
ATOM 1441 C CA . LEU A 1 191 ? 22.120 8.428 23.059 1.00 27.22 172 LEU A CA 1
ATOM 1442 C C . LEU A 1 191 ? 21.201 9.347 22.236 1.00 31.09 172 LEU A C 1
ATOM 1443 O O . LEU A 1 191 ? 21.203 9.216 21.022 1.00 29.54 172 LEU A O 1
ATOM 1448 N N . PRO A 1 192 ? 20.437 10.304 22.827 1.00 29.73 173 PRO A N 1
ATOM 1449 C CA . PRO A 1 192 ? 19.585 11.180 21.984 1.00 29.59 173 PRO A CA 1
ATOM 1450 C C . PRO A 1 192 ? 20.298 11.840 20.779 1.00 34.72 173 PRO A C 1
ATOM 1451 O O . PRO A 1 192 ? 19.670 11.956 19.722 1.00 36.41 173 PRO A O 1
ATOM 1455 N N . SER A 1 193 ? 21.596 12.223 20.917 1.00 30.47 174 SER A N 1
ATOM 1456 C CA A SER A 1 193 ? 22.383 12.876 19.854 0.50 29.24 174 SER A CA 1
ATOM 1457 C CA B SER A 1 193 ? 22.388 12.875 19.856 0.50 28.44 174 SER A CA 1
ATOM 1458 C C . SER A 1 193 ? 22.787 11.894 18.741 1.00 30.74 174 SER A C 1
ATOM 1459 O O . SER A 1 193 ? 22.923 12.301 17.573 1.00 29.16 174 SER A O 1
ATOM 1464 N N . THR A 1 194 ? 22.946 10.599 19.080 1.00 25.18 175 THR A N 1
ATOM 1465 C CA . THR A 1 194 ? 23.224 9.582 18.054 1.00 23.81 175 THR A CA 1
ATOM 1466 C C . THR A 1 194 ? 21.931 9.424 17.232 1.00 25.30 175 THR A C 1
ATOM 1467 O O . THR A 1 194 ? 21.992 9.468 16.016 1.00 26.14 175 THR A O 1
ATOM 1471 N N . GLN A 1 195 ? 20.774 9.358 17.906 1.00 21.96 176 GLN A N 1
ATOM 1472 C CA . GLN A 1 195 ? 19.438 9.253 17.307 1.00 22.58 176 GLN A CA 1
ATOM 1473 C C . GLN A 1 195 ? 19.134 10.444 16.391 1.00 27.67 176 GLN A C 1
ATOM 1474 O O . GLN A 1 195 ? 18.656 10.262 15.268 1.00 27.46 176 GLN A O 1
ATOM 1480 N N . SER A 1 196 ? 19.441 11.660 16.879 1.00 24.79 177 SER A N 1
ATOM 1481 C CA . SER A 1 196 ? 19.288 12.902 16.151 1.00 24.82 177 SER A CA 1
ATOM 1482 C C . SER A 1 196 ? 20.130 12.878 14.849 1.00 30.16 177 SER A C 1
ATOM 1483 O O . SER A 1 196 ? 19.596 13.112 13.763 1.00 32.04 177 SER A O 1
ATOM 1486 N N . ALA A 1 197 ? 21.401 12.502 14.958 1.00 25.96 178 ALA A N 1
ATOM 1487 C CA . ALA A 1 197 ? 22.329 12.383 13.832 1.00 24.49 178 ALA A CA 1
ATOM 1488 C C . ALA A 1 197 ? 21.839 11.305 12.817 1.00 27.80 178 ALA A C 1
ATOM 1489 O O . ALA A 1 197 ? 21.808 11.571 11.625 1.00 26.65 178 ALA A O 1
ATOM 1491 N N . ILE A 1 198 ? 21.402 10.129 13.299 1.00 26.03 179 ILE A N 1
ATOM 1492 C CA . ILE A 1 198 ? 20.866 9.045 12.468 1.00 25.72 179 ILE A CA 1
ATOM 1493 C C . ILE A 1 198 ? 19.624 9.543 11.710 1.00 32.67 179 ILE A C 1
ATOM 1494 O O . ILE A 1 198 ? 19.487 9.285 10.511 1.00 34.29 179 ILE A O 1
ATOM 1499 N N . LYS A 1 199 ? 18.777 10.325 12.374 1.00 31.06 180 LYS A N 1
ATOM 1500 C CA . LYS A 1 199 ? 17.548 10.880 11.786 1.00 31.46 180 LYS A CA 1
ATOM 1501 C C . LYS A 1 199 ? 17.896 11.836 10.610 1.00 35.35 180 LYS A C 1
ATOM 1502 O O . LYS A 1 199 ? 17.222 11.806 9.563 1.00 35.65 180 LYS A O 1
ATOM 1508 N N . THR A 1 200 ? 18.958 12.657 10.790 1.00 29.93 181 THR A N 1
ATOM 1509 C CA . THR A 1 200 ? 19.434 13.599 9.791 1.00 29.13 181 THR A CA 1
ATOM 1510 C C . THR A 1 200 ? 19.891 12.839 8.547 1.00 33.40 181 THR A C 1
ATOM 1511 O O . THR A 1 200 ? 19.453 13.172 7.442 1.00 35.17 181 THR A O 1
ATOM 1515 N N . TRP A 1 201 ? 20.737 11.811 8.732 1.00 27.51 182 TRP A N 1
ATOM 1516 C CA . TRP A 1 201 ? 21.252 10.980 7.642 1.00 25.84 182 TRP A CA 1
ATOM 1517 C C . TRP A 1 201 ? 20.114 10.222 6.964 1.00 28.73 182 TRP A C 1
ATOM 1518 O O . TRP A 1 201 ? 20.064 10.201 5.731 1.00 28.26 182 TRP A O 1
ATOM 1529 N N . ARG A 1 202 ? 19.161 9.679 7.750 1.00 25.82 183 ARG A N 1
ATOM 1530 C CA . ARG A 1 202 ? 17.994 8.988 7.189 1.00 26.89 183 ARG A CA 1
ATOM 1531 C C . ARG A 1 202 ? 17.159 9.932 6.303 1.00 31.62 183 ARG A C 1
ATOM 1532 O O . ARG A 1 202 ? 16.799 9.541 5.192 1.00 33.03 183 ARG A O 1
ATOM 1540 N N . LYS A 1 203 ? 16.920 11.169 6.764 1.00 26.06 184 LYS A N 1
ATOM 1541 C CA . LYS A 1 203 ? 16.157 12.183 6.034 1.00 26.51 184 LYS A CA 1
ATOM 1542 C C . LYS A 1 203 ? 16.924 12.630 4.770 1.00 31.18 184 LYS A C 1
ATOM 1543 O O . LYS A 1 203 ? 16.280 12.843 3.737 1.00 32.00 184 LYS A O 1
ATOM 1549 N N . ILE A 1 204 ? 18.283 12.702 4.818 1.00 26.30 185 ILE A N 1
ATOM 1550 C CA . ILE A 1 204 ? 19.075 12.974 3.607 1.00 25.03 185 ILE A CA 1
ATOM 1551 C C . ILE A 1 204 ? 18.818 11.830 2.596 1.00 28.42 185 ILE A C 1
ATOM 1552 O O . ILE A 1 204 ? 18.556 12.102 1.426 1.00 29.25 185 ILE A O 1
ATOM 1557 N N . ALA A 1 205 ? 18.900 10.562 3.060 1.00 24.38 186 ALA A N 1
ATOM 1558 C CA . ALA A 1 205 ? 18.705 9.382 2.210 1.00 24.25 186 ALA A CA 1
ATOM 1559 C C . ALA A 1 205 ? 17.283 9.324 1.644 1.00 29.60 186 ALA A C 1
ATOM 1560 O O . ALA A 1 205 ? 17.112 8.953 0.487 1.00 30.32 186 ALA A O 1
ATOM 1562 N N . GLU A 1 206 ? 16.286 9.750 2.428 1.00 27.27 187 GLU A N 1
ATOM 1563 C CA . GLU A 1 206 ? 14.883 9.763 2.016 1.00 28.43 187 GLU A CA 1
ATOM 1564 C C . GLU A 1 206 ? 14.590 10.863 1.000 1.00 36.30 187 GLU A C 1
ATOM 1565 O O . GLU A 1 206 ? 13.939 10.596 -0.018 1.00 37.17 187 GLU A O 1
ATOM 1571 N N . SER A 1 207 ? 15.020 12.105 1.301 1.00 33.49 188 SER A N 1
ATOM 1572 C CA . SER A 1 207 ? 14.615 13.284 0.542 1.00 33.63 188 SER A CA 1
ATOM 1573 C C . SER A 1 207 ? 15.604 13.826 -0.481 1.00 36.76 188 SER A C 1
ATOM 1574 O O . SER A 1 207 ? 15.163 14.511 -1.401 1.00 36.78 188 SER A O 1
ATOM 1577 N N . LYS A 1 208 ? 16.911 13.555 -0.348 1.00 31.89 189 LYS A N 1
ATOM 1578 C CA . LYS A 1 208 ? 17.878 14.101 -1.312 1.00 29.01 189 LYS A CA 1
ATOM 1579 C C . LYS A 1 208 ? 18.203 13.070 -2.415 1.00 31.44 189 LYS A C 1
ATOM 1580 O O . LYS A 1 208 ? 17.648 11.963 -2.444 1.00 31.53 189 LYS A O 1
ATOM 1586 N N . THR A 1 209 ? 19.049 13.461 -3.354 1.00 26.74 190 THR A N 1
ATOM 1587 C CA . THR A 1 209 ? 19.446 12.597 -4.465 1.00 27.35 190 THR A CA 1
ATOM 1588 C C . THR A 1 209 ? 20.432 11.557 -3.943 1.00 28.98 190 THR A C 1
ATOM 1589 O O . THR A 1 209 ? 21.118 11.815 -2.952 1.00 25.09 190 THR A O 1
ATOM 1593 N N . TRP A 1 210 ? 20.517 10.394 -4.616 1.00 28.43 191 TRP A N 1
ATOM 1594 C CA . TRP A 1 210 ? 21.456 9.338 -4.228 1.00 28.34 191 TRP A CA 1
ATOM 1595 C C . TRP A 1 210 ? 22.894 9.878 -4.198 1.00 31.27 191 TRP A C 1
ATOM 1596 O O . TRP A 1 210 ? 23.688 9.404 -3.392 1.00 30.95 191 TRP A O 1
ATOM 1607 N N . LEU A 1 211 ? 23.218 10.860 -5.086 1.00 28.54 192 LEU A N 1
ATOM 1608 C CA . LEU A 1 211 ? 24.542 11.468 -5.200 1.00 27.70 192 LEU A CA 1
ATOM 1609 C C . LEU A 1 211 ? 24.869 12.250 -3.934 1.00 31.74 192 LEU A C 1
ATOM 1610 O O . LEU A 1 211 ? 25.951 12.065 -3.377 1.00 34.52 192 LEU A O 1
ATOM 1615 N N . GLU A 1 212 ? 23.916 13.055 -3.451 1.00 27.01 193 GLU A N 1
ATOM 1616 C CA . GLU A 1 212 ? 24.025 13.808 -2.199 1.00 27.30 193 GLU A CA 1
ATOM 1617 C C . GLU A 1 212 ? 24.209 12.884 -1.012 1.00 30.18 193 GLU A C 1
ATOM 1618 O O . GLU A 1 212 ? 25.023 13.176 -0.127 1.00 29.41 193 GLU A O 1
ATOM 1624 N N . THR A 1 213 ? 23.441 11.772 -0.998 1.00 26.49 194 THR A N 1
ATOM 1625 C CA . THR A 1 213 ? 23.489 10.753 0.046 1.00 24.98 194 THR A CA 1
ATOM 1626 C C . THR A 1 213 ? 24.870 10.080 0.051 1.00 27.32 194 THR A C 1
ATOM 1627 O O . THR A 1 213 ? 25.437 9.897 1.114 1.00 26.96 194 THR A O 1
ATOM 1639 N N . ALA A 1 215 ? 27.780 11.354 -1.142 1.00 27.42 196 ALA A N 1
ATOM 1640 C CA . ALA A 1 215 ? 28.753 12.335 -0.682 1.00 28.09 196 ALA A CA 1
ATOM 1641 C C . ALA A 1 215 ? 28.655 12.522 0.828 1.00 30.93 196 ALA A C 1
ATOM 1642 O O . ALA A 1 215 ? 29.682 12.579 1.492 1.00 30.18 196 ALA A O 1
ATOM 1644 N N . SER A 1 216 ? 27.415 12.606 1.360 1.00 27.49 197 SER A N 1
ATOM 1645 C CA . SER A 1 216 ? 27.136 12.806 2.784 1.00 27.31 197 SER A CA 1
ATOM 1646 C C . SER A 1 216 ? 27.704 11.696 3.666 1.00 29.99 197 SER A C 1
ATOM 1647 O O . SER A 1 216 ? 28.141 11.963 4.784 1.00 30.56 197 SER A O 1
ATOM 1658 N N . HIS A 1 218 ? 30.080 8.927 2.542 1.00 26.25 199 HIS A N 1
ATOM 1659 C CA . HIS A 1 218 ? 31.477 8.557 2.320 1.00 25.80 199 HIS A CA 1
ATOM 1660 C C . HIS A 1 218 ? 32.462 9.647 2.730 1.00 29.74 199 HIS A C 1
ATOM 1661 O O . HIS A 1 218 ? 33.611 9.314 3.029 1.00 29.35 199 HIS A O 1
ATOM 1668 N N . SER A 1 219 ? 32.012 10.915 2.803 1.00 24.98 200 SER A N 1
ATOM 1669 C CA . SER A 1 219 ? 32.873 12.009 3.236 1.00 26.47 200 SER A CA 1
ATOM 1670 C C . SER A 1 219 ? 33.300 11.808 4.710 1.00 30.09 200 SER A C 1
ATOM 1671 O O . SER A 1 219 ? 34.398 12.201 5.090 1.00 29.10 200 SER A O 1
ATOM 1674 N N . LEU A 1 220 ? 32.450 11.122 5.498 1.00 27.08 201 LEU A N 1
ATOM 1675 C CA . LEU A 1 220 ? 32.678 10.822 6.931 1.00 24.92 201 LEU A CA 1
ATOM 1676 C C . LEU A 1 220 ? 33.839 9.845 7.141 1.00 28.54 201 LEU A C 1
ATOM 1677 O O . LEU A 1 220 ? 34.501 9.922 8.172 1.00 25.59 201 LEU A O 1
ATOM 1682 N N . GLU A 1 221 ? 34.126 8.989 6.132 1.00 26.52 202 GLU A N 1
ATOM 1683 C CA . GLU A 1 221 ? 35.207 8.002 6.130 1.00 27.06 202 GLU A CA 1
ATOM 1684 C C . GLU A 1 221 ? 36.578 8.665 6.221 1.00 32.31 202 GLU A C 1
ATOM 1685 O O . GLU A 1 221 ? 37.548 8.009 6.607 1.00 33.08 202 GLU A O 1
ATOM 1691 N N . LEU A 1 222 ? 36.648 9.975 5.912 1.00 28.53 203 LEU A N 1
ATOM 1692 C CA . LEU A 1 222 ? 37.847 10.806 6.040 1.00 26.58 203 LEU A CA 1
ATOM 1693 C C . LEU A 1 222 ? 38.308 10.864 7.491 1.00 30.71 203 LEU A C 1
ATOM 1694 O O . LEU A 1 222 ? 39.483 11.113 7.737 1.00 33.74 203 LEU A O 1
ATOM 1699 N N . VAL A 1 223 ? 37.411 10.581 8.457 1.00 26.30 204 VAL A N 1
ATOM 1700 C CA . VAL A 1 223 ? 37.761 10.590 9.885 1.00 25.46 204 VAL A CA 1
ATOM 1701 C C . VAL A 1 223 ? 38.924 9.590 10.150 1.00 29.28 204 VAL A C 1
ATOM 1702 O O . VAL A 1 223 ? 39.878 9.966 10.825 1.00 29.29 204 VAL A O 1
ATOM 1706 N N . ALA A 1 224 ? 38.876 8.377 9.543 1.00 26.25 205 ALA A N 1
ATOM 1707 C CA . ALA A 1 224 ? 39.888 7.333 9.720 1.00 26.28 205 ALA A CA 1
ATOM 1708 C C . ALA A 1 224 ? 40.923 7.286 8.580 1.00 32.05 205 ALA A C 1
ATOM 1709 O O . ALA A 1 224 ? 41.767 6.379 8.557 1.00 31.68 205 ALA A O 1
ATOM 1711 N N . ASP A 1 225 ? 40.893 8.282 7.663 1.00 29.59 206 ASP A N 1
ATOM 1712 C CA . ASP A 1 225 ? 41.862 8.413 6.555 1.00 29.79 206 ASP A CA 1
ATOM 1713 C C . ASP A 1 225 ? 43.211 8.851 7.138 1.00 32.31 206 ASP A C 1
ATOM 1714 O O . ASP A 1 225 ? 43.351 9.996 7.546 1.00 32.37 206 ASP A O 1
ATOM 1719 N N . ARG A 1 226 ? 44.192 7.941 7.176 1.00 29.07 207 ARG A N 1
ATOM 1720 C CA . ARG A 1 226 ? 45.515 8.168 7.766 1.00 28.58 207 ARG A CA 1
ATOM 1721 C C . ARG A 1 226 ? 46.378 9.188 6.972 1.00 32.60 207 ARG A C 1
ATOM 1722 O O . ARG A 1 226 ? 47.466 9.546 7.447 1.00 31.18 207 ARG A O 1
ATOM 1730 N N . SER A 1 227 ? 45.913 9.633 5.770 1.00 30.32 208 SER A N 1
ATOM 1731 C CA . SER A 1 227 ? 46.661 10.562 4.907 1.00 30.70 208 SER A CA 1
ATOM 1732 C C . SER A 1 227 ? 46.405 12.037 5.245 1.00 35.74 208 SER A C 1
ATOM 1733 O O . SER A 1 227 ? 47.211 12.881 4.879 1.00 37.73 208 SER A O 1
ATOM 1736 N N . LEU A 1 228 ? 45.314 12.338 5.958 1.00 30.67 209 LEU A N 1
ATOM 1737 C CA . LEU A 1 228 ? 44.865 13.693 6.311 1.00 29.55 209 LEU A CA 1
ATOM 1738 C C . LEU A 1 228 ? 45.967 14.640 6.860 1.00 30.98 209 LEU A C 1
ATOM 1739 O O . LEU A 1 228 ? 45.932 15.831 6.553 1.00 31.69 209 LEU A O 1
ATOM 1744 N N . VAL A 1 229 ? 46.924 14.133 7.647 1.00 25.82 210 VAL A N 1
ATOM 1745 C CA . VAL A 1 229 ? 48.051 14.925 8.190 1.00 26.57 210 VAL A CA 1
ATOM 1746 C C . VAL A 1 229 ? 48.928 15.522 7.064 1.00 33.26 210 VAL A C 1
ATOM 1747 O O . VAL A 1 229 ? 49.590 16.548 7.264 1.00 34.50 210 VAL A O 1
ATOM 1751 N N . LYS A 1 230 ? 48.920 14.868 5.882 1.00 30.46 211 LYS A N 1
ATOM 1752 C CA . LYS A 1 230 ? 49.645 15.280 4.680 1.00 30.62 211 LYS A CA 1
ATOM 1753 C C . LYS A 1 230 ? 49.023 16.508 4.062 1.00 36.07 211 LYS A C 1
ATOM 1754 O O . LYS A 1 230 ? 49.704 17.249 3.351 1.00 37.38 211 LYS A O 1
ATOM 1760 N N . TYR A 1 231 ? 47.738 16.718 4.332 1.00 33.43 212 TYR A N 1
ATOM 1761 C CA . TYR A 1 231 ? 46.961 17.842 3.838 1.00 34.30 212 TYR A CA 1
ATOM 1762 C C . TYR A 1 231 ? 46.740 18.912 4.948 1.00 39.44 212 TYR A C 1
ATOM 1763 O O . TYR A 1 231 ? 45.923 19.823 4.770 1.00 39.40 212 TYR A O 1
ATOM 1772 N N . GLY A 1 232 ? 47.459 18.776 6.070 1.00 34.13 213 GLY A N 1
ATOM 1773 C CA . GLY A 1 232 ? 47.367 19.727 7.170 1.00 33.14 213 GLY A CA 1
ATOM 1774 C C . GLY A 1 232 ? 46.564 19.376 8.415 1.00 33.37 213 GLY A C 1
ATOM 1775 O O . GLY A 1 232 ? 46.471 20.236 9.287 1.00 33.92 213 GLY A O 1
ATOM 1776 N N . ALA A 1 233 ? 45.974 18.151 8.545 1.00 27.52 214 ALA A N 1
ATOM 1777 C CA . ALA A 1 233 ? 45.277 17.740 9.781 1.00 27.27 214 ALA A CA 1
ATOM 1778 C C . ALA A 1 233 ? 46.254 17.913 10.931 1.00 32.91 214 ALA A C 1
ATOM 1779 O O . ALA A 1 233 ? 47.438 17.570 10.788 1.00 32.31 214 ALA A O 1
ATOM 1781 N N . LYS A 1 234 ? 45.807 18.551 12.028 1.00 30.71 215 LYS A N 1
ATOM 1782 C CA . LYS A 1 234 ? 46.713 18.842 13.147 1.00 31.47 215 LYS A CA 1
ATOM 1783 C C . LYS A 1 234 ? 46.975 17.609 14.007 1.00 33.51 215 LYS A C 1
ATOM 1784 O O . LYS A 1 234 ? 47.928 17.596 14.794 1.00 34.92 215 LYS A O 1
ATOM 1790 N N . LEU A 1 235 ? 46.158 16.565 13.838 1.00 27.74 216 LEU A N 1
ATOM 1791 C CA . LEU A 1 235 ? 46.266 15.324 14.604 1.00 27.57 216 LEU A CA 1
ATOM 1792 C C . LEU A 1 235 ? 45.921 14.104 13.784 1.00 31.97 216 LEU A C 1
ATOM 1793 O O . LEU A 1 235 ? 45.073 14.219 12.894 1.00 31.42 216 LEU A O 1
ATOM 1798 N N . PRO A 1 236 ? 46.412 12.888 14.141 1.00 28.48 217 PRO A N 1
ATOM 1799 C CA . PRO A 1 236 ? 45.877 11.686 13.485 1.00 26.73 217 PRO A CA 1
ATOM 1800 C C . PRO A 1 236 ? 44.546 11.356 14.164 1.00 30.95 217 PRO A C 1
ATOM 1801 O O . PRO A 1 236 ? 44.198 12.023 15.148 1.00 31.18 217 PRO A O 1
ATOM 1805 N N . TYR A 1 237 ? 43.820 10.317 13.694 1.00 26.43 218 TYR A N 1
ATOM 1806 C CA . TYR A 1 237 ? 42.577 9.856 14.335 1.00 24.90 218 TYR A CA 1
ATOM 1807 C C . TYR A 1 237 ? 42.879 9.418 15.781 1.00 29.36 218 TYR A C 1
ATOM 1808 O O . TYR A 1 237 ? 42.144 9.745 16.711 1.00 31.38 218 TYR A O 1
ATOM 1817 N N . PHE A 1 238 ? 43.990 8.710 15.945 1.00 24.91 219 PHE A N 1
ATOM 1818 C CA . PHE A 1 238 ? 44.543 8.206 17.195 1.00 25.79 219 PHE A CA 1
ATOM 1819 C C . PHE A 1 238 ? 46.041 8.086 17.016 1.00 31.63 219 PHE A C 1
ATOM 1820 O O . PHE A 1 238 ? 46.515 8.085 15.873 1.00 30.41 219 PHE A O 1
ATOM 1828 N N . ASN A 1 239 ? 46.785 7.919 18.116 1.00 32.55 220 ASN A N 1
ATOM 1829 C CA . ASN A 1 239 ? 48.234 7.680 18.100 1.00 33.93 220 ASN A CA 1
ATOM 1830 C C . ASN A 1 239 ? 48.505 6.352 17.356 1.00 37.32 220 ASN A C 1
ATOM 1831 O O . ASN A 1 239 ? 48.014 5.314 17.789 1.00 34.55 220 ASN A O 1
ATOM 1836 N N . PRO A 1 240 ? 49.231 6.363 16.213 1.00 36.04 221 PRO A N 1
ATOM 1837 C CA . PRO A 1 240 ? 49.430 5.111 15.452 1.00 36.20 221 PRO A CA 1
ATOM 1838 C C . PRO A 1 240 ? 50.194 4.033 16.232 1.00 42.82 221 PRO A C 1
ATOM 1839 O O . PRO A 1 240 ? 50.074 2.857 15.887 1.00 42.68 221 PRO A O 1
ATOM 1843 N N . GLU A 1 241 ? 50.893 4.422 17.325 1.00 41.49 222 GLU A N 1
ATOM 1844 C CA . GLU A 1 241 ? 51.617 3.535 18.250 1.00 42.55 222 GLU A CA 1
ATOM 1845 C C . GLU A 1 241 ? 50.688 2.493 18.871 1.00 45.27 222 GLU A C 1
ATOM 1846 O O . GLU A 1 241 ? 51.160 1.422 19.251 1.00 45.45 222 GLU A O 1
ATOM 1852 N N . ILE A 1 242 ? 49.375 2.815 18.997 1.00 39.85 223 ILE A N 1
ATOM 1853 C CA . ILE A 1 242 ? 48.344 1.945 19.584 1.00 40.08 223 ILE A CA 1
ATOM 1854 C C . ILE A 1 242 ? 48.275 0.623 18.808 1.00 43.51 223 ILE A C 1
ATOM 1855 O O . ILE A 1 242 ? 48.066 -0.431 19.412 1.00 43.79 223 ILE A O 1
ATOM 1860 N N . LEU A 1 243 ? 48.512 0.677 17.482 1.00 37.57 224 LEU A N 1
ATOM 1861 C CA . LEU A 1 243 ? 48.455 -0.509 16.632 1.00 36.72 224 LEU A CA 1
ATOM 1862 C C . LEU A 1 243 ? 49.605 -1.486 16.872 1.00 44.71 224 LEU A C 1
ATOM 1863 O O . LEU A 1 243 ? 49.510 -2.631 16.435 1.00 44.42 224 LEU A O 1
ATOM 1868 N N . SER A 1 244 ? 50.657 -1.068 17.587 1.00 45.45 225 SER A N 1
ATOM 1869 C CA . SER A 1 244 ? 51.817 -1.924 17.847 1.00 48.30 225 SER A CA 1
ATOM 1870 C C . SER A 1 244 ? 52.099 -2.171 19.351 1.00 57.02 225 SER A C 1
ATOM 1871 O O . SER A 1 244 ? 52.704 -3.192 19.671 1.00 59.35 225 SER A O 1
ATOM 1874 N N . SER A 1 245 ? 51.675 -1.274 20.261 1.00 55.09 226 SER A N 1
ATOM 1875 C CA . SER A 1 245 ? 51.945 -1.423 21.702 1.00 56.32 226 SER A CA 1
ATOM 1876 C C . SER A 1 245 ? 51.110 -2.537 22.363 1.00 62.24 226 SER A C 1
ATOM 1877 O O . SER A 1 245 ? 50.015 -2.870 21.905 1.00 60.90 226 SER A O 1
ATOM 1880 N N . ASP A 1 246 ? 51.647 -3.082 23.462 1.00 61.36 227 ASP A N 1
ATOM 1881 C CA . ASP A 1 246 ? 51.063 -4.138 24.299 1.00 62.02 227 ASP A CA 1
ATOM 1882 C C . ASP A 1 246 ? 50.060 -3.548 25.311 1.00 63.42 227 ASP A C 1
ATOM 1883 O O . ASP A 1 246 ? 49.456 -4.278 26.105 1.00 63.31 227 ASP A O 1
ATOM 1888 N N . GLU A 1 247 ? 49.915 -2.214 25.274 1.00 57.92 228 GLU A N 1
ATOM 1889 C CA . GLU A 1 247 ? 49.078 -1.397 26.145 1.00 56.80 228 GLU A CA 1
ATOM 1890 C C . GLU A 1 247 ? 47.575 -1.658 25.957 1.00 55.25 228 GLU A C 1
ATOM 1891 O O . GLU A 1 247 ? 46.829 -1.512 26.918 1.00 55.13 228 GLU A O 1
ATOM 1897 N N . TYR A 1 248 ? 47.129 -1.982 24.731 1.00 47.55 229 TYR A N 1
ATOM 1898 C CA . TYR A 1 248 ? 45.705 -2.215 24.424 1.00 44.90 229 TYR A CA 1
ATOM 1899 C C . TYR A 1 248 ? 45.449 -3.679 24.027 1.00 47.16 229 TYR A C 1
ATOM 1900 O O . TYR A 1 248 ? 46.341 -4.316 23.461 1.00 45.67 229 TYR A O 1
ATOM 1909 N N . PRO A 1 249 ? 44.241 -4.233 24.308 1.00 42.65 230 PRO A N 1
ATOM 1910 C CA . PRO A 1 249 ? 43.965 -5.618 23.885 1.00 41.97 230 PRO A CA 1
ATOM 1911 C C . PRO A 1 249 ? 44.031 -5.741 22.366 1.00 45.66 230 PRO A C 1
ATOM 1912 O O . PRO A 1 249 ? 43.810 -4.761 21.646 1.00 46.15 230 PRO A O 1
ATOM 1916 N N . GLN A 1 250 ? 44.362 -6.941 21.878 1.00 41.66 231 GLN A N 1
ATOM 1917 C CA . GLN A 1 250 ? 44.482 -7.242 20.452 1.00 39.68 231 GLN A CA 1
ATOM 1918 C C . GLN A 1 250 ? 43.202 -6.835 19.685 1.00 41.13 231 GLN A C 1
ATOM 1919 O O . GLN A 1 250 ? 43.322 -6.279 18.592 1.00 42.45 231 GLN A O 1
ATOM 1925 N N . ALA A 1 251 ? 42.006 -7.048 20.275 1.00 34.32 232 ALA A N 1
ATOM 1926 C CA . ALA A 1 251 ? 40.714 -6.713 19.667 1.00 33.18 232 ALA A CA 1
ATOM 1927 C C . ALA A 1 251 ? 40.601 -5.218 19.345 1.00 34.99 232 ALA A C 1
ATOM 1928 O O . ALA A 1 251 ? 39.972 -4.867 18.338 1.00 33.64 232 ALA A O 1
ATOM 1930 N N . VAL A 1 252 ? 41.241 -4.352 20.170 1.00 29.85 233 VAL A N 1
ATOM 1931 C CA . VAL A 1 252 ? 41.274 -2.904 19.933 1.00 27.97 233 VAL A CA 1
ATOM 1932 C C . VAL A 1 252 ? 42.086 -2.639 18.659 1.00 33.59 233 VAL A C 1
ATOM 1933 O O . VAL A 1 252 ? 41.595 -1.957 17.761 1.00 33.41 233 VAL A O 1
ATOM 1937 N N . LYS A 1 253 ? 43.311 -3.204 18.584 1.00 32.44 234 LYS A N 1
ATOM 1938 C CA . LYS A 1 253 ? 44.204 -3.123 17.426 1.00 32.74 234 LYS A CA 1
ATOM 1939 C C . LYS A 1 253 ? 43.495 -3.688 16.188 1.00 35.08 234 LYS A C 1
ATOM 1940 O O . LYS A 1 253 ? 43.517 -3.045 15.144 1.00 32.65 234 LYS A O 1
ATOM 1946 N N . ASP A 1 254 ? 42.806 -4.850 16.333 1.00 30.33 235 ASP A N 1
ATOM 1947 C CA . ASP A 1 254 ? 42.077 -5.492 15.250 1.00 30.58 235 ASP A CA 1
ATOM 1948 C C . ASP A 1 254 ? 41.031 -4.582 14.622 1.00 35.03 235 ASP A C 1
ATOM 1949 O O . ASP A 1 254 ? 40.956 -4.529 13.391 1.00 36.72 235 ASP A O 1
ATOM 1954 N N . PHE A 1 255 ? 40.252 -3.854 15.445 1.00 29.08 236 PHE A N 1
ATOM 1955 C CA . PHE A 1 255 ? 39.219 -2.958 14.945 1.00 27.08 236 PHE A CA 1
ATOM 1956 C C . PHE A 1 255 ? 39.804 -1.716 14.294 1.00 31.32 236 PHE A C 1
ATOM 1957 O O . PHE A 1 255 ? 39.417 -1.402 13.170 1.00 29.90 236 PHE A O 1
ATOM 1965 N N . LEU A 1 256 ? 40.696 -0.997 15.001 1.00 29.02 237 LEU A N 1
ATOM 1966 C CA . LEU A 1 256 ? 41.268 0.274 14.541 1.00 28.57 237 LEU A CA 1
ATOM 1967 C C . LEU A 1 256 ? 42.163 0.156 13.304 1.00 35.13 237 LEU A C 1
ATOM 1968 O O . LEU A 1 256 ? 42.263 1.123 12.552 1.00 36.30 237 LEU A O 1
ATOM 1973 N N . ARG A 1 257 ? 42.799 -1.010 13.115 1.00 32.74 238 ARG A N 1
ATOM 1974 C CA A ARG A 1 257 ? 43.690 -1.382 12.010 0.50 32.95 238 ARG A CA 1
ATOM 1975 C CA B ARG A 1 257 ? 43.695 -1.360 12.005 0.50 32.97 238 ARG A CA 1
ATOM 1976 C C . ARG A 1 257 ? 42.957 -1.298 10.678 1.00 36.55 238 ARG A C 1
ATOM 1977 O O . ARG A 1 257 ? 43.551 -0.965 9.657 1.00 38.39 238 ARG A O 1
ATOM 1992 N N . GLU A 1 258 ? 41.673 -1.656 10.691 1.00 31.79 239 GLU A N 1
ATOM 1993 C CA . GLU A 1 258 ? 40.827 -1.727 9.509 1.00 30.66 239 GLU A CA 1
ATOM 1994 C C . GLU A 1 258 ? 40.691 -0.383 8.800 1.00 33.66 239 GLU A C 1
ATOM 1995 O O . GLU A 1 258 ? 41.066 -0.295 7.632 1.00 33.33 239 GLU A O 1
ATOM 2001 N N . GLY A 1 259 ? 40.201 0.636 9.501 1.00 29.20 240 GLY A N 1
ATOM 2002 C CA . GLY A 1 259 ? 40.069 1.976 8.947 1.00 27.79 240 GLY A CA 1
ATOM 2003 C C . GLY A 1 259 ? 41.421 2.551 8.605 1.00 29.18 240 GLY A C 1
ATOM 2004 O O . GLY A 1 259 ? 41.585 3.198 7.572 1.00 27.96 240 GLY A O 1
ATOM 2005 N N . TYR A 1 260 ? 42.401 2.333 9.484 1.00 26.91 241 TYR A N 1
ATOM 2006 C CA . TYR A 1 260 ? 43.752 2.829 9.275 1.00 27.01 241 TYR A CA 1
ATOM 2007 C C . TYR A 1 260 ? 44.249 2.393 7.888 1.00 31.83 241 TYR A C 1
ATOM 2008 O O . TYR A 1 260 ? 44.732 3.220 7.098 1.00 31.20 241 TYR A O 1
ATOM 2017 N N . GLU A 1 261 ? 44.053 1.110 7.590 1.00 28.49 242 GLU A N 1
ATOM 2018 C CA . GLU A 1 261 ? 44.530 0.471 6.366 1.00 28.40 242 GLU A CA 1
ATOM 2019 C C . GLU A 1 261 ? 43.723 0.794 5.111 1.00 33.55 242 GLU A C 1
ATOM 2020 O O . GLU A 1 261 ? 44.314 0.987 4.049 1.00 36.54 242 GLU A O 1
ATOM 2026 N N . ALA A 1 262 ? 42.396 0.836 5.234 1.00 27.75 243 ALA A N 1
ATOM 2027 C CA . ALA A 1 262 ? 41.436 0.897 4.151 1.00 27.26 243 ALA A CA 1
ATOM 2028 C C . ALA A 1 262 ? 40.894 2.264 3.764 1.00 35.26 243 ALA A C 1
ATOM 2029 O O . ALA A 1 262 ? 40.638 2.458 2.576 1.00 35.65 243 ALA A O 1
ATOM 2031 N N . ASP A 1 263 ? 40.592 3.149 4.736 1.00 32.61 244 ASP A N 1
ATOM 2032 C CA . ASP A 1 263 ? 39.837 4.375 4.481 1.00 31.97 244 ASP A CA 1
ATOM 2033 C C . ASP A 1 263 ? 40.556 5.435 3.652 1.00 38.09 244 ASP A C 1
ATOM 2034 O O . ASP A 1 263 ? 39.871 6.223 3.013 1.00 37.76 244 ASP A O 1
ATOM 2039 N N . VAL A 1 264 ? 41.894 5.413 3.573 1.00 36.27 245 VAL A N 1
ATOM 2040 C CA . VAL A 1 264 ? 42.643 6.362 2.746 1.00 37.13 245 VAL A CA 1
ATOM 2041 C C . VAL A 1 264 ? 42.267 6.145 1.244 1.00 44.98 245 VAL A C 1
ATOM 2042 O O . VAL A 1 264 ? 41.880 7.102 0.563 1.00 46.25 245 VAL A O 1
ATOM 2046 N N . SER A 1 265 ? 42.295 4.878 0.778 1.00 42.05 246 SER A N 1
ATOM 2047 C CA . SER A 1 265 ? 41.929 4.496 -0.589 1.00 41.69 246 SER A CA 1
ATOM 2048 C C . SER A 1 265 ? 40.388 4.419 -0.771 1.00 42.42 246 SER A C 1
ATOM 2049 O O . SER A 1 265 ? 39.899 4.711 -1.859 1.00 41.14 246 SER A O 1
ATOM 2052 N N . HIS A 1 266 ? 39.639 4.077 0.290 1.00 38.27 247 HIS A N 1
ATOM 2053 C CA . HIS A 1 266 ? 38.191 3.942 0.241 1.00 38.56 247 HIS A CA 1
ATOM 2054 C C . HIS A 1 266 ? 37.475 5.296 0.107 1.00 42.21 247 HIS A C 1
ATOM 2055 O O . HIS A 1 266 ? 36.629 5.439 -0.783 1.00 43.01 247 HIS A O 1
ATOM 2062 N N . ALA A 1 267 ? 37.791 6.276 0.986 1.00 36.68 248 ALA A N 1
ATOM 2063 C CA . ALA A 1 267 ? 37.219 7.632 0.938 1.00 35.54 248 ALA A CA 1
ATOM 2064 C C . ALA A 1 267 ? 37.601 8.317 -0.388 1.00 39.28 248 ALA A C 1
ATOM 2065 O O . ALA A 1 267 ? 36.743 8.939 -1.013 1.00 38.38 248 ALA A O 1
ATOM 2067 N N . GLY A 1 268 ? 38.856 8.115 -0.834 1.00 36.11 249 GLY A N 1
ATOM 2068 C CA . GLY A 1 268 ? 39.383 8.634 -2.093 1.00 35.49 249 GLY A CA 1
ATOM 2069 C C . GLY A 1 268 ? 38.581 8.195 -3.307 1.00 39.53 249 GLY A C 1
ATOM 2070 O O . GLY A 1 268 ? 38.196 9.032 -4.134 1.00 40.13 249 GLY A O 1
ATOM 2071 N N . GLU A 1 269 ? 38.299 6.882 -3.399 1.00 34.59 250 GLU A N 1
ATOM 2072 C CA . GLU A 1 269 ? 37.560 6.233 -4.485 1.00 34.91 250 GLU A CA 1
ATOM 2073 C C . GLU A 1 269 ? 36.088 6.730 -4.542 1.00 38.35 250 GLU A C 1
ATOM 2074 O O . GLU A 1 269 ? 35.557 6.990 -5.626 1.00 38.24 250 GLU A O 1
ATOM 2080 N N . ALA A 1 270 ? 35.458 6.871 -3.378 1.00 31.67 251 ALA A N 1
ATOM 2081 C CA . ALA A 1 270 ? 34.082 7.342 -3.270 1.00 30.59 251 ALA A CA 1
ATOM 2082 C C . ALA A 1 270 ? 33.957 8.799 -3.711 1.00 34.19 251 ALA A C 1
ATOM 2083 O O . ALA A 1 270 ? 33.088 9.102 -4.524 1.00 35.78 251 ALA A O 1
ATOM 2085 N N . LEU A 1 271 ? 34.842 9.689 -3.195 1.00 29.41 252 LEU A N 1
ATOM 2086 C CA . LEU A 1 271 ? 34.854 11.113 -3.493 1.00 29.28 252 LEU A CA 1
ATOM 2087 C C . LEU A 1 271 ? 35.219 11.378 -4.955 1.00 34.58 252 LEU A C 1
ATOM 2088 O O . LEU A 1 271 ? 34.708 12.327 -5.538 1.00 34.73 252 LEU A O 1
ATOM 2093 N N . GLU A 1 272 ? 36.040 10.511 -5.558 1.00 32.65 253 GLU A N 1
ATOM 2094 C CA . GLU A 1 272 ? 36.400 10.572 -6.976 1.00 33.81 253 GLU A CA 1
ATOM 2095 C C . GLU A 1 272 ? 35.115 10.374 -7.809 1.00 39.45 253 GLU A C 1
ATOM 2096 O O . GLU A 1 272 ? 34.853 11.166 -8.722 1.00 40.40 253 GLU A O 1
ATOM 2110 N N . VAL A 1 274 ? 32.016 10.806 -6.608 1.00 34.69 255 VAL A N 1
ATOM 2111 C CA . VAL A 1 274 ? 31.140 11.916 -6.232 1.00 32.44 255 VAL A CA 1
ATOM 2112 C C . VAL A 1 274 ? 31.475 13.116 -7.140 1.00 38.16 255 VAL A C 1
ATOM 2113 O O . VAL A 1 274 ? 30.562 13.629 -7.774 1.00 38.30 255 VAL A O 1
ATOM 2117 N N . GLU A 1 275 ? 32.780 13.481 -7.277 1.00 35.00 256 GLU A N 1
ATOM 2118 C CA . GLU A 1 275 ? 33.239 14.587 -8.116 1.00 35.17 256 GLU A CA 1
ATOM 2119 C C . GLU A 1 275 ? 32.795 14.425 -9.573 1.00 39.97 256 GLU A C 1
ATOM 2120 O O . GLU A 1 275 ? 32.294 15.385 -10.158 1.00 38.72 256 GLU A O 1
ATOM 2126 N N . LYS A 1 276 ? 32.964 13.207 -10.136 1.00 38.31 257 LYS A N 1
ATOM 2127 C CA . LYS A 1 276 ? 32.598 12.847 -11.510 1.00 38.11 257 LYS A CA 1
ATOM 2128 C C . LYS A 1 276 ? 31.114 13.104 -11.798 1.00 41.38 257 LYS A C 1
ATOM 2129 O O . LYS A 1 276 ? 30.801 13.815 -12.757 1.00 41.55 257 LYS A O 1
ATOM 2135 N N . TYR A 1 277 ? 30.218 12.525 -10.980 1.00 36.52 258 TYR A N 1
ATOM 2136 C CA . TYR A 1 277 ? 28.775 12.640 -11.180 1.00 35.94 258 TYR A CA 1
ATOM 2137 C C . TYR A 1 277 ? 28.232 13.996 -10.799 1.00 40.21 258 TYR A C 1
ATOM 2138 O O . TYR A 1 277 ? 27.229 14.411 -11.377 1.00 40.70 258 TYR A O 1
ATOM 2147 N N . THR A 1 278 ? 28.914 14.721 -9.915 1.00 38.12 259 THR A N 1
ATOM 2148 C CA . THR A 1 278 ? 28.499 16.086 -9.546 1.00 39.04 259 THR A CA 1
ATOM 2149 C C . THR A 1 278 ? 28.721 17.024 -10.758 1.00 47.50 259 THR A C 1
ATOM 2150 O O . THR A 1 278 ? 27.883 17.882 -11.007 1.00 48.30 259 THR A O 1
ATOM 2154 N N . GLU A 1 279 ? 29.825 16.835 -11.519 1.00 47.35 260 GLU A N 1
ATOM 2155 C CA . GLU A 1 279 ? 30.118 17.596 -12.744 1.00 49.44 260 GLU A CA 1
ATOM 2156 C C . GLU A 1 279 ? 29.056 17.300 -13.811 1.00 54.06 260 GLU A C 1
ATOM 2157 O O . GLU A 1 279 ? 28.442 18.236 -14.328 1.00 55.43 260 GLU A O 1
ATOM 2163 N N . GLU A 1 280 ? 28.801 15.996 -14.078 1.00 49.18 261 GLU A N 1
ATOM 2164 C CA . GLU A 1 280 ? 27.799 15.495 -15.029 1.00 48.98 261 GLU A CA 1
ATOM 2165 C C . GLU A 1 280 ? 26.391 15.997 -14.731 1.00 54.28 261 GLU A C 1
ATOM 2166 O O . GLU A 1 280 ? 25.631 16.261 -15.661 1.00 55.16 261 GLU A O 1
ATOM 2180 N N . GLU A 1 282 ? 25.714 18.683 -12.779 1.00 52.20 263 GLU A N 1
ATOM 2181 C CA . GLU A 1 282 ? 25.848 20.125 -12.492 1.00 53.58 263 GLU A CA 1
ATOM 2182 C C . GLU A 1 282 ? 25.141 20.493 -11.163 1.00 57.78 263 GLU A C 1
ATOM 2183 O O . GLU A 1 282 ? 24.145 21.226 -11.133 1.00 57.84 263 GLU A O 1
ATOM 2197 N N . LYS A 1 284 ? 27.231 20.945 -7.955 1.00 41.71 265 LYS A N 1
ATOM 2198 C CA . LYS A 1 284 ? 28.327 21.147 -7.021 1.00 40.02 265 LYS A CA 1
ATOM 2199 C C . LYS A 1 284 ? 27.864 21.749 -5.698 1.00 41.57 265 LYS A C 1
ATOM 2200 O O . LYS A 1 284 ? 28.109 21.135 -4.646 1.00 39.76 265 LYS A O 1
ATOM 2206 N N . GLU A 1 285 ? 27.164 22.905 -5.743 1.00 37.25 266 GLU A N 1
ATOM 2207 C CA . GLU A 1 285 ? 26.795 23.578 -4.506 1.00 36.72 266 GLU A CA 1
ATOM 2208 C C . GLU A 1 285 ? 25.778 22.794 -3.705 1.00 38.03 266 GLU A C 1
ATOM 2209 O O . GLU A 1 285 ? 25.922 22.748 -2.491 1.00 37.60 266 GLU A O 1
ATOM 2215 N N . GLN A 1 286 ? 24.799 22.151 -4.367 1.00 33.81 267 GLN A N 1
ATOM 2216 C CA A GLN A 1 286 ? 23.794 21.337 -3.687 0.50 33.41 267 GLN A CA 1
ATOM 2217 C CA B GLN A 1 286 ? 23.790 21.308 -3.715 0.50 33.34 267 GLN A CA 1
ATOM 2218 C C . GLN A 1 286 ? 24.478 20.207 -2.885 1.00 36.72 267 GLN A C 1
ATOM 2219 O O . GLN A 1 286 ? 24.158 20.012 -1.712 1.00 36.06 267 GLN A O 1
ATOM 2230 N N . VAL A 1 287 ? 25.469 19.526 -3.499 1.00 33.16 268 VAL A N 1
ATOM 2231 C CA . VAL A 1 287 ? 26.249 18.459 -2.875 1.00 32.07 268 VAL A CA 1
ATOM 2232 C C . VAL A 1 287 ? 27.113 19.057 -1.738 1.00 36.56 268 VAL A C 1
ATOM 2233 O O . VAL A 1 287 ? 27.147 18.482 -0.657 1.00 36.39 268 VAL A O 1
ATOM 2237 N N . GLN A 1 288 ? 27.761 20.220 -1.970 1.00 33.04 269 GLN A N 1
ATOM 2238 C CA . GLN A 1 288 ? 28.543 20.940 -0.955 1.00 31.92 269 GLN A CA 1
ATOM 2239 C C . GLN A 1 288 ? 27.678 21.254 0.275 1.00 32.42 269 GLN A C 1
ATOM 2240 O O . GLN A 1 288 ? 28.077 20.900 1.388 1.00 31.59 269 GLN A O 1
ATOM 2246 N N . ILE A 1 289 ? 26.457 21.826 0.066 1.00 29.44 270 ILE A N 1
ATOM 2247 C CA . ILE A 1 289 ? 25.483 22.145 1.133 1.00 29.89 270 ILE A CA 1
ATOM 2248 C C . ILE A 1 289 ? 25.180 20.882 1.980 1.00 31.10 270 ILE A C 1
ATOM 2249 O O . ILE A 1 289 ? 25.352 20.904 3.196 1.00 31.13 270 ILE A O 1
ATOM 2254 N N . THR A 1 290 ? 24.722 19.814 1.331 1.00 27.97 271 THR A N 1
ATOM 2255 C CA . THR A 1 290 ? 24.300 18.561 1.990 1.00 28.16 271 THR A CA 1
ATOM 2256 C C . THR A 1 290 ? 25.458 17.887 2.734 1.00 28.56 271 THR A C 1
ATOM 2257 O O . THR A 1 290 ? 25.257 17.406 3.849 1.00 27.37 271 THR A O 1
ATOM 2261 N N . VAL A 1 291 ? 26.661 17.891 2.132 1.00 24.95 272 VAL A N 1
ATOM 2262 C CA . VAL A 1 291 ? 27.880 17.371 2.765 1.00 24.28 272 VAL A CA 1
ATOM 2263 C C . VAL A 1 291 ? 28.128 18.099 4.103 1.00 28.77 272 VAL A C 1
ATOM 2264 O O . VAL A 1 291 ? 28.371 17.434 5.089 1.00 30.21 272 VAL A O 1
ATOM 2268 N N . LEU A 1 292 ? 27.983 19.436 4.147 1.00 26.46 273 LEU A N 1
ATOM 2269 C CA . LEU A 1 292 ? 28.169 20.236 5.382 1.00 25.95 273 LEU A CA 1
ATOM 2270 C C . LEU A 1 292 ? 27.064 19.960 6.399 1.00 30.65 273 LEU A C 1
ATOM 2271 O O . LEU A 1 292 ? 27.356 19.921 7.583 1.00 30.01 273 LEU A O 1
ATOM 2276 N N . LYS A 1 293 ? 25.823 19.660 5.945 1.00 29.87 274 LYS A N 1
ATOM 2277 C CA . LYS A 1 293 ? 24.729 19.220 6.826 1.00 30.04 274 LYS A CA 1
ATOM 2278 C C . LYS A 1 293 ? 25.080 17.851 7.436 1.00 32.70 274 LYS A C 1
ATOM 2279 O O . LYS A 1 293 ? 24.795 17.611 8.611 1.00 32.85 274 LYS A O 1
ATOM 2285 N N . SER A 1 294 ? 25.757 16.988 6.664 1.00 26.98 275 SER A N 1
ATOM 2286 C CA . SER A 1 294 ? 26.233 15.687 7.156 1.00 26.17 275 SER A CA 1
ATOM 2287 C C . SER A 1 294 ? 27.366 15.855 8.189 1.00 29.48 275 SER A C 1
ATOM 2288 O O . SER A 1 294 ? 27.435 15.076 9.133 1.00 28.55 275 SER A O 1
ATOM 2291 N N . PHE A 1 295 ? 28.238 16.879 8.019 1.00 26.16 276 PHE A N 1
ATOM 2292 C CA . PHE A 1 295 ? 29.327 17.208 8.969 1.00 25.15 276 PHE A CA 1
ATOM 2293 C C . PHE A 1 295 ? 28.754 17.578 10.327 1.00 30.41 276 PHE A C 1
ATOM 2294 O O . PHE A 1 295 ? 29.293 17.163 11.365 1.00 31.07 276 PHE A O 1
ATOM 2302 N N . ASP A 1 296 ? 27.635 18.327 10.321 1.00 28.37 277 ASP A N 1
ATOM 2303 C CA . ASP A 1 296 ? 26.937 18.738 11.539 1.00 27.97 277 ASP A CA 1
ATOM 2304 C C . ASP A 1 296 ? 26.424 17.498 12.273 1.00 29.90 277 ASP A C 1
ATOM 2305 O O . ASP A 1 296 ? 26.616 17.389 13.488 1.00 30.15 277 ASP A O 1
ATOM 2310 N N . ALA A 1 297 ? 25.807 16.557 11.535 1.00 24.56 278 ALA A N 1
ATOM 2311 C CA . ALA A 1 297 ? 25.299 15.312 12.114 1.00 24.19 278 ALA A CA 1
ATOM 2312 C C . ALA A 1 297 ? 26.482 14.455 12.662 1.00 26.85 278 ALA A C 1
ATOM 2313 O O . ALA A 1 297 ? 26.414 13.913 13.761 1.00 24.63 278 ALA A O 1
ATOM 2315 N N . PHE A 1 298 ? 27.595 14.423 11.931 1.00 23.61 279 PHE A N 1
ATOM 2316 C CA . PHE A 1 298 ? 28.765 13.669 12.356 1.00 22.31 279 PHE A CA 1
ATOM 2317 C C . PHE A 1 298 ? 29.410 14.251 13.610 1.00 26.63 279 PHE A C 1
ATOM 2318 O O . PHE A 1 298 ? 29.855 13.488 14.465 1.00 27.37 279 PHE A O 1
ATOM 2326 N N . SER A 1 299 ? 29.445 15.586 13.724 1.00 24.90 280 SER A N 1
ATOM 2327 C CA . SER A 1 299 ? 30.037 16.274 14.873 1.00 25.22 280 SER A CA 1
ATOM 2328 C C . SER A 1 299 ? 29.197 15.959 16.129 1.00 29.13 280 SER A C 1
ATOM 2329 O O . SER A 1 299 ? 29.752 15.582 17.175 1.00 28.57 280 SER A O 1
ATOM 2332 N N . LYS A 1 300 ? 27.857 15.990 15.972 1.00 23.68 281 LYS A N 1
ATOM 2333 C CA . LYS A 1 300 ? 26.898 15.603 17.010 1.00 23.06 281 LYS A CA 1
ATOM 2334 C C . LYS A 1 300 ? 27.147 14.155 17.453 1.00 29.88 281 LYS A C 1
ATOM 2335 O O . LYS A 1 300 ? 27.259 13.885 18.642 1.00 33.81 281 LYS A O 1
ATOM 2341 N N . TYR A 1 301 ? 27.227 13.230 16.492 1.00 25.05 282 TYR A N 1
ATOM 2342 C CA . TYR A 1 301 ? 27.432 11.807 16.715 1.00 24.27 282 TYR A CA 1
ATOM 2343 C C . TYR A 1 301 ? 28.814 11.538 17.401 1.00 28.64 282 TYR A C 1
ATOM 2344 O O . TYR A 1 301 ? 28.900 10.689 18.281 1.00 29.76 282 TYR A O 1
ATOM 2353 N N . LEU A 1 302 ? 29.884 12.233 16.981 1.00 23.37 283 LEU A N 1
ATOM 2354 C CA . LEU A 1 302 ? 31.187 12.047 17.602 1.00 21.82 283 LEU A CA 1
ATOM 2355 C C . LEU A 1 302 ? 31.154 12.535 19.047 1.00 26.40 283 LEU A C 1
ATOM 2356 O O . LEU A 1 302 ? 31.803 11.938 19.912 1.00 26.86 283 LEU A O 1
ATOM 2361 N N . LEU A 1 303 ? 30.407 13.618 19.299 1.00 25.10 284 LEU A N 1
ATOM 2362 C CA . LEU A 1 303 ? 30.234 14.180 20.641 1.00 26.12 284 LEU A CA 1
ATOM 2363 C C . LEU A 1 303 ? 29.482 13.164 21.517 1.00 30.63 284 LEU A C 1
ATOM 2364 O O . LEU A 1 303 ? 29.882 12.938 22.657 1.00 32.59 284 LEU A O 1
ATOM 2369 N N . ALA A 1 304 ? 28.496 12.454 20.931 1.00 25.95 285 ALA A N 1
ATOM 2370 C CA . ALA A 1 304 ? 27.740 11.367 21.572 1.00 24.95 285 ALA A CA 1
ATOM 2371 C C . ALA A 1 304 ? 28.676 10.238 22.034 1.00 27.16 285 ALA A C 1
ATOM 2372 O O . ALA A 1 304 ? 28.504 9.750 23.133 1.00 28.30 285 ALA A O 1
ATOM 2374 N N . ARG A 1 305 ? 29.664 9.842 21.218 1.00 22.33 286 ARG A N 1
ATOM 2375 C CA . ARG A 1 305 ? 30.656 8.800 21.571 1.00 23.01 286 ARG A CA 1
ATOM 2376 C C . ARG A 1 305 ? 31.368 9.201 22.861 1.00 28.99 286 ARG A C 1
ATOM 2377 O O . ARG A 1 305 ? 31.526 8.385 23.774 1.00 30.65 286 ARG A O 1
ATOM 2385 N N . LEU A 1 306 ? 31.787 10.486 22.922 1.00 24.68 287 LEU A N 1
ATOM 2386 C CA . LEU A 1 306 ? 32.487 11.064 24.053 1.00 25.52 287 LEU A CA 1
ATOM 2387 C C . LEU A 1 306 ? 31.581 11.131 25.274 1.00 30.01 287 LEU A C 1
ATOM 2388 O O . LEU A 1 306 ? 32.000 10.728 26.351 1.00 29.64 287 LEU A O 1
ATOM 2393 N N . GLU A 1 307 ? 30.321 11.623 25.088 1.00 27.66 288 GLU A N 1
ATOM 2394 C CA . GLU A 1 307 ? 29.287 11.710 26.117 1.00 27.80 288 GLU A CA 1
ATOM 2395 C C . GLU A 1 307 ? 29.006 10.314 26.712 1.00 31.00 288 GLU A C 1
ATOM 2396 O O . GLU A 1 307 ? 28.873 10.187 27.929 1.00 32.06 288 GLU A O 1
ATOM 2402 N N . ARG A 1 308 ? 28.961 9.248 25.874 1.00 27.17 289 ARG A N 1
ATOM 2403 C CA . ARG A 1 308 ? 28.768 7.885 26.386 1.00 26.58 289 ARG A CA 1
ATOM 2404 C C . ARG A 1 308 ? 29.973 7.495 27.293 1.00 29.36 289 ARG A C 1
ATOM 2405 O O . ARG A 1 308 ? 29.791 6.876 28.338 1.00 28.43 289 ARG A O 1
ATOM 2413 N N . GLY A 1 309 ? 31.177 7.923 26.893 1.00 26.77 290 GLY A N 1
ATOM 2414 C CA . GLY A 1 309 ? 32.423 7.695 27.616 1.00 26.09 290 GLY A CA 1
ATOM 2415 C C . GLY A 1 309 ? 32.381 8.341 28.981 1.00 29.71 290 GLY A C 1
ATOM 2416 O O . GLY A 1 309 ? 32.839 7.737 29.947 1.00 30.70 290 GLY A O 1
ATOM 2417 N N . PHE A 1 310 ? 31.761 9.538 29.091 1.00 25.81 291 PHE A N 1
ATOM 2418 C CA . PHE A 1 310 ? 31.590 10.215 30.383 1.00 26.28 291 PHE A CA 1
ATOM 2419 C C . PHE A 1 310 ? 30.705 9.380 31.326 1.00 31.49 291 PHE A C 1
ATOM 2420 O O . PHE A 1 310 ? 31.089 9.123 32.466 1.00 33.53 291 PHE A O 1
ATOM 2428 N N . GLU A 1 311 ? 29.573 8.898 30.831 1.00 27.72 292 GLU A N 1
ATOM 2429 C CA . GLU A 1 311 ? 28.627 8.083 31.597 1.00 28.20 292 GLU A CA 1
ATOM 2430 C C . GLU A 1 311 ? 29.264 6.809 32.172 1.00 35.40 292 GLU A C 1
ATOM 2431 O O . GLU A 1 311 ? 28.922 6.408 33.280 1.00 35.84 292 GLU A O 1
ATOM 2437 N N . ILE A 1 312 ? 30.219 6.233 31.451 1.00 35.72 293 ILE A N 1
ATOM 2438 C CA . ILE A 1 312 ? 30.967 4.995 31.755 1.00 37.39 293 ILE A CA 1
ATOM 2439 C C . ILE A 1 312 ? 32.224 5.249 32.592 1.00 40.17 293 ILE A C 1
ATOM 2440 O O . ILE A 1 312 ? 32.670 4.353 33.293 1.00 41.83 293 ILE A O 1
ATOM 2445 N N . GLU A 1 313 ? 32.868 6.403 32.423 1.00 35.64 294 GLU A N 1
ATOM 2446 C CA . GLU A 1 313 ? 34.130 6.704 33.109 1.00 34.31 294 GLU A CA 1
ATOM 2447 C C . GLU A 1 313 ? 34.051 8.090 33.748 1.00 37.26 294 GLU A C 1
ATOM 2448 O O . GLU A 1 313 ? 34.293 9.073 33.063 1.00 35.87 294 GLU A O 1
ATOM 2454 N N . PRO A 1 314 ? 33.696 8.171 35.052 1.00 35.99 295 PRO A N 1
ATOM 2455 C CA . PRO A 1 314 ? 33.574 9.476 35.734 1.00 36.19 295 PRO A CA 1
ATOM 2456 C C . PRO A 1 314 ? 34.782 10.418 35.591 1.00 38.42 295 PRO A C 1
ATOM 2457 O O . PRO A 1 314 ? 34.589 11.630 35.449 1.00 36.99 295 PRO A O 1
ATOM 2461 N N . SER A 1 315 ? 36.017 9.869 35.635 1.00 33.92 296 SER A N 1
ATOM 2462 C CA . SER A 1 315 ? 37.278 10.626 35.530 1.00 32.90 296 SER A CA 1
ATOM 2463 C C . SER A 1 315 ? 37.499 11.251 34.147 1.00 38.32 296 SER A C 1
ATOM 2464 O O . SER A 1 315 ? 38.383 12.093 34.003 1.00 39.79 296 SER A O 1
ATOM 2467 N N . LEU A 1 316 ? 36.701 10.864 33.141 1.00 35.11 297 LEU A N 1
ATOM 2468 C CA . LEU A 1 316 ? 36.866 11.337 31.771 1.00 34.54 297 LEU A CA 1
ATOM 2469 C C . LEU A 1 316 ? 36.455 12.813 31.600 1.00 40.34 297 LEU A C 1
ATOM 2470 O O . LEU A 1 316 ? 37.160 13.532 30.889 1.00 41.63 297 LEU A O 1
ATOM 2475 N N . LEU A 1 317 ? 35.363 13.270 32.238 1.00 36.08 298 LEU A N 1
ATOM 2476 C CA . LEU A 1 317 ? 34.926 14.659 32.084 1.00 36.24 298 LEU A CA 1
ATOM 2477 C C . LEU A 1 317 ? 36.029 15.682 32.468 1.00 43.37 298 LEU A C 1
ATOM 2478 O O . LEU A 1 317 ? 36.237 16.608 31.700 1.00 43.44 298 LEU A O 1
ATOM 2483 N N . LYS A 1 318 ? 36.770 15.471 33.574 1.00 43.49 299 LYS A N 1
ATOM 2484 C CA . LYS A 1 318 ? 37.891 16.335 34.009 1.00 45.33 299 LYS A CA 1
ATOM 2485 C C . LYS A 1 318 ? 39.008 16.441 32.923 1.00 52.64 299 LYS A C 1
ATOM 2486 O O . LYS A 1 318 ? 39.546 17.533 32.699 1.00 53.86 299 LYS A O 1
ATOM 2492 N N . ARG A 1 319 ? 39.320 15.312 32.241 1.00 49.29 300 ARG A N 1
ATOM 2493 C CA . ARG A 1 319 ? 40.356 15.215 31.194 1.00 48.79 300 ARG A CA 1
ATOM 2494 C C . ARG A 1 319 ? 40.003 16.033 29.933 1.00 52.05 300 ARG A C 1
ATOM 2495 O O . ARG A 1 319 ? 40.899 16.457 29.191 1.00 51.95 300 ARG A O 1
ATOM 2503 N N . VAL A 1 320 ? 38.707 16.271 29.713 1.00 47.32 301 VAL A N 1
ATOM 2504 C CA . VAL A 1 320 ? 38.199 17.009 28.563 1.00 45.85 301 VAL A CA 1
ATOM 2505 C C . VAL A 1 320 ? 38.013 18.513 28.908 1.00 54.36 301 VAL A C 1
ATOM 2506 O O . VAL A 1 320 ? 38.268 19.367 28.049 1.00 55.78 301 VAL A O 1
ATOM 2510 N N . ILE A 1 321 ? 37.603 18.832 30.159 1.00 51.56 302 ILE A N 1
ATOM 2511 C CA . ILE A 1 321 ? 37.350 20.202 30.618 1.00 67.25 302 ILE A CA 1
ATOM 2512 C C . ILE A 1 321 ? 38.622 20.774 31.247 1.00 88.37 302 ILE A C 1
ATOM 2513 O O . ILE A 1 321 ? 39.653 20.786 30.570 1.00 43.36 302 ILE A O 1
ATOM 2518 N N . ASN B 1 14 ? -16.595 -5.319 16.979 1.00 83.66 -5 ASN B N 1
ATOM 2519 C CA . ASN B 1 14 ? -15.254 -5.484 17.547 1.00 82.69 -5 ASN B CA 1
ATOM 2520 C C . ASN B 1 14 ? -14.185 -5.194 16.489 1.00 84.55 -5 ASN B C 1
ATOM 2521 O O . ASN B 1 14 ? -13.323 -4.333 16.692 1.00 83.82 -5 ASN B O 1
ATOM 2523 N N . LEU B 1 15 ? -14.243 -5.938 15.369 1.00 79.00 -4 LEU B N 1
ATOM 2524 C CA . LEU B 1 15 ? -13.387 -5.784 14.200 1.00 76.06 -4 LEU B CA 1
ATOM 2525 C C . LEU B 1 15 ? -14.214 -5.208 13.044 1.00 74.92 -4 LEU B C 1
ATOM 2526 O O . LEU B 1 15 ? -13.833 -5.355 11.875 1.00 72.68 -4 LEU B O 1
ATOM 2531 N N . TYR B 1 16 ? -15.354 -4.555 13.389 1.00 68.77 -3 TYR B N 1
ATOM 2532 C CA . TYR B 1 16 ? -16.329 -3.969 12.467 1.00 66.58 -3 TYR B CA 1
ATOM 2533 C C . TYR B 1 16 ? -15.687 -2.943 11.506 1.00 67.42 -3 TYR B C 1
ATOM 2534 O O . TYR B 1 16 ? -15.960 -2.993 10.304 1.00 65.20 -3 TYR B O 1
ATOM 2543 N N . PHE B 1 17 ? -14.866 -2.021 12.036 1.00 64.10 -2 PHE B N 1
ATOM 2544 C CA . PHE B 1 17 ? -14.221 -0.976 11.243 1.00 63.17 -2 PHE B CA 1
ATOM 2545 C C . PHE B 1 17 ? -12.843 -1.418 10.745 1.00 69.32 -2 PHE B C 1
ATOM 2546 O O . PHE B 1 17 ? -12.411 -0.947 9.690 1.00 69.34 -2 PHE B O 1
ATOM 2554 N N . GLN B 1 18 ? -12.157 -2.324 11.475 1.00 67.08 -1 GLN B N 1
ATOM 2555 C CA . GLN B 1 18 ? -10.839 -2.843 11.059 1.00 65.13 -1 GLN B CA 1
ATOM 2556 C C . GLN B 1 18 ? -11.001 -3.808 9.877 1.00 67.13 -1 GLN B C 1
ATOM 2557 O O . GLN B 1 18 ? -10.140 -3.864 9.004 1.00 65.34 -1 GLN B O 1
ATOM 2563 N N . GLY B 1 19 ? -12.120 -4.528 9.848 1.00 64.58 0 GLY B N 1
ATOM 2564 C CA . GLY B 1 19 ? -12.431 -5.481 8.790 1.00 63.81 0 GLY B CA 1
ATOM 2565 C C . GLY B 1 19 ? -13.107 -4.891 7.569 1.00 65.86 0 GLY B C 1
ATOM 2566 O O . GLY B 1 19 ? -13.841 -5.594 6.875 1.00 66.18 0 GLY B O 1
ATOM 2575 N N . PRO B 1 21 ? -13.211 -3.790 3.857 1.00 51.68 2 PRO B N 1
ATOM 2576 C CA . PRO B 1 21 ? -12.438 -4.275 2.704 1.00 48.07 2 PRO B CA 1
ATOM 2577 C C . PRO B 1 21 ? -11.968 -3.205 1.729 1.00 47.98 2 PRO B C 1
ATOM 2578 O O . PRO B 1 21 ? -12.662 -2.223 1.468 1.00 47.55 2 PRO B O 1
ATOM 2582 N N . LEU B 1 22 ? -10.771 -3.430 1.186 1.00 42.29 3 LEU B N 1
ATOM 2583 C CA . LEU B 1 22 ? -10.127 -2.610 0.177 1.00 40.66 3 LEU B CA 1
ATOM 2584 C C . LEU B 1 22 ? -10.400 -3.183 -1.194 1.00 41.55 3 LEU B C 1
ATOM 2585 O O . LEU B 1 22 ? -10.450 -4.412 -1.346 1.00 38.31 3 LEU B O 1
ATOM 2590 N N . CYS B 1 23 ? -10.554 -2.311 -2.207 1.00 37.76 4 CYS B N 1
ATOM 2591 C CA . CYS B 1 23 ? -10.700 -2.811 -3.568 1.00 36.29 4 CYS B CA 1
ATOM 2592 C C . CYS B 1 23 ? -9.347 -3.354 -4.019 1.00 39.13 4 CYS B C 1
ATOM 2593 O O . CYS B 1 23 ? -8.347 -2.646 -3.923 1.00 36.13 4 CYS B O 1
ATOM 2596 N N . PRO B 1 24 ? -9.302 -4.614 -4.500 1.00 36.96 5 PRO B N 1
ATOM 2597 C CA . PRO B 1 24 ? -8.014 -5.208 -4.896 1.00 35.91 5 PRO B CA 1
ATOM 2598 C C . PRO B 1 24 ? -7.398 -4.604 -6.160 1.00 40.57 5 PRO B C 1
ATOM 2599 O O . PRO B 1 24 ? -6.240 -4.907 -6.478 1.00 39.33 5 PRO B O 1
ATOM 2603 N N . SER B 1 25 ? -8.156 -3.731 -6.849 1.00 39.38 6 SER B N 1
ATOM 2604 C CA . SER B 1 25 ? -7.718 -3.079 -8.058 1.00 38.32 6 SER B CA 1
ATOM 2605 C C . SER B 1 25 ? -7.338 -1.619 -7.786 1.00 42.50 6 SER B C 1
ATOM 2606 O O . SER B 1 25 ? -6.159 -1.305 -7.908 1.00 43.22 6 SER B O 1
ATOM 2609 N N . CYS B 1 26 ? -8.291 -0.744 -7.390 1.00 37.73 7 CYS B N 1
ATOM 2610 C CA . CYS B 1 26 ? -8.025 0.686 -7.171 1.00 36.89 7 CYS B CA 1
ATOM 2611 C C . CYS B 1 26 ? -7.664 1.046 -5.714 1.00 40.59 7 CYS B C 1
ATOM 2612 O O . CYS B 1 26 ? -7.374 2.208 -5.441 1.00 40.90 7 CYS B O 1
ATOM 2615 N N . GLU B 1 27 ? -7.711 0.078 -4.796 1.00 38.49 8 GLU B N 1
ATOM 2616 C CA . GLU B 1 27 ? -7.329 0.202 -3.371 1.00 37.97 8 GLU B CA 1
ATOM 2617 C C . GLU B 1 27 ? -8.205 1.181 -2.541 1.00 42.22 8 GLU B C 1
ATOM 2618 O O . GLU B 1 27 ? -7.815 1.555 -1.434 1.00 42.88 8 GLU B O 1
ATOM 2632 N N . LYS B 1 29 ? -11.460 2.027 -0.025 1.00 42.16 10 LYS B N 1
ATOM 2633 C CA . LYS B 1 29 ? -12.001 1.315 1.140 1.00 41.81 10 LYS B CA 1
ATOM 2634 C C . LYS B 1 29 ? -13.530 1.304 1.110 1.00 48.18 10 LYS B C 1
ATOM 2635 O O . LYS B 1 29 ? -14.120 2.275 0.652 1.00 48.71 10 LYS B O 1
ATOM 2641 N N . PHE B 1 30 ? -14.177 0.216 1.568 1.00 46.18 11 PHE B N 1
ATOM 2642 C CA . PHE B 1 30 ? -15.641 0.105 1.555 1.00 48.56 11 PHE B CA 1
ATOM 2643 C C . PHE B 1 30 ? -16.151 -0.407 2.897 1.00 56.75 11 PHE B C 1
ATOM 2644 O O . PHE B 1 30 ? -15.419 -1.096 3.607 1.00 57.54 11 PHE B O 1
ATOM 2652 N N . ASN B 1 31 ? -17.375 -0.036 3.274 1.00 54.74 12 ASN B N 1
ATOM 2653 C CA . ASN B 1 31 ? -17.914 -0.399 4.579 1.00 56.48 12 ASN B CA 1
ATOM 2654 C C . ASN B 1 31 ? -18.214 -1.907 4.746 1.00 61.84 12 ASN B C 1
ATOM 2655 O O . ASN B 1 31 ? -18.247 -2.396 5.880 1.00 64.69 12 ASN B O 1
ATOM 2660 N N . SER B 1 32 ? -18.430 -2.627 3.637 1.00 55.93 13 SER B N 1
ATOM 2661 C CA . SER B 1 32 ? -18.747 -4.051 3.632 1.00 55.52 13 SER B CA 1
ATOM 2662 C C . SER B 1 32 ? -18.273 -4.722 2.339 1.00 58.98 13 SER B C 1
ATOM 2663 O O . SER B 1 32 ? -17.878 -4.033 1.393 1.00 57.43 13 SER B O 1
ATOM 2666 N N . TRP B 1 33 ? -18.338 -6.068 2.298 1.00 56.25 14 TRP B N 1
ATOM 2667 C CA . TRP B 1 33 ? -18.009 -6.886 1.129 1.00 54.62 14 TRP B CA 1
ATOM 2668 C C . TRP B 1 33 ? -19.036 -6.619 0.044 1.00 56.83 14 TRP B C 1
ATOM 2669 O O . TRP B 1 33 ? -18.703 -6.636 -1.144 1.00 54.81 14 TRP B O 1
ATOM 2680 N N . GLU B 1 34 ? -20.261 -6.283 0.483 1.00 54.46 15 GLU B N 1
ATOM 2681 C CA . GLU B 1 34 ? -21.400 -5.934 -0.352 1.00 55.61 15 GLU B CA 1
ATOM 2682 C C . GLU B 1 34 ? -21.137 -4.604 -1.056 1.00 56.01 15 GLU B C 1
ATOM 2683 O O . GLU B 1 34 ? -21.386 -4.513 -2.263 1.00 55.50 15 GLU B O 1
ATOM 2689 N N . ASP B 1 35 ? -20.594 -3.593 -0.316 1.00 50.36 16 ASP B N 1
ATOM 2690 C CA . ASP B 1 35 ? -20.233 -2.275 -0.862 1.00 49.13 16 ASP B CA 1
ATOM 2691 C C . ASP B 1 35 ? -19.090 -2.399 -1.876 1.00 50.63 16 ASP B C 1
ATOM 2692 O O . ASP B 1 35 ? -19.138 -1.743 -2.918 1.00 50.69 16 ASP B O 1
ATOM 2697 N N . LEU B 1 36 ? -18.099 -3.273 -1.592 1.00 44.96 17 LEU B N 1
ATOM 2698 C CA . LEU B 1 36 ? -16.973 -3.530 -2.483 1.00 43.27 17 LEU B CA 1
ATOM 2699 C C . LEU B 1 36 ? -17.463 -4.223 -3.760 1.00 48.14 17 LEU B C 1
ATOM 2700 O O . LEU B 1 36 ? -17.076 -3.811 -4.859 1.00 47.44 17 LEU B O 1
ATOM 2705 N N . ALA B 1 37 ? -18.309 -5.256 -3.613 1.00 46.33 18 ALA B N 1
ATOM 2706 C CA . ALA B 1 37 ? -18.879 -6.001 -4.739 1.00 46.96 18 ALA B CA 1
ATOM 2707 C C . ALA B 1 37 ? -19.671 -5.066 -5.669 1.00 52.70 18 ALA B C 1
ATOM 2708 O O . ALA B 1 37 ? -19.512 -5.159 -6.884 1.00 52.34 18 ALA B O 1
ATOM 2710 N N . LYS B 1 38 ? -20.493 -4.147 -5.085 1.00 50.02 19 LYS B N 1
ATOM 2711 C CA . LYS B 1 38 ? -21.295 -3.153 -5.809 1.00 50.99 19 LYS B CA 1
ATOM 2712 C C . LYS B 1 38 ? -20.361 -2.239 -6.619 1.00 53.27 19 LYS B C 1
ATOM 2713 O O . LYS B 1 38 ? -20.598 -2.026 -7.808 1.00 53.66 19 LYS B O 1
ATOM 2719 N N . HIS B 1 39 ? -19.281 -1.737 -5.972 1.00 47.42 20 HIS B N 1
ATOM 2720 C CA . HIS B 1 39 ? -18.249 -0.885 -6.574 1.00 44.81 20 HIS B CA 1
ATOM 2721 C C . HIS B 1 39 ? -17.582 -1.571 -7.763 1.00 46.41 20 HIS B C 1
ATOM 2722 O O . HIS B 1 39 ? -17.531 -0.990 -8.845 1.00 45.78 20 HIS B O 1
ATOM 2737 N N . ASP B 1 41 ? -18.511 -4.277 -9.484 1.00 48.81 22 ASP B N 1
ATOM 2738 C CA . ASP B 1 41 ? -19.491 -4.570 -10.519 1.00 50.59 22 ASP B CA 1
ATOM 2739 C C . ASP B 1 41 ? -19.806 -3.309 -11.322 1.00 55.53 22 ASP B C 1
ATOM 2740 O O . ASP B 1 41 ? -19.873 -3.385 -12.547 1.00 55.61 22 ASP B O 1
ATOM 2745 N N . LEU B 1 42 ? -19.966 -2.154 -10.646 1.00 53.69 23 LEU B N 1
ATOM 2746 C CA . LEU B 1 42 ? -20.257 -0.893 -11.317 1.00 55.42 23 LEU B CA 1
ATOM 2747 C C . LEU B 1 42 ? -19.117 -0.466 -12.245 1.00 62.54 23 LEU B C 1
ATOM 2748 O O . LEU B 1 42 ? -19.400 -0.145 -13.396 1.00 64.28 23 LEU B O 1
ATOM 2753 N N . ILE B 1 43 ? -17.843 -0.467 -11.745 1.00 59.20 24 ILE B N 1
ATOM 2754 C CA . ILE B 1 43 ? -16.651 -0.052 -12.497 1.00 57.86 24 ILE B CA 1
ATOM 2755 C C . ILE B 1 43 ? -16.345 -1.046 -13.614 1.00 63.87 24 ILE B C 1
ATOM 2756 O O . ILE B 1 43 ? -15.999 -0.611 -14.707 1.00 62.35 24 ILE B O 1
ATOM 2761 N N . ALA B 1 44 ? -16.462 -2.362 -13.354 1.00 64.67 25 ALA B N 1
ATOM 2762 C CA . ALA B 1 44 ? -16.169 -3.373 -14.375 1.00 66.46 25 ALA B CA 1
ATOM 2763 C C . ALA B 1 44 ? -17.166 -3.298 -15.550 1.00 76.47 25 ALA B C 1
ATOM 2764 O O . ALA B 1 44 ? -16.768 -3.539 -16.692 1.00 75.37 25 ALA B O 1
ATOM 2766 N N . ASN B 1 45 ? -18.429 -2.895 -15.279 1.00 78.59 26 ASN B N 1
ATOM 2767 C CA . ASN B 1 45 ? -19.472 -2.747 -16.303 1.00 82.44 26 ASN B CA 1
ATOM 2768 C C . ASN B 1 45 ? -19.551 -1.285 -16.820 1.00 90.09 26 ASN B C 1
ATOM 2769 O O . ASN B 1 45 ? -20.621 -0.660 -16.847 1.00 90.76 26 ASN B O 1
ATOM 2774 N N . THR B 1 46 ? -18.360 -0.763 -17.210 1.00 87.98 27 THR B N 1
ATOM 2775 C CA . THR B 1 46 ? -18.068 0.521 -17.859 1.00 89.58 27 THR B CA 1
ATOM 2776 C C . THR B 1 46 ? -17.014 0.248 -18.941 1.00 96.19 27 THR B C 1
ATOM 2777 O O . THR B 1 46 ? -16.104 -0.559 -18.721 1.00 92.96 27 THR B O 1
ATOM 2781 N N . ASN B 1 47 ? -17.151 0.910 -20.108 1.00 97.98 28 ASN B N 1
ATOM 2782 C CA . ASN B 1 47 ? -16.258 0.768 -21.269 1.00 98.52 28 ASN B CA 1
ATOM 2783 C C . ASN B 1 47 ? -14.805 1.199 -20.954 1.00 102.46 28 ASN B C 1
ATOM 2784 O O . ASN B 1 47 ? -13.860 0.496 -21.339 1.00 101.07 28 ASN B O 1
ATOM 2789 N N . SER B 1 48 ? -14.652 2.347 -20.244 1.00 98.86 29 SER B N 1
ATOM 2790 C CA . SER B 1 48 ? -13.392 2.987 -19.850 1.00 96.65 29 SER B CA 1
ATOM 2791 C C . SER B 1 48 ? -12.483 2.090 -18.978 1.00 97.09 29 SER B C 1
ATOM 2792 O O . SER B 1 48 ? -11.257 2.113 -19.160 1.00 95.67 29 SER B O 1
ATOM 2795 N N . ASP B 1 49 ? -13.068 1.319 -18.033 1.00 91.17 30 ASP B N 1
ATOM 2796 C CA . ASP B 1 49 ? -12.286 0.456 -17.147 1.00 87.48 30 ASP B CA 1
ATOM 2797 C C . ASP B 1 49 ? -11.805 -0.831 -17.826 1.00 86.79 30 ASP B C 1
ATOM 2798 O O . ASP B 1 49 ? -12.540 -1.461 -18.594 1.00 88.22 30 ASP B O 1
ATOM 2803 N N . LYS B 1 50 ? -10.572 -1.237 -17.468 1.00 77.54 31 LYS B N 1
ATOM 2804 C CA . LYS B 1 50 ? -9.894 -2.457 -17.913 1.00 73.99 31 LYS B CA 1
ATOM 2805 C C . LYS B 1 50 ? -9.402 -3.231 -16.688 1.00 69.64 31 LYS B C 1
ATOM 2806 O O . LYS B 1 50 ? -9.562 -4.443 -16.607 1.00 67.99 31 LYS B O 1
ATOM 2812 N N . SER B 1 51 ? -8.861 -2.495 -15.717 1.00 62.21 32 SER B N 1
ATOM 2813 C CA . SER B 1 51 ? -8.260 -2.961 -14.473 1.00 59.10 32 SER B CA 1
ATOM 2814 C C . SER B 1 51 ? -9.190 -3.826 -13.601 1.00 57.27 32 SER B C 1
ATOM 2815 O O . SER B 1 51 ? -8.778 -4.916 -13.203 1.00 55.20 32 SER B O 1
ATOM 2818 N N . HIS B 1 52 ? -10.406 -3.340 -13.277 1.00 52.46 33 HIS B N 1
ATOM 2819 C CA . HIS B 1 52 ? -11.336 -4.054 -12.394 1.00 52.20 33 HIS B CA 1
ATOM 2820 C C . HIS B 1 52 ? -11.849 -5.365 -13.031 1.00 57.76 33 HIS B C 1
ATOM 2821 O O . HIS B 1 52 ? -11.860 -6.400 -12.357 1.00 57.43 33 HIS B O 1
ATOM 2828 N N . VAL B 1 53 ? -12.216 -5.328 -14.324 1.00 55.91 34 VAL B N 1
ATOM 2829 C CA . VAL B 1 53 ? -12.713 -6.502 -15.040 1.00 57.40 34 VAL B CA 1
ATOM 2830 C C . VAL B 1 53 ? -11.577 -7.543 -15.162 1.00 57.91 34 VAL B C 1
ATOM 2831 O O . VAL B 1 53 ? -11.857 -8.721 -14.923 1.00 56.78 34 VAL B O 1
ATOM 2848 N N . TRP B 1 55 ? -9.030 -7.921 -13.089 1.00 44.97 36 TRP B N 1
ATOM 2849 C CA . TRP B 1 55 ? -8.835 -8.460 -11.740 1.00 41.74 36 TRP B CA 1
ATOM 2850 C C . TRP B 1 55 ? -9.867 -9.559 -11.460 1.00 46.44 36 TRP B C 1
ATOM 2851 O O . TRP B 1 55 ? -9.489 -10.640 -11.001 1.00 46.79 36 TRP B O 1
ATOM 2862 N N . LEU B 1 56 ? -11.152 -9.277 -11.722 1.00 42.52 37 LEU B N 1
ATOM 2863 C CA . LEU B 1 56 ? -12.258 -10.213 -11.497 1.00 43.38 37 LEU B CA 1
ATOM 2864 C C . LEU B 1 56 ? -12.119 -11.456 -12.373 1.00 51.02 37 LEU B C 1
ATOM 2865 O O . LEU B 1 56 ? -12.366 -12.558 -11.885 1.00 50.33 37 LEU B O 1
ATOM 2870 N N . ASN B 1 57 ? -11.684 -11.283 -13.642 1.00 51.16 38 ASN B N 1
ATOM 2871 C CA . ASN B 1 57 ? -11.471 -12.385 -14.584 1.00 52.54 38 ASN B CA 1
ATOM 2872 C C . ASN B 1 57 ? -10.362 -13.313 -14.116 1.00 56.92 38 ASN B C 1
ATOM 2873 O O . ASN B 1 57 ? -10.535 -14.530 -14.133 1.00 59.06 38 ASN B O 1
ATOM 2878 N N . ARG B 1 58 ? -9.237 -12.734 -13.699 1.00 52.36 39 ARG B N 1
ATOM 2879 C CA . ARG B 1 58 ? -8.038 -13.436 -13.248 1.00 51.68 39 ARG B CA 1
ATOM 2880 C C . ARG B 1 58 ? -8.216 -14.104 -11.885 1.00 57.70 39 ARG B C 1
ATOM 2881 O O . ARG B 1 58 ? -7.595 -15.134 -11.638 1.00 59.69 39 ARG B O 1
ATOM 2889 N N . ASN B 1 59 ? -9.016 -13.517 -10.988 1.00 52.53 40 ASN B N 1
ATOM 2890 C CA . ASN B 1 59 ? -9.090 -14.016 -9.633 1.00 51.37 40 ASN B CA 1
ATOM 2891 C C . ASN B 1 59 ? -10.428 -14.612 -9.210 1.00 56.60 40 ASN B C 1
ATOM 2892 O O . ASN B 1 59 ? -10.420 -15.531 -8.398 1.00 56.12 40 ASN B O 1
ATOM 2897 N N . ILE B 1 60 ? -11.558 -14.113 -9.715 1.00 55.74 41 ILE B N 1
ATOM 2898 C CA . ILE B 1 60 ? -12.863 -14.609 -9.281 1.00 58.46 41 ILE B CA 1
ATOM 2899 C C . ILE B 1 60 ? -13.517 -15.445 -10.385 1.00 71.71 41 ILE B C 1
ATOM 2900 O O . ILE B 1 60 ? -13.518 -16.675 -10.287 1.00 73.21 41 ILE B O 1
ATOM 2905 N N . SER B 1 61 ? -14.102 -14.792 -11.406 1.00 73.18 42 SER B N 1
ATOM 2906 C CA . SER B 1 61 ? -14.813 -15.499 -12.463 1.00 75.96 42 SER B CA 1
ATOM 2907 C C . SER B 1 61 ? -14.807 -14.734 -13.779 1.00 82.53 42 SER B C 1
ATOM 2908 O O . SER B 1 61 ? -14.621 -13.514 -13.811 1.00 81.68 42 SER B O 1
ATOM 2919 N N . LYS B 1 63 ? -17.568 -15.163 -15.995 1.00 86.00 44 LYS B N 1
ATOM 2920 C CA . LYS B 1 63 ? -18.981 -14.802 -16.082 1.00 87.65 44 LYS B CA 1
ATOM 2921 C C . LYS B 1 63 ? -19.375 -13.832 -14.981 1.00 89.67 44 LYS B C 1
ATOM 2922 O O . LYS B 1 63 ? -18.881 -13.931 -13.852 1.00 87.75 44 LYS B O 1
ATOM 2928 N N . ARG B 1 64 ? -20.287 -12.896 -15.318 1.00 86.92 45 ARG B N 1
ATOM 2929 C CA . ARG B 1 64 ? -20.798 -11.843 -14.437 1.00 86.78 45 ARG B CA 1
ATOM 2930 C C . ARG B 1 64 ? -21.684 -12.426 -13.318 1.00 91.60 45 ARG B C 1
ATOM 2931 O O . ARG B 1 64 ? -22.598 -13.218 -13.581 1.00 94.18 45 ARG B O 1
ATOM 2947 N N . GLU B 1 66 ? -23.935 -11.730 -9.448 1.00 85.51 47 GLU B N 1
ATOM 2948 C CA . GLU B 1 66 ? -24.820 -10.824 -8.708 1.00 86.83 47 GLU B CA 1
ATOM 2949 C C . GLU B 1 66 ? -23.990 -10.194 -7.605 1.00 87.18 47 GLU B C 1
ATOM 2950 O O . GLU B 1 66 ? -23.056 -10.835 -7.134 1.00 85.17 47 GLU B O 1
ATOM 2956 N N . VAL B 1 67 ? -24.287 -8.948 -7.207 1.00 83.09 48 VAL B N 1
ATOM 2957 C CA . VAL B 1 67 ? -23.508 -8.236 -6.188 1.00 80.85 48 VAL B CA 1
ATOM 2958 C C . VAL B 1 67 ? -23.295 -9.109 -4.920 1.00 84.37 48 VAL B C 1
ATOM 2959 O O . VAL B 1 67 ? -22.151 -9.252 -4.491 1.00 82.28 48 VAL B O 1
ATOM 2963 N N . ASN B 1 68 ? -24.363 -9.723 -4.364 1.00 82.13 49 ASN B N 1
ATOM 2964 C CA . ASN B 1 68 ? -24.231 -10.545 -3.153 1.00 81.20 49 ASN B CA 1
ATOM 2965 C C . ASN B 1 68 ? -23.423 -11.828 -3.417 1.00 80.05 49 ASN B C 1
ATOM 2966 O O . ASN B 1 68 ? -22.614 -12.209 -2.569 1.00 77.74 49 ASN B O 1
ATOM 2971 N N . GLU B 1 69 ? -23.569 -12.423 -4.614 1.00 74.70 50 GLU B N 1
ATOM 2972 C CA . GLU B 1 69 ? -22.790 -13.590 -5.051 1.00 72.62 50 GLU B CA 1
ATOM 2973 C C . GLU B 1 69 ? -21.274 -13.224 -5.007 1.00 70.58 50 GLU B C 1
ATOM 2974 O O . GLU B 1 69 ? -20.488 -13.929 -4.370 1.00 68.27 50 GLU B O 1
ATOM 2980 N N . LEU B 1 70 ? -20.918 -12.061 -5.614 1.00 64.53 51 LEU B N 1
ATOM 2981 C CA . LEU B 1 70 ? -19.579 -11.471 -5.696 1.00 60.78 51 LEU B CA 1
ATOM 2982 C C . LEU B 1 70 ? -19.047 -11.123 -4.303 1.00 61.94 51 LEU B C 1
ATOM 2983 O O . LEU B 1 70 ? -17.886 -11.404 -4.015 1.00 59.78 51 LEU B O 1
ATOM 2988 N N . ALA B 1 71 ? -19.895 -10.542 -3.441 1.00 59.45 52 ALA B N 1
ATOM 2989 C CA . ALA B 1 71 ? -19.535 -10.169 -2.073 1.00 59.24 52 ALA B CA 1
ATOM 2990 C C . ALA B 1 71 ? -19.028 -11.393 -1.284 1.00 62.24 52 ALA B C 1
ATOM 2991 O O . ALA B 1 71 ? -17.998 -11.288 -0.610 1.00 61.20 52 ALA B O 1
ATOM 2993 N N . ASN B 1 72 ? -19.730 -12.549 -1.408 1.00 57.73 53 ASN B N 1
ATOM 2994 C CA . ASN B 1 72 ? -19.340 -13.800 -0.766 1.00 56.27 53 ASN B CA 1
ATOM 2995 C C . ASN B 1 72 ? -18.068 -14.349 -1.404 1.00 53.76 53 ASN B C 1
ATOM 2996 O O . ASN B 1 72 ? -17.177 -14.786 -0.675 1.00 51.64 53 ASN B O 1
ATOM 3001 N N . ALA B 1 73 ? -17.966 -14.280 -2.758 1.00 46.95 54 ALA B N 1
ATOM 3002 C CA . ALA B 1 73 ? -16.799 -14.729 -3.514 1.00 43.76 54 ALA B CA 1
ATOM 3003 C C . ALA B 1 73 ? -15.530 -13.922 -3.112 1.00 46.45 54 ALA B C 1
ATOM 3004 O O . ALA B 1 73 ? -14.465 -14.522 -2.904 1.00 45.13 54 ALA B O 1
ATOM 3006 N N . LEU B 1 74 ? -15.669 -12.583 -2.942 1.00 41.80 55 LEU B N 1
ATOM 3007 C CA . LEU B 1 74 ? -14.566 -11.709 -2.534 1.00 39.47 55 LEU B CA 1
ATOM 3008 C C . LEU B 1 74 ? -14.120 -12.032 -1.107 1.00 46.94 55 LEU B C 1
ATOM 3009 O O . LEU B 1 74 ? -12.920 -12.180 -0.884 1.00 46.95 55 LEU B O 1
ATOM 3014 N N . GLU B 1 75 ? -15.064 -12.197 -0.155 1.00 46.33 56 GLU B N 1
ATOM 3015 C CA . GLU B 1 75 ? -14.750 -12.547 1.233 1.00 47.87 56 GLU B CA 1
ATOM 3016 C C . GLU B 1 75 ? -14.000 -13.911 1.325 1.00 52.90 56 GLU B C 1
ATOM 3017 O O . GLU B 1 75 ? -12.989 -14.008 2.034 1.00 51.38 56 GLU B O 1
ATOM 3023 N N . ARG B 1 76 ? -14.485 -14.942 0.598 1.00 50.71 57 ARG B N 1
ATOM 3024 C CA . ARG B 1 76 ? -13.880 -16.280 0.594 1.00 50.26 57 ARG B CA 1
ATOM 3025 C C . ARG B 1 76 ? -12.484 -16.247 -0.015 1.00 51.69 57 ARG B C 1
ATOM 3026 O O . ARG B 1 76 ? -11.606 -16.977 0.439 1.00 52.07 57 ARG B O 1
ATOM 3034 N N . PHE B 1 77 ? -12.290 -15.406 -1.046 1.00 45.37 58 PHE B N 1
ATOM 3035 C CA . PHE B 1 77 ? -11.024 -15.241 -1.727 1.00 42.29 58 PHE B CA 1
ATOM 3036 C C . PHE B 1 77 ? -9.960 -14.592 -0.810 1.00 42.84 58 PHE B C 1
ATOM 3037 O O . PHE B 1 77 ? -8.800 -14.992 -0.876 1.00 42.67 58 PHE B O 1
ATOM 3045 N N . PHE B 1 78 ? -10.319 -13.608 0.030 1.00 36.11 59 PHE B N 1
ATOM 3046 C CA . PHE B 1 78 ? -9.266 -13.028 0.862 1.00 34.29 59 PHE B CA 1
ATOM 3047 C C . PHE B 1 78 ? -9.082 -13.742 2.221 1.00 41.19 59 PHE B C 1
ATOM 3048 O O . PHE B 1 78 ? -7.998 -13.632 2.798 1.00 40.15 59 PHE B O 1
ATOM 3056 N N . SER B 1 79 ? -10.086 -14.501 2.711 1.00 40.63 60 SER B N 1
ATOM 3057 C CA . SER B 1 79 ? -9.976 -15.145 4.026 1.00 42.68 60 SER B CA 1
ATOM 3058 C C . SER B 1 79 ? -9.571 -16.628 3.973 1.00 47.68 60 SER B C 1
ATOM 3059 O O . SER B 1 79 ? -9.230 -17.185 5.012 1.00 47.51 60 SER B O 1
ATOM 3062 N N . THR B 1 80 ? -9.562 -17.245 2.785 1.00 44.33 61 THR B N 1
ATOM 3063 C CA . THR B 1 80 ? -9.235 -18.661 2.641 1.00 44.62 61 THR B CA 1
ATOM 3064 C C . THR B 1 80 ? -8.146 -18.860 1.574 1.00 46.53 61 THR B C 1
ATOM 3065 O O . THR B 1 80 ? -8.351 -18.437 0.436 1.00 44.67 61 THR B O 1
ATOM 3069 N N . PRO B 1 81 ? -7.008 -19.539 1.898 1.00 42.52 62 PRO B N 1
ATOM 3070 C CA . PRO B 1 81 ? -6.596 -20.054 3.226 1.00 42.28 62 PRO B CA 1
ATOM 3071 C C . PRO B 1 81 ? -6.399 -18.901 4.226 1.00 45.92 62 PRO B C 1
ATOM 3072 O O . PRO B 1 81 ? -6.148 -17.766 3.793 1.00 43.28 62 PRO B O 1
ATOM 3076 N N . ASN B 1 82 ? -6.549 -19.178 5.557 1.00 44.64 63 ASN B N 1
ATOM 3077 C CA . ASN B 1 82 ? -6.402 -18.173 6.626 1.00 44.47 63 ASN B CA 1
ATOM 3078 C C . ASN B 1 82 ? -4.938 -17.719 6.814 1.00 47.32 63 ASN B C 1
ATOM 3079 O O . ASN B 1 82 ? -4.697 -16.536 7.039 1.00 46.41 63 ASN B O 1
ATOM 3084 N N . SER B 1 83 ? -3.981 -18.660 6.772 1.00 43.73 64 SER B N 1
ATOM 3085 C CA . SER B 1 83 ? -2.557 -18.379 6.950 1.00 42.80 64 SER B CA 1
ATOM 3086 C C . SER B 1 83 ? -2.062 -17.609 5.728 1.00 44.36 64 SER B C 1
ATOM 3087 O O . SER B 1 83 ? -2.294 -18.051 4.601 1.00 44.79 64 SER B O 1
ATOM 3090 N N . LEU B 1 84 ? -1.433 -16.445 5.937 1.00 39.02 65 LEU B N 1
ATOM 3091 C CA . LEU B 1 84 ? -0.968 -15.599 4.835 1.00 36.71 65 LEU B CA 1
ATOM 3092 C C . LEU B 1 84 ? 0.086 -16.315 3.985 1.00 40.89 65 LEU B C 1
ATOM 3093 O O . LEU B 1 84 ? 0.026 -16.258 2.757 1.00 38.48 65 LEU B O 1
ATOM 3098 N N . SER B 1 85 ? 1.006 -17.023 4.638 1.00 40.32 66 SER B N 1
ATOM 3099 C CA . SER B 1 85 ? 2.038 -17.825 3.995 1.00 40.86 66 SER B CA 1
ATOM 3100 C C . SER B 1 85 ? 1.387 -18.857 3.059 1.00 46.20 66 SER B C 1
ATOM 3101 O O . SER B 1 85 ? 1.809 -18.993 1.915 1.00 46.29 66 SER B O 1
ATOM 3112 N N . TRP B 1 87 ? -1.860 -18.718 1.931 1.00 34.99 68 TRP B N 1
ATOM 3113 C CA . TRP B 1 87 ? -2.670 -17.955 0.976 1.00 33.45 68 TRP B CA 1
ATOM 3114 C C . TRP B 1 87 ? -1.809 -17.540 -0.222 1.00 37.38 68 TRP B C 1
ATOM 3115 O O . TRP B 1 87 ? -2.212 -17.737 -1.375 1.00 36.89 68 TRP B O 1
ATOM 3126 N N . ILE B 1 88 ? -0.598 -17.001 0.059 1.00 34.02 69 ILE B N 1
ATOM 3127 C CA . ILE B 1 88 ? 0.354 -16.571 -0.970 1.00 32.82 69 ILE B CA 1
ATOM 3128 C C . ILE B 1 88 ? 0.740 -17.790 -1.834 1.00 35.99 69 ILE B C 1
ATOM 3129 O O . ILE B 1 88 ? 0.600 -17.732 -3.055 1.00 35.87 69 ILE B O 1
ATOM 3134 N N . ARG B 1 89 ? 1.170 -18.891 -1.189 1.00 32.19 70 ARG B N 1
ATOM 3135 C CA . ARG B 1 89 ? 1.532 -20.152 -1.824 1.00 31.90 70 ARG B CA 1
ATOM 3136 C C . ARG B 1 89 ? 0.383 -20.684 -2.720 1.00 37.37 70 ARG B C 1
ATOM 3137 O O . ARG B 1 89 ? 0.626 -21.003 -3.878 1.00 37.88 70 ARG B O 1
ATOM 3145 N N . THR B 1 90 ? -0.857 -20.732 -2.207 1.00 34.48 71 THR B N 1
ATOM 3146 C CA . THR B 1 90 ? -2.033 -21.234 -2.941 1.00 34.56 71 THR B CA 1
ATOM 3147 C C . THR B 1 90 ? -2.341 -20.351 -4.145 1.00 38.00 71 THR B C 1
ATOM 3148 O O . THR B 1 90 ? -2.584 -20.876 -5.234 1.00 39.44 71 THR B O 1
ATOM 3152 N N . ARG B 1 91 ? -2.332 -19.026 -3.971 1.00 32.83 72 ARG B N 1
ATOM 3153 C CA . ARG B 1 91 ? -2.616 -18.129 -5.093 1.00 31.02 72 ARG B CA 1
ATOM 3154 C C . ARG B 1 91 ? -1.553 -18.226 -6.189 1.00 32.80 72 ARG B C 1
ATOM 3155 O O . ARG B 1 91 ? -1.896 -18.179 -7.377 1.00 32.45 72 ARG B O 1
ATOM 3163 N N . PHE B 1 92 ? -0.276 -18.393 -5.791 1.00 29.07 73 PHE B N 1
ATOM 3164 C CA . PHE B 1 92 ? 0.857 -18.509 -6.728 1.00 27.56 73 PHE B CA 1
ATOM 3165 C C . PHE B 1 92 ? 0.697 -19.762 -7.600 1.00 33.22 73 PHE B C 1
ATOM 3166 O O . PHE B 1 92 ? 0.812 -19.679 -8.828 1.00 33.83 73 PHE B O 1
ATOM 3174 N N . ILE B 1 93 ? 0.382 -20.896 -6.967 1.00 30.45 74 ILE B N 1
ATOM 3175 C CA . ILE B 1 93 ? 0.164 -22.162 -7.672 1.00 30.46 74 ILE B CA 1
ATOM 3176 C C . ILE B 1 93 ? -1.023 -22.009 -8.629 1.00 36.63 74 ILE B C 1
ATOM 3177 O O . ILE B 1 93 ? -0.902 -22.371 -9.802 1.00 36.30 74 ILE B O 1
ATOM 3182 N N . GLU B 1 94 ? -2.137 -21.417 -8.153 1.00 34.53 75 GLU B N 1
ATOM 3183 C CA . GLU B 1 94 ? -3.327 -21.228 -8.985 1.00 35.31 75 GLU B CA 1
ATOM 3184 C C . GLU B 1 94 ? -2.978 -20.444 -10.234 1.00 39.62 75 GLU B C 1
ATOM 3185 O O . GLU B 1 94 ? -3.293 -20.871 -11.348 1.00 40.24 75 GLU B O 1
ATOM 3191 N N . ARG B 1 95 ? -2.233 -19.358 -10.052 1.00 35.19 76 ARG B N 1
ATOM 3192 C CA . ARG B 1 95 ? -1.802 -18.510 -11.145 1.00 33.80 76 ARG B CA 1
ATOM 3193 C C . ARG B 1 95 ? -0.793 -19.174 -12.102 1.00 36.67 76 ARG B C 1
ATOM 3194 O O . ARG B 1 95 ? -0.980 -19.078 -13.316 1.00 37.45 76 ARG B O 1
ATOM 3202 N N . PHE B 1 96 ? 0.311 -19.749 -11.585 1.00 30.80 77 PHE B N 1
ATOM 3203 C CA . PHE B 1 96 ? 1.385 -20.211 -12.473 1.00 29.22 77 PHE B CA 1
ATOM 3204 C C . PHE B 1 96 ? 1.467 -21.724 -12.705 1.00 32.46 77 PHE B C 1
ATOM 3205 O O . PHE B 1 96 ? 2.045 -22.138 -13.708 1.00 31.21 77 PHE B O 1
ATOM 3213 N N . TYR B 1 97 ? 0.950 -22.539 -11.779 1.00 29.20 78 TYR B N 1
ATOM 3214 C CA . TYR B 1 97 ? 1.078 -23.985 -11.850 1.00 29.34 78 TYR B CA 1
ATOM 3215 C C . TYR B 1 97 ? -0.271 -24.695 -11.735 1.00 37.70 78 TYR B C 1
ATOM 3216 O O . TYR B 1 97 ? -0.342 -25.846 -11.312 1.00 38.62 78 TYR B O 1
ATOM 3225 N N . GLY B 1 98 ? -1.328 -24.005 -12.119 1.00 37.42 79 GLY B N 1
ATOM 3226 C CA . GLY B 1 98 ? -2.676 -24.547 -12.037 1.00 39.34 79 GLY B CA 1
ATOM 3227 C C . GLY B 1 98 ? -3.088 -25.319 -13.267 1.00 46.31 79 GLY B C 1
ATOM 3228 O O . GLY B 1 98 ? -2.264 -25.970 -13.929 1.00 44.19 79 GLY B O 1
ATOM 3229 N N . ASP B 1 99 ? -4.386 -25.245 -13.559 1.00 47.34 80 ASP B N 1
ATOM 3230 C CA . ASP B 1 99 ? -5.004 -25.920 -14.691 1.00 50.61 80 ASP B CA 1
ATOM 3231 C C . ASP B 1 99 ? -4.372 -25.446 -16.005 1.00 53.07 80 ASP B C 1
ATOM 3232 O O . ASP B 1 99 ? -4.103 -26.273 -16.888 1.00 53.87 80 ASP B O 1
ATOM 3237 N N . ASN B 1 100 ? -4.058 -24.130 -16.085 1.00 46.32 81 ASN B N 1
ATOM 3238 C CA . ASN B 1 100 ? -3.399 -23.509 -17.229 1.00 44.52 81 ASN B CA 1
ATOM 3239 C C . ASN B 1 100 ? -2.060 -22.925 -16.755 1.00 40.26 81 ASN B C 1
ATOM 3240 O O . ASN B 1 100 ? -1.970 -21.733 -16.425 1.00 37.34 81 ASN B O 1
ATOM 3245 N N . PRO B 1 101 ? -0.999 -23.767 -16.692 1.00 33.08 82 PRO B N 1
ATOM 3246 C CA . PRO B 1 101 ? 0.303 -23.260 -16.228 1.00 31.10 82 PRO B CA 1
ATOM 3247 C C . PRO B 1 101 ? 0.838 -22.197 -17.159 1.00 34.38 82 PRO B C 1
ATOM 3248 O O . PRO B 1 101 ? 0.452 -22.167 -18.324 1.00 36.01 82 PRO B O 1
ATOM 3252 N N . HIS B 1 102 ? 1.699 -21.315 -16.642 1.00 28.02 83 HIS B N 1
ATOM 3253 C CA . HIS B 1 102 ? 2.278 -20.246 -17.430 1.00 26.65 83 HIS B CA 1
ATOM 3254 C C . HIS B 1 102 ? 3.012 -20.811 -18.654 1.00 31.10 83 HIS B C 1
ATOM 3255 O O . HIS B 1 102 ? 3.763 -21.786 -18.529 1.00 30.96 83 HIS B O 1
ATOM 3262 N N . PRO B 1 103 ? 2.793 -20.218 -19.855 1.00 28.65 84 PRO B N 1
ATOM 3263 C CA . PRO B 1 103 ? 3.486 -20.705 -21.073 1.00 27.70 84 PRO B CA 1
ATOM 3264 C C . PRO B 1 103 ? 5.010 -20.840 -20.924 1.00 30.24 84 PRO B C 1
ATOM 3265 O O . PRO B 1 103 ? 5.580 -21.724 -21.560 1.00 29.78 84 PRO B O 1
ATOM 3269 N N . PHE B 1 104 ? 5.672 -19.968 -20.111 1.00 25.61 85 PHE B N 1
ATOM 3270 C CA . PHE B 1 104 ? 7.117 -20.070 -19.897 1.00 24.99 85 PHE B CA 1
ATOM 3271 C C . PHE B 1 104 ? 7.424 -21.366 -19.148 1.00 29.80 85 PHE B C 1
ATOM 3272 O O . PHE B 1 104 ? 8.381 -22.053 -19.490 1.00 30.62 85 PHE B O 1
ATOM 3280 N N . ILE B 1 105 ? 6.621 -21.691 -18.124 1.00 27.02 86 ILE B N 1
ATOM 3281 C CA . ILE B 1 105 ? 6.811 -22.891 -17.295 1.00 28.03 86 ILE B CA 1
ATOM 3282 C C . ILE B 1 105 ? 6.608 -24.150 -18.162 1.00 35.47 86 ILE B C 1
ATOM 3283 O O . ILE B 1 105 ? 7.388 -25.117 -18.041 1.00 36.21 86 ILE B O 1
ATOM 3288 N N . VAL B 1 106 ? 5.602 -24.113 -19.069 1.00 31.63 87 VAL B N 1
ATOM 3289 C CA . VAL B 1 106 ? 5.326 -25.213 -20.007 1.00 32.41 87 VAL B CA 1
ATOM 3290 C C . VAL B 1 106 ? 6.580 -25.419 -20.912 1.00 35.41 87 VAL B C 1
ATOM 3291 O O . VAL B 1 106 ? 7.030 -26.546 -21.095 1.00 36.35 87 VAL B O 1
ATOM 3295 N N . ALA B 1 107 ? 7.160 -24.322 -21.413 1.00 30.86 88 ALA B N 1
ATOM 3296 C CA . ALA B 1 107 ? 8.352 -24.322 -22.275 1.00 30.36 88 ALA B CA 1
ATOM 3297 C C . ALA B 1 107 ? 9.610 -24.751 -21.513 1.00 35.09 88 ALA B C 1
ATOM 3298 O O . ALA B 1 107 ? 10.535 -25.304 -22.104 1.00 35.39 88 ALA B O 1
ATOM 3308 N N . GLN B 1 109 ? 9.774 -27.012 -19.167 1.00 36.51 90 GLN B N 1
ATOM 3309 C CA . GLN B 1 109 ? 9.744 -28.443 -18.839 1.00 38.50 90 GLN B CA 1
ATOM 3310 C C . GLN B 1 109 ? 10.939 -29.157 -19.455 1.00 49.43 90 GLN B C 1
ATOM 3311 O O . GLN B 1 109 ? 11.717 -29.780 -18.720 1.00 51.51 90 GLN B O 1
ATOM 3317 N N . ASN B 1 110 ? 11.124 -29.015 -20.782 1.00 46.35 91 ASN B N 1
ATOM 3318 C CA . ASN B 1 110 ? 12.272 -29.553 -21.525 1.00 48.01 91 ASN B CA 1
ATOM 3319 C C . ASN B 1 110 ? 12.726 -28.416 -22.434 1.00 49.17 91 ASN B C 1
ATOM 3320 O O . ASN B 1 110 ? 12.187 -28.226 -23.532 1.00 48.67 91 ASN B O 1
ATOM 3325 N N . PRO B 1 111 ? 13.593 -27.534 -21.888 1.00 44.63 92 PRO B N 1
ATOM 3326 C CA . PRO B 1 111 ? 13.893 -26.291 -22.593 1.00 44.11 92 PRO B CA 1
ATOM 3327 C C . PRO B 1 111 ? 14.920 -26.402 -23.701 1.00 47.54 92 PRO B C 1
ATOM 3328 O O . PRO B 1 111 ? 15.927 -27.092 -23.585 1.00 50.81 92 PRO B O 1
ATOM 3332 N N . THR B 1 112 ? 14.684 -25.649 -24.750 1.00 40.19 93 THR B N 1
ATOM 3333 C CA . THR B 1 112 ? 15.601 -25.514 -25.874 1.00 39.68 93 THR B CA 1
ATOM 3334 C C . THR B 1 112 ? 16.675 -24.480 -25.489 1.00 41.85 93 THR B C 1
ATOM 3335 O O . THR B 1 112 ? 16.545 -23.820 -24.460 1.00 39.00 93 THR B O 1
ATOM 3339 N N . LYS B 1 113 ? 17.709 -24.316 -26.332 1.00 40.59 94 LYS B N 1
ATOM 3340 C CA . LYS B 1 113 ? 18.766 -23.312 -26.170 1.00 40.65 94 LYS B CA 1
ATOM 3341 C C . LYS B 1 113 ? 18.120 -21.902 -26.107 1.00 41.55 94 LYS B C 1
ATOM 3342 O O . LYS B 1 113 ? 18.533 -21.082 -25.294 1.00 40.77 94 LYS B O 1
ATOM 3348 N N . GLY B 1 114 ? 17.093 -21.683 -26.931 1.00 37.13 95 GLY B N 1
ATOM 3349 C CA . GLY B 1 114 ? 16.342 -20.434 -27.025 1.00 35.60 95 GLY B CA 1
ATOM 3350 C C . GLY B 1 114 ? 15.562 -20.096 -25.773 1.00 37.48 95 GLY B C 1
ATOM 3351 O O . GLY B 1 114 ? 15.564 -18.938 -25.350 1.00 37.11 95 GLY B O 1
ATOM 3352 N N . VAL B 1 115 ? 14.898 -21.109 -25.161 1.00 32.77 96 VAL B N 1
ATOM 3353 C CA . VAL B 1 115 ? 14.164 -20.947 -23.896 1.00 30.30 96 VAL B CA 1
ATOM 3354 C C . VAL B 1 115 ? 15.154 -20.514 -22.805 1.00 33.24 96 VAL B C 1
ATOM 3355 O O . VAL B 1 115 ? 14.889 -19.560 -22.059 1.00 30.57 96 VAL B O 1
ATOM 3359 N N . LEU B 1 116 ? 16.293 -21.224 -22.725 1.00 31.19 97 LEU B N 1
ATOM 3360 C CA . LEU B 1 116 ? 17.310 -20.981 -21.705 1.00 31.07 97 LEU B CA 1
ATOM 3361 C C . LEU B 1 116 ? 18.038 -19.619 -21.906 1.00 36.48 97 LEU B C 1
ATOM 3362 O O . LEU B 1 116 ? 18.341 -18.952 -20.913 1.00 35.84 97 LEU B O 1
ATOM 3367 N N . LEU B 1 117 ? 18.253 -19.193 -23.165 1.00 32.54 98 LEU B N 1
ATOM 3368 C CA . LEU B 1 117 ? 18.878 -17.909 -23.465 1.00 32.26 98 LEU B CA 1
ATOM 3369 C C . LEU B 1 117 ? 17.904 -16.766 -23.215 1.00 34.49 98 LEU B C 1
ATOM 3370 O O . LEU B 1 117 ? 18.334 -15.689 -22.814 1.00 33.43 98 LEU B O 1
ATOM 3375 N N . GLY B 1 118 ? 16.615 -17.002 -23.500 1.00 29.34 99 GLY B N 1
ATOM 3376 C CA . GLY B 1 118 ? 15.536 -16.068 -23.197 1.00 28.16 99 GLY B CA 1
ATOM 3377 C C . GLY B 1 118 ? 15.492 -15.804 -21.697 1.00 31.60 99 GLY B C 1
ATOM 3378 O O . GLY B 1 118 ? 15.409 -14.653 -21.268 1.00 30.78 99 GLY B O 1
ATOM 3379 N N . TYR B 1 119 ? 15.653 -16.882 -20.891 1.00 29.07 100 TYR B N 1
ATOM 3380 C CA . TYR B 1 119 ? 15.755 -16.874 -19.430 1.00 28.40 100 TYR B CA 1
ATOM 3381 C C . TYR B 1 119 ? 16.982 -16.014 -19.027 1.00 33.60 100 TYR B C 1
ATOM 3382 O O . TYR B 1 119 ? 16.793 -15.031 -18.343 1.00 35.54 100 TYR B O 1
ATOM 3391 N N . VAL B 1 120 ? 18.199 -16.325 -19.518 1.00 29.70 101 VAL B N 1
ATOM 3392 C CA . VAL B 1 120 ? 19.439 -15.577 -19.241 1.00 29.55 101 VAL B CA 1
ATOM 3393 C C . VAL B 1 120 ? 19.301 -14.090 -19.548 1.00 35.14 101 VAL B C 1
ATOM 3394 O O . VAL B 1 120 ? 19.634 -13.258 -18.702 1.00 37.72 101 VAL B O 1
ATOM 3398 N N . ILE B 1 121 ? 18.830 -13.757 -20.742 1.00 30.26 102 ILE B N 1
ATOM 3399 C CA . ILE B 1 121 ? 18.759 -12.372 -21.211 1.00 29.28 102 ILE B CA 1
ATOM 3400 C C . ILE B 1 121 ? 17.813 -11.513 -20.375 1.00 33.46 102 ILE B C 1
ATOM 3401 O O . ILE B 1 121 ? 18.212 -10.427 -19.952 1.00 32.79 102 ILE B O 1
ATOM 3406 N N . GLU B 1 122 ? 16.578 -11.962 -20.161 1.00 30.42 103 GLU B N 1
ATOM 3407 C CA . GLU B 1 122 ? 15.629 -11.170 -19.380 1.00 28.66 103 GLU B CA 1
ATOM 3408 C C . GLU B 1 122 ? 15.922 -11.231 -17.862 1.00 33.13 103 GLU B C 1
ATOM 3409 O O . GLU B 1 122 ? 15.740 -10.213 -17.188 1.00 33.11 103 GLU B O 1
ATOM 3415 N N . HIS B 1 123 ? 16.436 -12.37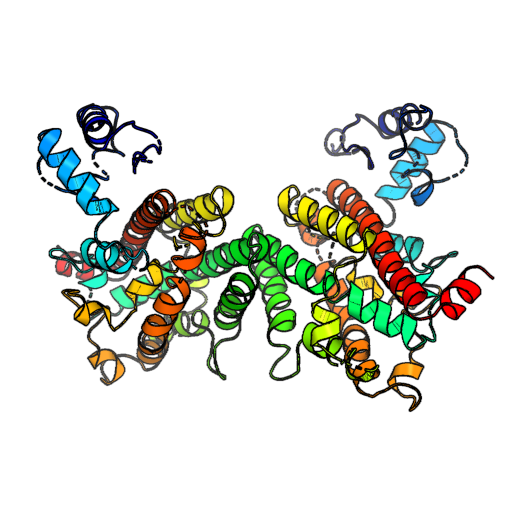9 -17.337 1.00 28.41 104 HIS B N 1
ATOM 3416 C CA . HIS B 1 123 ? 16.660 -12.541 -15.909 1.00 27.03 104 HIS B CA 1
ATOM 3417 C C . HIS B 1 123 ? 17.850 -11.716 -15.387 1.00 33.65 104 HIS B C 1
ATOM 3418 O O . HIS B 1 123 ? 17.876 -11.403 -14.189 1.00 33.80 104 HIS B O 1
ATOM 3425 N N . GLN B 1 124 ? 18.806 -11.341 -16.266 1.00 30.67 105 GLN B N 1
ATOM 3426 C CA A GLN B 1 124 ? 19.952 -10.520 -15.864 0.50 30.94 105 GLN B CA 1
ATOM 3427 C CA B GLN B 1 124 ? 19.952 -10.520 -15.873 0.50 30.78 105 GLN B CA 1
ATOM 3428 C C . GLN B 1 124 ? 19.445 -9.167 -15.339 1.00 33.81 105 GLN B C 1
ATOM 3429 O O . GLN B 1 124 ? 19.978 -8.652 -14.358 1.00 33.90 105 GLN B O 1
ATOM 3440 N N . HIS B 1 125 ? 18.383 -8.631 -15.988 1.00 28.64 106 HIS B N 1
ATOM 3441 C CA . HIS B 1 125 ? 17.712 -7.372 -15.692 1.00 26.78 106 HIS B CA 1
ATOM 3442 C C . HIS B 1 125 ? 16.885 -7.539 -14.447 1.00 30.66 106 HIS B C 1
ATOM 3443 O O . HIS B 1 125 ? 16.878 -6.649 -13.589 1.00 30.75 106 HIS B O 1
ATOM 3450 N N . PHE B 1 126 ? 16.213 -8.699 -14.325 1.00 26.51 107 PHE B N 1
ATOM 3451 C CA . PHE B 1 126 ? 15.421 -9.041 -13.156 1.00 24.90 107 PHE B CA 1
ATOM 3452 C C . PHE B 1 126 ? 16.323 -9.066 -11.935 1.00 30.61 107 PHE B C 1
ATOM 3453 O O . PHE B 1 126 ? 15.961 -8.509 -10.896 1.00 31.39 107 PHE B O 1
ATOM 3461 N N . LEU B 1 127 ? 17.491 -9.722 -12.048 1.00 29.02 108 LEU B N 1
ATOM 3462 C CA . LEU B 1 127 ? 18.415 -9.847 -10.916 1.00 30.21 108 LEU B CA 1
ATOM 3463 C C . LEU B 1 127 ? 18.998 -8.501 -10.479 1.00 35.14 108 LEU B C 1
ATOM 3464 O O . LEU B 1 127 ? 19.205 -8.304 -9.284 1.00 35.52 108 LEU B O 1
ATOM 3469 N N . LYS B 1 128 ? 19.221 -7.578 -11.421 1.00 32.93 109 LYS B N 1
ATOM 3470 C CA . LYS B 1 128 ? 19.677 -6.224 -11.107 1.00 32.83 109 LYS B CA 1
ATOM 3471 C C . LYS B 1 128 ? 18.580 -5.507 -10.302 1.00 34.36 109 LYS B C 1
ATOM 3472 O O . LYS B 1 128 ? 18.880 -4.912 -9.279 1.00 36.81 109 LYS B O 1
ATOM 3478 N N . ASN B 1 129 ? 17.315 -5.615 -10.723 1.00 26.87 110 ASN B N 1
ATOM 3479 C CA . ASN B 1 129 ? 16.194 -4.987 -10.011 1.00 25.33 110 ASN B CA 1
ATOM 3480 C C . ASN B 1 129 ? 16.008 -5.625 -8.619 1.00 29.69 110 ASN B C 1
ATOM 3481 O O . ASN B 1 129 ? 15.802 -4.910 -7.648 1.00 30.77 110 ASN B O 1
ATOM 3486 N N . TRP B 1 130 ? 16.081 -6.966 -8.546 1.00 25.47 111 TRP B N 1
ATOM 3487 C CA . TRP B 1 130 ? 15.953 -7.763 -7.345 1.00 25.38 111 TRP B CA 1
ATOM 3488 C C . TRP B 1 130 ? 16.844 -7.226 -6.220 1.00 30.53 111 TRP B C 1
ATOM 3489 O O . TRP B 1 130 ? 16.352 -6.945 -5.131 1.00 30.12 111 TRP B O 1
ATOM 3500 N N . VAL B 1 131 ? 18.134 -7.068 -6.489 1.00 27.06 112 VAL B N 1
ATOM 3501 C CA . VAL B 1 131 ? 19.091 -6.666 -5.475 1.00 28.05 112 VAL B CA 1
ATOM 3502 C C . VAL B 1 131 ? 18.820 -5.194 -5.013 1.00 32.87 112 VAL B C 1
ATOM 3503 O O . VAL B 1 131 ? 18.931 -4.902 -3.821 1.00 33.07 112 VAL B O 1
ATOM 3507 N N . LYS B 1 132 ? 18.357 -4.325 -5.935 1.00 28.58 113 LYS B N 1
ATOM 3508 C CA . LYS B 1 132 ? 17.989 -2.931 -5.667 1.00 26.32 113 LYS B CA 1
ATOM 3509 C C . LYS B 1 132 ? 16.726 -2.860 -4.799 1.00 26.52 113 LYS B C 1
ATOM 3510 O O . LYS B 1 132 ? 16.710 -2.136 -3.822 1.00 26.33 113 LYS B O 1
ATOM 3516 N N . VAL B 1 133 ? 15.695 -3.628 -5.134 1.00 22.72 114 VAL B N 1
ATOM 3517 C CA . VAL B 1 133 ? 14.418 -3.663 -4.377 1.00 23.29 114 VAL B CA 1
ATOM 3518 C C . VAL B 1 133 ? 14.632 -4.263 -2.948 1.00 29.04 114 VAL B C 1
ATOM 3519 O O . VAL B 1 133 ? 14.073 -3.746 -1.975 1.00 30.01 114 VAL B O 1
ATOM 3523 N N . LEU B 1 134 ? 15.497 -5.278 -2.818 1.00 26.42 115 LEU B N 1
ATOM 3524 C CA . LEU B 1 134 ? 15.822 -5.871 -1.520 1.00 28.66 115 LEU B CA 1
ATOM 3525 C C . LEU B 1 134 ? 16.588 -4.858 -0.672 1.00 34.73 115 LEU B C 1
ATOM 3526 O O . LEU B 1 134 ? 16.420 -4.815 0.545 1.00 35.66 115 LEU B O 1
ATOM 3531 N N . SER B 1 135 ? 17.396 -4.008 -1.340 1.00 30.26 116 SER B N 1
ATOM 3532 C CA . SER B 1 135 ? 18.157 -2.947 -0.712 1.00 29.50 116 SER B CA 1
ATOM 3533 C C . SER B 1 135 ? 17.202 -1.868 -0.132 1.00 32.15 116 SER B C 1
ATOM 3534 O O . SER B 1 135 ? 17.487 -1.339 0.941 1.00 31.59 116 SER B O 1
ATOM 3537 N N . SER B 1 136 ? 16.050 -1.589 -0.805 1.00 27.57 117 SER B N 1
ATOM 3538 C CA . SER B 1 136 ? 15.072 -0.624 -0.293 1.00 27.36 117 SER B CA 1
ATOM 3539 C C . SER B 1 136 ? 14.452 -1.171 1.000 1.00 31.41 117 SER B C 1
ATOM 3540 O O . SER B 1 136 ? 14.241 -0.403 1.935 1.00 31.82 117 SER B O 1
ATOM 3543 N N . ILE B 1 137 ? 14.260 -2.518 1.084 1.00 28.77 118 ILE B N 1
ATOM 3544 C CA . ILE B 1 137 ? 13.752 -3.198 2.290 1.00 27.26 118 ILE B CA 1
ATOM 3545 C C . ILE B 1 137 ? 14.762 -3.010 3.414 1.00 32.23 118 ILE B C 1
ATOM 3546 O O . ILE B 1 137 ? 14.356 -2.690 4.522 1.00 32.65 118 ILE B O 1
ATOM 3551 N N . VAL B 1 138 ? 16.075 -3.165 3.120 1.00 29.37 119 VAL B N 1
ATOM 3552 C CA . VAL B 1 138 ? 17.142 -3.011 4.131 1.00 29.74 119 VAL B CA 1
ATOM 3553 C C . VAL B 1 138 ? 17.085 -1.604 4.735 1.00 33.98 119 VAL B C 1
ATOM 3554 O O . VAL B 1 138 ? 17.173 -1.443 5.944 1.00 35.69 119 VAL B O 1
ATOM 3558 N N . PHE B 1 139 ? 16.893 -0.604 3.891 1.00 30.53 120 PHE B N 1
ATOM 3559 C CA . PHE B 1 139 ? 16.822 0.785 4.307 1.00 29.87 120 PHE B CA 1
ATOM 3560 C C . PHE B 1 139 ? 15.550 1.105 5.102 1.00 30.65 120 PHE B C 1
ATOM 3561 O O . PHE B 1 139 ? 15.646 1.770 6.115 1.00 28.02 120 PHE B O 1
ATOM 3569 N N . LYS B 1 140 ? 14.360 0.678 4.606 1.00 28.09 121 LYS B N 1
ATOM 3570 C CA . LYS B 1 140 ? 13.061 1.026 5.169 1.00 27.77 121 LYS B CA 1
ATOM 3571 C C . LYS B 1 140 ? 12.579 0.149 6.351 1.00 33.26 121 LYS B C 1
ATOM 3572 O O . LYS B 1 140 ? 11.759 0.631 7.138 1.00 34.22 121 LYS B O 1
ATOM 3578 N N . THR B 1 141 ? 13.063 -1.097 6.497 1.00 28.51 122 THR B N 1
ATOM 3579 C CA . THR B 1 141 ? 12.600 -1.952 7.599 1.00 28.91 122 THR B CA 1
ATOM 3580 C C . THR B 1 141 ? 13.049 -1.427 8.976 1.00 34.59 122 THR B C 1
ATOM 3581 O O . THR B 1 141 ? 14.110 -0.800 9.090 1.00 35.84 122 THR B O 1
ATOM 3585 N N . ASP B 1 142 ? 12.245 -1.710 10.016 1.00 31.28 123 ASP B N 1
ATOM 3586 C CA . ASP B 1 142 ? 12.576 -1.361 11.411 1.00 33.27 123 ASP B CA 1
ATOM 3587 C C . ASP B 1 142 ? 12.790 -2.651 12.222 1.00 41.58 123 ASP B C 1
ATOM 3588 O O . ASP B 1 142 ? 12.912 -2.606 13.454 1.00 43.87 123 ASP B O 1
ATOM 3593 N N . LYS B 1 143 ? 12.847 -3.800 11.516 1.00 37.54 124 LYS B N 1
ATOM 3594 C CA . LYS B 1 143 ? 12.987 -5.121 12.105 1.00 39.12 124 LYS B CA 1
ATOM 3595 C C . LYS B 1 143 ? 14.372 -5.680 11.817 1.00 47.02 124 LYS B C 1
ATOM 3596 O O . LYS B 1 143 ? 14.755 -5.774 10.655 1.00 46.78 124 LYS B O 1
ATOM 3602 N N . ASP B 1 144 ? 15.135 -6.026 12.879 1.00 47.04 125 ASP B N 1
ATOM 3603 C CA . ASP B 1 144 ? 16.505 -6.511 12.738 1.00 47.90 125 ASP B CA 1
ATOM 3604 C C . ASP B 1 144 ? 16.569 -7.871 12.027 1.00 50.16 125 ASP B C 1
ATOM 3605 O O . ASP B 1 144 ? 17.463 -8.037 11.199 1.00 50.07 125 ASP B O 1
ATOM 3610 N N . ASP B 1 145 ? 15.619 -8.809 12.291 1.00 45.53 126 ASP B N 1
ATOM 3611 C CA . ASP B 1 145 ? 15.599 -10.113 11.622 1.00 43.89 126 ASP B CA 1
ATOM 3612 C C . ASP B 1 145 ? 15.360 -9.953 10.127 1.00 43.82 126 ASP B C 1
ATOM 3613 O O . ASP B 1 145 ? 15.939 -10.707 9.345 1.00 44.66 126 ASP B O 1
ATOM 3618 N N . VAL B 1 146 ? 14.549 -8.948 9.730 1.00 36.89 127 VAL B N 1
ATOM 3619 C CA . VAL B 1 146 ? 14.265 -8.640 8.318 1.00 34.46 127 VAL B CA 1
ATOM 3620 C C . VAL B 1 146 ? 15.542 -8.058 7.683 1.00 38.75 127 VAL B C 1
ATOM 3621 O O . VAL B 1 146 ? 15.912 -8.469 6.589 1.00 37.24 127 VAL B O 1
ATOM 3625 N N . LEU B 1 147 ? 16.227 -7.131 8.389 1.00 35.33 128 LEU B N 1
ATOM 3626 C CA . LEU B 1 147 ? 17.448 -6.506 7.890 1.00 34.56 128 LEU B CA 1
ATOM 3627 C C . LEU B 1 147 ? 18.552 -7.569 7.685 1.00 37.26 128 LEU B C 1
ATOM 3628 O O . LEU B 1 147 ? 19.194 -7.586 6.638 1.00 33.78 128 LEU B O 1
ATOM 3633 N N . GLN B 1 148 ? 18.773 -8.436 8.696 1.00 37.08 129 GLN B N 1
ATOM 3634 C CA . GLN B 1 148 ? 19.746 -9.522 8.648 1.00 37.66 129 GLN B CA 1
ATOM 3635 C C . GLN B 1 148 ? 19.453 -10.468 7.461 1.00 42.49 129 GLN B C 1
ATOM 3636 O O . GLN B 1 148 ? 20.368 -10.797 6.692 1.00 42.88 129 GLN B O 1
ATOM 3642 N N . TYR B 1 149 ? 18.170 -10.853 7.294 1.00 37.22 130 TYR B N 1
ATOM 3643 C CA . TYR B 1 149 ? 17.712 -11.761 6.241 1.00 36.07 130 TYR B CA 1
ATOM 3644 C C . TYR B 1 149 ? 18.040 -11.199 4.866 1.00 39.42 130 TYR B C 1
ATOM 3645 O O . TYR B 1 149 ? 18.660 -11.906 4.069 1.00 39.14 130 TYR B O 1
ATOM 3654 N N . GLU B 1 150 ? 17.642 -9.920 4.603 1.00 34.05 131 GLU B N 1
ATOM 3655 C CA . GLU B 1 150 ? 17.837 -9.223 3.337 1.00 32.01 131 GLU B CA 1
ATOM 3656 C C . GLU B 1 150 ? 19.318 -8.896 3.058 1.00 36.57 131 GLU B C 1
ATOM 3657 O O . GLU B 1 150 ? 19.718 -8.935 1.903 1.00 38.74 131 GLU B O 1
ATOM 3663 N N . LEU B 1 151 ? 20.117 -8.577 4.062 1.00 33.15 132 LEU B N 1
ATOM 3664 C CA . LEU B 1 151 ? 21.545 -8.341 3.842 1.00 34.85 132 LEU B CA 1
ATOM 3665 C C . LEU B 1 151 ? 22.242 -9.650 3.403 1.00 43.52 132 LEU B C 1
ATOM 3666 O O . LEU B 1 151 ? 23.125 -9.577 2.540 1.00 43.78 132 LEU B O 1
ATOM 3671 N N . GLU B 1 152 ? 21.843 -10.832 4.001 1.00 40.52 133 GLU B N 1
ATOM 3672 C CA A GLU B 1 152 ? 22.334 -12.164 3.644 0.50 41.06 133 GLU B CA 1
ATOM 3673 C CA B GLU B 1 152 ? 22.403 -12.128 3.629 0.50 40.93 133 GLU B CA 1
ATOM 3674 C C . GLU B 1 152 ? 22.032 -12.417 2.178 1.00 43.92 133 GLU B C 1
ATOM 3675 O O . GLU B 1 152 ? 22.886 -12.872 1.424 1.00 43.70 133 GLU B O 1
ATOM 3686 N N . ASN B 1 153 ? 20.793 -12.091 1.775 1.00 41.67 134 ASN B N 1
ATOM 3687 C CA . ASN B 1 153 ? 20.275 -12.277 0.414 1.00 41.19 134 ASN B CA 1
ATOM 3688 C C . ASN B 1 153 ? 21.032 -11.486 -0.611 1.00 47.10 134 ASN B C 1
ATOM 3689 O O . ASN B 1 153 ? 21.371 -12.038 -1.657 1.00 48.27 134 ASN B O 1
ATOM 3694 N N . ILE B 1 154 ? 21.242 -10.184 -0.339 1.00 43.40 135 ILE B N 1
ATOM 3695 C CA . ILE B 1 154 ? 21.944 -9.244 -1.208 1.00 43.24 135 ILE B CA 1
ATOM 3696 C C . ILE B 1 154 ? 23.403 -9.679 -1.346 1.00 50.84 135 ILE B C 1
ATOM 3697 O O . ILE B 1 154 ? 23.918 -9.711 -2.462 1.00 51.99 135 ILE B O 1
ATOM 3702 N N . SER B 1 155 ? 24.056 -10.014 -0.218 1.00 48.61 136 SER B N 1
ATOM 3703 C CA . SER B 1 155 ? 25.450 -10.466 -0.160 1.00 49.92 136 SER B CA 1
ATOM 3704 C C . SER B 1 155 ? 25.654 -11.729 -1.013 1.00 54.80 136 SER B C 1
ATOM 3705 O O . SER B 1 155 ? 26.630 -11.790 -1.770 1.00 56.42 136 SER B O 1
ATOM 3708 N N . VAL B 1 156 ? 24.709 -12.698 -0.944 1.00 50.00 137 VAL B N 1
ATOM 3709 C CA . VAL B 1 156 ? 24.748 -13.950 -1.711 1.00 50.25 137 VAL B CA 1
ATOM 3710 C C . VAL B 1 156 ? 24.438 -13.631 -3.207 1.00 54.58 137 VAL B C 1
ATOM 3711 O O . VAL B 1 156 ? 24.971 -14.308 -4.083 1.00 55.23 137 VAL B O 1
ATOM 3715 N N . GLU B 1 157 ? 23.659 -12.570 -3.501 1.00 49.99 138 GLU B N 1
ATOM 3716 C CA . GLU B 1 157 ? 23.429 -12.176 -4.899 1.00 48.99 138 GLU B CA 1
ATOM 3717 C C . GLU B 1 157 ? 24.648 -11.434 -5.481 1.00 55.05 138 GLU B C 1
ATOM 3718 O O . GLU B 1 157 ? 24.789 -11.356 -6.694 1.00 52.10 138 GLU B O 1
ATOM 3724 N N . PHE B 1 158 ? 25.534 -10.908 -4.614 1.00 56.63 139 PHE B N 1
ATOM 3725 C CA . PHE B 1 158 ? 26.693 -10.131 -5.024 1.00 59.10 139 PHE B CA 1
ATOM 3726 C C . PHE B 1 158 ? 28.014 -10.909 -5.029 1.00 64.53 139 PHE B C 1
ATOM 3727 O O . PHE B 1 158 ? 28.718 -10.832 -6.028 1.00 65.53 139 PHE B O 1
ATOM 3735 N N . ILE B 1 159 ? 28.438 -11.493 -3.920 1.00 62.30 140 ILE B N 1
ATOM 3736 C CA . ILE B 1 159 ? 29.754 -12.141 -3.883 1.00 65.69 140 ILE B CA 1
ATOM 3737 C C . ILE B 1 159 ? 29.613 -13.678 -3.905 1.00 73.24 140 ILE B C 1
ATOM 3738 O O . ILE B 1 159 ? 30.616 -14.400 -4.013 1.00 75.85 140 ILE B O 1
ATOM 3743 N N . GLY B 1 160 ? 28.379 -14.155 -3.775 1.00 68.90 141 GLY B N 1
ATOM 3744 C CA . GLY B 1 160 ? 28.083 -15.577 -3.691 1.00 69.17 141 GLY B CA 1
ATOM 3745 C C . GLY B 1 160 ? 28.212 -16.078 -2.266 1.00 76.25 141 GLY B C 1
ATOM 3746 O O . GLY B 1 160 ? 28.647 -15.340 -1.369 1.00 76.48 141 GLY B O 1
ATOM 3747 N N . TYR B 1 161 ? 27.846 -17.347 -2.053 1.00 74.65 142 TYR B N 1
ATOM 3748 C CA . TYR B 1 161 ? 27.889 -17.987 -0.736 1.00 75.99 142 TYR B CA 1
ATOM 3749 C C . TYR B 1 161 ? 29.259 -18.665 -0.481 1.00 80.72 142 TYR B C 1
ATOM 3750 O O . TYR B 1 161 ? 29.552 -19.699 -1.086 1.00 80.45 142 TYR B O 1
ATOM 3759 N N . ASN B 1 162 ? 30.089 -18.047 0.405 1.00 78.00 143 ASN B N 1
ATOM 3760 C CA . ASN B 1 162 ? 31.416 -18.477 0.913 1.00 79.98 143 ASN B CA 1
ATOM 3761 C C . ASN B 1 162 ? 32.388 -19.029 -0.148 1.00 83.70 143 ASN B C 1
ATOM 3762 O O . ASN B 1 162 ? 32.876 -20.152 -0.011 1.00 84.25 143 ASN B O 1
ATOM 3767 N N . GLY B 1 163 ? 32.679 -18.234 -1.169 1.00 79.71 144 GLY B N 1
ATOM 3768 C CA . GLY B 1 163 ? 33.583 -18.644 -2.241 1.00 80.28 144 GLY B CA 1
ATOM 3769 C C . GLY B 1 163 ? 32.892 -19.169 -3.487 1.00 81.14 144 GLY B C 1
ATOM 3770 O O . GLY B 1 163 ? 33.474 -19.113 -4.572 1.00 81.39 144 GLY B O 1
ATOM 3771 N N . ARG B 1 164 ? 31.651 -19.689 -3.354 1.00 74.91 145 ARG B N 1
ATOM 3772 C CA . ARG B 1 164 ? 30.875 -20.195 -4.504 1.00 73.27 145 ARG B CA 1
ATOM 3773 C C . ARG B 1 164 ? 30.421 -18.988 -5.372 1.00 74.09 145 ARG B C 1
ATOM 3774 O O . ARG B 1 164 ? 30.331 -17.890 -4.804 1.00 71.98 145 ARG B O 1
ATOM 3782 N N . PRO B 1 165 ? 30.155 -19.084 -6.710 1.00 69.83 146 PRO B N 1
ATOM 3783 C CA . PRO B 1 165 ? 29.742 -17.864 -7.426 1.00 68.12 146 PRO B CA 1
ATOM 3784 C C . PRO B 1 165 ? 28.294 -17.455 -7.111 1.00 67.92 146 PRO B C 1
ATOM 3785 O O . PRO B 1 165 ? 27.464 -18.285 -6.706 1.00 65.93 146 PRO B O 1
ATOM 3789 N N . ALA B 1 166 ? 28.001 -16.154 -7.299 1.00 63.32 147 ALA B N 1
ATOM 3790 C CA . ALA B 1 166 ? 26.668 -15.586 -7.092 1.00 60.76 147 ALA B CA 1
ATOM 3791 C C . ALA B 1 166 ? 25.713 -16.092 -8.179 1.00 64.58 147 ALA B C 1
ATOM 3792 O O . ALA B 1 166 ? 26.195 -16.489 -9.245 1.00 65.44 147 ALA B O 1
ATOM 3794 N N . HIS B 1 167 ? 24.373 -16.089 -7.924 1.00 59.34 148 HIS B N 1
ATOM 3795 C CA . HIS B 1 167 ? 23.379 -16.545 -8.909 1.00 57.84 148 HIS B CA 1
ATOM 3796 C C . HIS B 1 167 ? 23.525 -15.794 -10.224 1.00 55.74 148 HIS B C 1
ATOM 3797 O O . HIS B 1 167 ? 23.395 -16.405 -11.285 1.00 56.08 148 HIS B O 1
ATOM 3804 N N . TYR B 1 168 ? 23.837 -14.489 -10.153 1.00 47.17 149 TYR B N 1
ATOM 3805 C CA . TYR B 1 168 ? 24.042 -13.601 -11.290 1.00 44.54 149 TYR B CA 1
ATOM 3806 C C . TYR B 1 168 ? 25.199 -14.081 -12.147 1.00 48.86 149 TYR B C 1
ATOM 3807 O O . TYR B 1 168 ? 25.042 -14.154 -13.361 1.00 48.43 149 TYR B O 1
ATOM 3816 N N . GLU B 1 169 ? 26.357 -14.403 -11.526 1.00 45.60 150 GLU B N 1
ATOM 3817 C CA . GLU B 1 169 ? 27.525 -14.921 -12.240 1.00 45.69 150 GLU B CA 1
ATOM 3818 C C . GLU B 1 169 ? 27.195 -16.278 -12.890 1.00 47.60 150 GLU B C 1
ATOM 3819 O O . GLU B 1 169 ? 27.523 -16.487 -14.055 1.00 46.09 150 GLU B O 1
ATOM 3825 N N . LEU B 1 170 ? 26.492 -17.168 -12.151 1.00 43.65 151 LEU B N 1
ATOM 3826 C CA . LEU B 1 170 ? 26.056 -18.477 -12.644 1.00 43.11 151 LEU B CA 1
ATOM 3827 C C . LEU B 1 170 ? 25.129 -18.317 -13.868 1.00 46.81 151 LEU B C 1
ATOM 3828 O O . LEU B 1 170 ? 25.261 -19.085 -14.820 1.00 46.88 151 LEU B O 1
ATOM 3833 N N . LEU B 1 171 ? 24.255 -17.283 -13.875 1.00 42.69 152 LEU B N 1
ATOM 3834 C CA . LEU B 1 171 ? 23.362 -16.993 -15.006 1.00 41.18 152 LEU B CA 1
ATOM 3835 C C . LEU B 1 171 ? 24.158 -16.581 -16.233 1.00 46.18 152 LEU B C 1
ATOM 3836 O O . LEU B 1 171 ? 23.907 -17.092 -17.325 1.00 46.77 152 LEU B O 1
ATOM 3841 N N . LEU B 1 172 ? 25.124 -15.669 -16.057 1.00 43.42 153 LEU B N 1
ATOM 3842 C CA . LEU B 1 172 ? 25.980 -15.213 -17.144 1.00 44.71 153 LEU B CA 1
ATOM 3843 C C . LEU B 1 172 ? 26.779 -16.387 -17.722 1.00 49.21 153 LEU B C 1
ATOM 3844 O O . LEU B 1 172 ? 26.868 -16.517 -18.945 1.00 49.68 153 LEU B O 1
ATOM 3849 N N . ARG B 1 173 ? 27.314 -17.258 -16.841 1.00 44.31 154 ARG B N 1
ATOM 3850 C CA . ARG B 1 173 ? 28.062 -18.453 -17.226 1.00 45.42 154 ARG B CA 1
ATOM 3851 C C . ARG B 1 173 ? 27.172 -19.422 -18.016 1.00 49.21 154 ARG B C 1
ATOM 3852 O O . ARG B 1 173 ? 27.667 -20.087 -18.938 1.00 51.67 154 ARG B O 1
ATOM 3868 N N . GLY B 1 175 ? 24.588 -18.518 -20.010 1.00 41.82 156 GLY B N 1
ATOM 3869 C CA . GLY B 1 175 ? 24.456 -17.883 -21.320 1.00 41.57 156 GLY B CA 1
ATOM 3870 C C . GLY B 1 175 ? 25.681 -18.102 -22.181 1.00 47.36 156 GLY B C 1
ATOM 3871 O O . GLY B 1 175 ? 25.558 -18.468 -23.356 1.00 47.37 156 GLY B O 1
ATOM 3872 N N . GLU B 1 176 ? 26.883 -17.931 -21.571 1.00 44.40 157 GLU B N 1
ATOM 3873 C CA . GLU B 1 176 ? 28.180 -18.159 -22.217 1.00 45.55 157 GLU B CA 1
ATOM 3874 C C . GLU B 1 176 ? 28.277 -19.613 -22.676 1.00 50.85 157 GLU B C 1
ATOM 3875 O O . GLU B 1 176 ? 28.699 -19.867 -23.809 1.00 51.90 157 GLU B O 1
ATOM 3881 N N . ALA B 1 177 ? 27.811 -20.567 -21.832 1.00 47.53 158 ALA B N 1
ATOM 3882 C CA . ALA B 1 177 ? 27.821 -21.993 -22.188 1.00 48.15 158 ALA B CA 1
ATOM 3883 C C . ALA B 1 177 ? 26.889 -22.296 -23.368 1.00 51.90 158 ALA B C 1
ATOM 3884 O O . ALA B 1 177 ? 27.107 -23.268 -24.094 1.00 51.81 158 ALA B O 1
ATOM 3886 N N . LEU B 1 178 ? 25.851 -21.463 -23.546 1.00 47.83 159 LEU B N 1
ATOM 3887 C CA . LEU B 1 178 ? 24.856 -21.611 -24.604 1.00 46.84 159 LEU B CA 1
ATOM 3888 C C . LEU B 1 178 ? 25.277 -20.873 -25.891 1.00 53.63 159 LEU B C 1
ATOM 3889 O O . LEU B 1 178 ? 24.522 -20.838 -26.866 1.00 52.20 159 LEU B O 1
ATOM 3894 N N . GLY B 1 179 ? 26.493 -20.331 -25.889 1.00 53.52 160 GLY B N 1
ATOM 3895 C CA . GLY B 1 179 ? 27.085 -19.681 -27.051 1.00 54.89 160 GLY B CA 1
ATOM 3896 C C . GLY B 1 179 ? 26.979 -18.179 -27.116 1.00 58.88 160 GLY B C 1
ATOM 3897 O O . GLY B 1 179 ? 27.430 -17.589 -28.095 1.00 60.85 160 GLY B O 1
ATOM 3906 N N . PRO B 1 181 ? 28.281 -14.707 -25.829 1.00 57.53 162 PRO B N 1
ATOM 3907 C CA . PRO B 1 181 ? 29.291 -14.060 -24.974 1.00 57.95 162 PRO B CA 1
ATOM 3908 C C . PRO B 1 181 ? 28.650 -13.069 -24.024 1.00 61.65 162 PRO B C 1
ATOM 3909 O O . PRO B 1 181 ? 27.634 -12.456 -24.359 1.00 60.98 162 PRO B O 1
ATOM 3913 N N . ARG B 1 182 ? 29.233 -12.941 -22.832 1.00 58.48 163 ARG B N 1
ATOM 3914 C CA . ARG B 1 182 ? 28.817 -12.064 -21.733 1.00 57.04 163 ARG B CA 1
ATOM 3915 C C . ARG B 1 182 ? 28.551 -10.608 -22.197 1.00 61.05 163 ARG B C 1
ATOM 3916 O O . ARG B 1 182 ? 27.579 -9.998 -21.759 1.00 60.34 163 ARG B O 1
ATOM 3924 N N . GLU B 1 183 ? 29.430 -10.067 -23.062 1.00 59.23 164 GLU B N 1
ATOM 3925 C CA . GLU B 1 183 ? 29.358 -8.725 -23.653 1.00 59.21 164 GLU B CA 1
ATOM 3926 C C . GLU B 1 183 ? 28.007 -8.516 -24.365 1.00 59.23 164 GLU B C 1
ATOM 3927 O O . GLU B 1 183 ? 27.380 -7.469 -24.184 1.00 57.73 164 GLU B O 1
ATOM 3933 N N . LYS B 1 184 ? 27.571 -9.520 -25.168 1.00 54.15 165 LYS B N 1
ATOM 3934 C CA . LYS B 1 184 ? 26.313 -9.467 -25.903 1.00 52.18 165 LYS B CA 1
ATOM 3935 C C . LYS B 1 184 ? 25.132 -9.577 -24.926 1.00 51.28 165 LYS B C 1
ATOM 3936 O O . LYS B 1 184 ? 24.179 -8.819 -25.079 1.00 49.04 165 LYS B O 1
ATOM 3942 N N . ILE B 1 185 ? 25.207 -10.469 -23.901 1.00 45.90 166 ILE B N 1
ATOM 3943 C CA . ILE B 1 185 ? 24.136 -10.631 -22.903 1.00 42.88 166 ILE B CA 1
ATOM 3944 C C . ILE B 1 185 ? 23.874 -9.295 -22.219 1.00 49.24 166 ILE B C 1
ATOM 3945 O O . ILE B 1 185 ? 22.729 -8.824 -22.195 1.00 48.22 166 ILE B O 1
ATOM 3950 N N . LEU B 1 186 ? 24.947 -8.678 -21.685 1.00 48.17 167 LEU B N 1
ATOM 3951 C CA . LEU B 1 186 ? 24.891 -7.439 -20.908 1.00 47.57 167 LEU B CA 1
ATOM 3952 C C . LEU B 1 186 ? 24.456 -6.210 -21.716 1.00 52.29 167 LEU B C 1
ATOM 3953 O O . LEU B 1 186 ? 23.892 -5.288 -21.133 1.00 53.40 167 LEU B O 1
ATOM 3958 N N . SER B 1 187 ? 24.683 -6.197 -23.038 1.00 47.96 168 SER B N 1
ATOM 3959 C CA . SER B 1 187 ? 24.323 -5.058 -23.883 1.00 46.78 168 SER B CA 1
ATOM 3960 C C . SER B 1 187 ? 22.880 -5.174 -24.423 1.00 45.93 168 SER B C 1
ATOM 3961 O O . SER B 1 187 ? 22.365 -4.232 -25.033 1.00 43.82 168 SER B O 1
ATOM 3964 N N . THR B 1 188 ? 22.219 -6.305 -24.157 1.00 41.39 169 THR B N 1
ATOM 3965 C CA . THR B 1 188 ? 20.848 -6.527 -24.609 1.00 39.57 169 THR B CA 1
ATOM 3966 C C . THR B 1 188 ? 19.884 -5.923 -23.606 1.00 41.45 169 THR B C 1
ATOM 3967 O O . THR B 1 188 ? 19.787 -6.392 -22.475 1.00 41.54 169 THR B O 1
ATOM 3971 N N . GLN B 1 189 ? 19.162 -4.889 -24.048 1.00 36.19 170 GLN B N 1
ATOM 3972 C CA . GLN B 1 189 ? 18.137 -4.172 -23.295 1.00 33.24 170 GLN B CA 1
ATOM 3973 C C . GLN B 1 189 ? 16.963 -5.105 -22.937 1.00 34.41 170 GLN B C 1
ATOM 3974 O O . GLN B 1 189 ? 16.659 -6.003 -23.723 1.00 33.38 170 GLN B O 1
ATOM 3980 N N . PRO B 1 190 ? 16.285 -4.937 -21.772 1.00 29.94 171 PRO B N 1
ATOM 3981 C CA . PRO B 1 190 ? 15.132 -5.804 -21.481 1.00 29.02 171 PRO B CA 1
ATOM 3982 C C . PRO B 1 190 ? 14.003 -5.644 -22.511 1.00 30.80 171 PRO B C 1
ATOM 3983 O O . PRO B 1 190 ? 13.898 -4.616 -23.182 1.00 32.31 171 PRO B O 1
ATOM 3987 N N . LEU B 1 191 ? 13.170 -6.667 -22.646 1.00 25.31 172 LEU B N 1
ATOM 3988 C CA . LEU B 1 191 ? 11.989 -6.578 -23.506 1.00 24.72 172 LEU B CA 1
ATOM 3989 C C . LEU B 1 191 ? 10.937 -5.661 -22.817 1.00 28.50 172 LEU B C 1
ATOM 3990 O O . LEU B 1 191 ? 11.030 -5.430 -21.616 1.00 26.92 172 LEU B O 1
ATOM 3995 N N . PRO B 1 192 ? 9.960 -5.083 -23.536 1.00 27.78 173 PRO B N 1
ATOM 3996 C CA . PRO B 1 192 ? 9.019 -4.154 -22.870 1.00 27.32 173 PRO B CA 1
ATOM 3997 C C . PRO B 1 192 ? 8.326 -4.702 -21.596 1.00 30.82 173 PRO B C 1
ATOM 3998 O O . PRO B 1 192 ? 8.131 -3.934 -20.666 1.00 32.95 173 PRO B O 1
ATOM 4002 N N . SER B 1 193 ? 7.981 -6.003 -21.532 1.00 25.41 174 SER B N 1
ATOM 4003 C CA . SER B 1 193 ? 7.310 -6.615 -20.382 1.00 24.57 174 SER B CA 1
ATOM 4004 C C . SER B 1 193 ? 8.232 -6.803 -19.167 1.00 28.24 174 SER B C 1
ATOM 4005 O O . SER B 1 193 ? 7.726 -6.777 -18.040 1.00 25.64 174 SER B O 1
ATOM 4008 N N . THR B 1 194 ? 9.570 -6.917 -19.377 1.00 27.04 175 THR B N 1
ATOM 4009 C CA . THR B 1 194 ? 10.559 -6.962 -18.297 1.00 26.73 175 THR B CA 1
ATOM 4010 C C . THR B 1 194 ? 10.654 -5.549 -17.757 1.00 32.78 175 THR B C 1
ATOM 4011 O O . THR B 1 194 ? 10.664 -5.367 -16.549 1.00 34.70 175 THR B O 1
ATOM 4015 N N . GLN B 1 195 ? 10.634 -4.554 -18.643 1.00 29.32 176 GLN B N 1
ATOM 4016 C CA . GLN B 1 195 ? 10.667 -3.143 -18.249 1.00 28.96 176 GLN B CA 1
ATOM 4017 C C . GLN B 1 195 ? 9.451 -2.768 -17.427 1.00 30.73 176 GLN B C 1
ATOM 4018 O O . GLN B 1 195 ? 9.576 -2.067 -16.426 1.00 31.71 176 GLN B O 1
ATOM 4024 N N . SER B 1 196 ? 8.274 -3.161 -17.916 1.00 24.98 177 SER B N 1
ATOM 4025 C CA . SER B 1 196 ? 6.989 -2.917 -17.293 1.00 24.00 177 SER B CA 1
ATOM 4026 C C . SER B 1 196 ? 6.976 -3.537 -15.896 1.00 29.41 177 SER B C 1
ATOM 4027 O O . SER B 1 196 ? 6.688 -2.833 -14.931 1.00 29.81 177 SER B O 1
ATOM 4030 N N . ALA B 1 197 ? 7.406 -4.818 -15.784 1.00 26.49 178 ALA B N 1
ATOM 4031 C CA . ALA B 1 197 ? 7.496 -5.559 -14.523 1.00 25.78 178 ALA B CA 1
ATOM 4032 C C . ALA B 1 197 ? 8.440 -4.894 -13.558 1.00 27.73 178 ALA B C 1
ATOM 4033 O O . ALA B 1 197 ? 8.102 -4.748 -12.377 1.00 26.66 178 ALA B O 1
ATOM 4035 N N . ILE B 1 198 ? 9.628 -4.489 -14.046 1.00 24.53 179 ILE B N 1
ATOM 4036 C CA . ILE B 1 198 ? 10.641 -3.833 -13.211 1.00 24.06 179 ILE B CA 1
ATOM 4037 C C . ILE B 1 198 ? 10.075 -2.511 -12.655 1.00 28.28 179 ILE B C 1
ATOM 4038 O O . ILE B 1 198 ? 10.215 -2.241 -11.460 1.00 27.70 179 ILE B O 1
ATOM 4043 N N . LYS B 1 199 ? 9.357 -1.772 -13.488 1.00 25.27 180 LYS B N 1
ATOM 4044 C CA . LYS B 1 199 ? 8.764 -0.486 -13.122 1.00 25.99 180 LYS B CA 1
ATOM 4045 C C . LYS B 1 199 ? 7.729 -0.660 -11.983 1.00 29.21 180 LYS B C 1
ATOM 4046 O O . LYS B 1 199 ? 7.706 0.132 -11.031 1.00 29.15 180 LYS B O 1
ATOM 4052 N N . THR B 1 200 ? 6.893 -1.712 -12.088 1.00 26.06 181 THR B N 1
ATOM 4053 C CA . THR B 1 200 ? 5.865 -2.067 -11.113 1.00 25.65 181 THR B CA 1
ATOM 4054 C C . THR B 1 200 ? 6.524 -2.380 -9.774 1.00 29.66 181 THR B C 1
ATOM 4055 O O . THR B 1 200 ? 6.116 -1.808 -8.771 1.00 29.65 181 THR B O 1
ATOM 4059 N N . TRP B 1 201 ? 7.557 -3.255 -9.774 1.00 26.30 182 TRP B N 1
ATOM 4060 C CA . TRP B 1 201 ? 8.285 -3.635 -8.568 1.00 25.29 182 TRP B CA 1
ATOM 4061 C C . TRP B 1 201 ? 8.998 -2.428 -7.966 1.00 30.40 182 TRP B C 1
ATOM 4062 O O . TRP B 1 201 ? 8.921 -2.239 -6.746 1.00 30.70 182 TRP B O 1
ATOM 4073 N N . ARG B 1 202 ? 9.623 -1.577 -8.810 1.00 26.43 183 ARG B N 1
ATOM 4074 C CA . ARG B 1 202 ? 10.288 -0.352 -8.337 1.00 25.93 183 ARG B CA 1
ATOM 4075 C C . ARG B 1 202 ? 9.296 0.583 -7.645 1.00 28.61 183 ARG B C 1
ATOM 4076 O O . ARG B 1 202 ? 9.601 1.078 -6.557 1.00 28.56 183 ARG B O 1
ATOM 4084 N N . LYS B 1 203 ? 8.105 0.780 -8.247 1.00 24.67 184 LYS B N 1
ATOM 4085 C CA . LYS B 1 203 ? 7.041 1.637 -7.703 1.00 25.17 184 LYS B CA 1
ATOM 4086 C C . LYS B 1 203 ? 6.481 1.035 -6.399 1.00 29.31 184 LYS B C 1
ATOM 4087 O O . LYS B 1 203 ? 6.193 1.812 -5.481 1.00 29.55 184 LYS B O 1
ATOM 4093 N N . ILE B 1 204 ? 6.395 -0.327 -6.287 1.00 22.78 185 ILE B N 1
ATOM 4094 C CA . ILE B 1 204 ? 6.002 -0.969 -5.026 1.00 22.73 185 ILE B CA 1
ATOM 4095 C C . ILE B 1 204 ? 7.046 -0.601 -3.961 1.00 29.83 185 ILE B C 1
ATOM 4096 O O . ILE B 1 204 ? 6.674 -0.192 -2.858 1.00 31.47 185 ILE B O 1
ATOM 4101 N N . ALA B 1 205 ? 8.354 -0.745 -4.295 1.00 25.53 186 ALA B N 1
ATOM 4102 C CA . ALA B 1 205 ? 9.442 -0.456 -3.358 1.00 23.97 186 ALA B CA 1
ATOM 4103 C C . ALA B 1 205 ? 9.467 1.022 -2.965 1.00 29.93 186 ALA B C 1
ATOM 4104 O O . ALA B 1 205 ? 9.752 1.337 -1.807 1.00 31.54 186 ALA B O 1
ATOM 4106 N N . GLU B 1 206 ? 9.145 1.923 -3.907 1.00 24.70 187 GLU B N 1
ATOM 4107 C CA . GLU B 1 206 ? 9.111 3.374 -3.668 1.00 24.32 187 GLU B CA 1
ATOM 4108 C C . GLU B 1 206 ? 7.928 3.789 -2.787 1.00 30.54 187 GLU B C 1
ATOM 4109 O O . GLU B 1 206 ? 8.098 4.555 -1.839 1.00 29.32 187 GLU B O 1
ATOM 4115 N N . SER B 1 207 ? 6.715 3.329 -3.140 1.00 29.31 188 SER B N 1
ATOM 4116 C CA . SER B 1 207 ? 5.484 3.832 -2.546 1.00 29.14 188 SER B CA 1
ATOM 4117 C C . SER B 1 207 ? 4.846 2.968 -1.469 1.00 32.97 188 SER B C 1
ATOM 4118 O O . SER B 1 207 ? 4.093 3.520 -0.663 1.00 35.28 188 SER B O 1
ATOM 4121 N N . LYS B 1 208 ? 5.097 1.656 -1.438 1.00 28.01 189 LYS B N 1
ATOM 4122 C CA . LYS B 1 208 ? 4.465 0.802 -0.428 1.00 28.64 189 LYS B CA 1
ATOM 4123 C C . LYS B 1 208 ? 5.377 0.586 0.803 1.00 33.38 189 LYS B C 1
ATOM 4124 O O . LYS B 1 208 ? 6.492 1.119 0.876 1.00 33.07 189 LYS B O 1
ATOM 4130 N N . THR B 1 209 ? 4.858 -0.142 1.793 1.00 27.92 190 THR B N 1
ATOM 4131 C CA . THR B 1 209 ? 5.592 -0.439 3.011 1.00 27.96 190 THR B CA 1
ATOM 4132 C C . THR B 1 209 ? 6.646 -1.489 2.709 1.00 32.38 190 THR B C 1
ATOM 4133 O O . THR B 1 209 ? 6.478 -2.270 1.763 1.00 31.54 190 THR B O 1
ATOM 4137 N N . TRP B 1 210 ? 7.736 -1.506 3.487 1.00 29.09 191 TRP B N 1
ATOM 4138 C CA . TRP B 1 210 ? 8.802 -2.493 3.304 1.00 28.36 191 TRP B CA 1
ATOM 4139 C C . TRP B 1 210 ? 8.232 -3.924 3.381 1.00 34.61 191 TRP B C 1
ATOM 4140 O O . TRP B 1 210 ? 8.767 -4.822 2.734 1.00 35.81 191 TRP B O 1
ATOM 4151 N N . LEU B 1 211 ? 7.173 -4.131 4.192 1.00 30.13 192 LEU B N 1
ATOM 4152 C CA . LEU B 1 211 ? 6.532 -5.432 4.395 1.00 29.05 192 LEU B CA 1
ATOM 4153 C C . LEU B 1 211 ? 5.867 -5.888 3.099 1.00 32.41 192 LEU B C 1
ATOM 4154 O O . LEU B 1 211 ? 6.095 -7.019 2.676 1.00 33.29 192 LEU B O 1
ATOM 4159 N N . GLU B 1 212 ? 5.130 -4.989 2.436 1.00 26.80 193 GLU B N 1
ATOM 4160 C CA . GLU B 1 212 ? 4.505 -5.227 1.136 1.00 25.59 193 GLU B CA 1
ATOM 4161 C C . GLU B 1 212 ? 5.533 -5.545 0.070 1.00 29.70 193 GLU B C 1
ATOM 4162 O O . GLU B 1 212 ? 5.314 -6.456 -0.750 1.00 29.89 193 GLU B O 1
ATOM 4168 N N . THR B 1 213 ? 6.652 -4.791 0.082 1.00 24.19 194 THR B N 1
ATOM 4169 C CA . THR B 1 213 ? 7.764 -4.968 -0.839 1.00 23.90 194 THR B CA 1
ATOM 4170 C C . THR B 1 213 ? 8.414 -6.356 -0.625 1.00 27.90 194 THR B C 1
ATOM 4171 O O . THR B 1 213 ? 8.684 -7.042 -1.604 1.00 28.11 194 THR B O 1
ATOM 4183 N N . ALA B 1 215 ? 6.962 -9.082 0.757 1.00 26.75 196 ALA B N 1
ATOM 4184 C CA . ALA B 1 215 ? 6.005 -10.099 0.328 1.00 26.22 196 ALA B CA 1
ATOM 4185 C C . ALA B 1 215 ? 5.969 -10.179 -1.191 1.00 29.61 196 ALA B C 1
ATOM 4186 O O . ALA B 1 215 ? 5.976 -11.276 -1.728 1.00 28.54 196 ALA B O 1
ATOM 4188 N N . SER B 1 216 ? 5.961 -9.013 -1.874 1.00 25.61 197 SER B N 1
ATOM 4189 C CA . SER B 1 216 ? 5.907 -8.894 -3.339 1.00 24.02 197 SER B CA 1
ATOM 4190 C C . SER B 1 216 ? 7.077 -9.574 -4.038 1.00 26.39 197 SER B C 1
ATOM 4191 O O . SER B 1 216 ? 6.910 -10.141 -5.124 1.00 24.96 197 SER B O 1
ATOM 4202 N N . HIS B 1 218 ? 9.671 -11.824 -2.377 1.00 23.49 199 HIS B N 1
ATOM 4203 C CA . HIS B 1 218 ? 9.991 -13.185 -1.954 1.00 24.83 199 HIS B CA 1
ATOM 4204 C C . HIS B 1 218 ? 8.927 -14.208 -2.359 1.00 29.05 199 HIS B C 1
ATOM 4205 O O . HIS B 1 218 ? 9.263 -15.384 -2.475 1.00 27.86 199 HIS B O 1
ATOM 4212 N N . SER B 1 219 ? 7.673 -13.766 -2.621 1.00 26.32 200 SER B N 1
ATOM 4213 C CA A SER B 1 219 ? 6.603 -14.650 -3.101 0.50 24.81 200 SER B CA 1
ATOM 4214 C CA B SER B 1 219 ? 6.614 -14.662 -3.096 0.50 25.71 200 SER B CA 1
ATOM 4215 C C . SER B 1 219 ? 6.974 -15.236 -4.454 1.00 28.74 200 SER B C 1
ATOM 4216 O O . SER B 1 219 ? 6.587 -16.351 -4.760 1.00 30.30 200 SER B O 1
ATOM 4221 N N . LEU B 1 220 ? 7.749 -14.492 -5.251 1.00 23.65 201 LEU B N 1
ATOM 4222 C CA . LEU B 1 220 ? 8.171 -14.901 -6.597 1.00 22.56 201 LEU B CA 1
ATOM 4223 C C . LEU B 1 220 ? 9.152 -16.066 -6.582 1.00 29.67 201 LEU B C 1
ATOM 4224 O O . LEU B 1 220 ? 9.194 -16.827 -7.550 1.00 29.07 201 LEU B O 1
ATOM 4229 N N . GLU B 1 221 ? 9.894 -16.238 -5.469 1.00 29.61 202 GLU B N 1
ATOM 4230 C CA . GLU B 1 221 ? 10.864 -17.325 -5.252 1.00 31.50 202 GLU B CA 1
ATOM 4231 C C . GLU B 1 221 ? 10.190 -18.693 -5.250 1.00 35.66 202 GLU B C 1
ATOM 4232 O O . GLU B 1 221 ? 10.865 -19.710 -5.452 1.00 35.73 202 GLU B O 1
ATOM 4238 N N . LEU B 1 222 ? 8.847 -18.705 -5.070 1.00 31.39 203 LEU B N 1
ATOM 4239 C CA . LEU B 1 222 ? 8.021 -19.906 -5.117 1.00 31.84 203 LEU B CA 1
ATOM 4240 C C . LEU B 1 222 ? 8.096 -20.549 -6.508 1.00 35.24 203 LEU B C 1
ATOM 4241 O O . LEU B 1 222 ? 7.829 -21.740 -6.636 1.00 34.51 203 LEU B O 1
ATOM 4246 N N . VAL B 1 223 ? 8.497 -19.779 -7.542 1.00 30.14 204 VAL B N 1
ATOM 4247 C CA . VAL B 1 223 ? 8.615 -20.296 -8.903 1.00 29.47 204 VAL B CA 1
ATOM 4248 C C . VAL B 1 223 ? 9.602 -21.491 -8.936 1.00 36.15 204 VAL B C 1
ATOM 4249 O O . VAL B 1 223 ? 9.277 -22.503 -9.545 1.00 37.28 204 VAL B O 1
ATOM 4253 N N . ALA B 1 224 ? 10.740 -21.407 -8.217 1.00 34.23 205 ALA B N 1
ATOM 4254 C CA . ALA B 1 224 ? 11.764 -22.454 -8.176 1.00 34.67 205 ALA B CA 1
ATOM 4255 C C . ALA B 1 224 ? 11.675 -23.341 -6.906 1.00 39.84 205 ALA B C 1
ATOM 4256 O O . ALA B 1 224 ? 12.556 -24.172 -6.681 1.00 41.73 205 ALA B O 1
ATOM 4258 N N . ASP B 1 225 ? 10.603 -23.195 -6.108 1.00 35.45 206 ASP B N 1
ATOM 4259 C CA . ASP B 1 225 ? 10.344 -23.985 -4.892 1.00 35.44 206 ASP B CA 1
ATOM 4260 C C . ASP B 1 225 ? 9.920 -25.381 -5.317 1.00 41.24 206 ASP B C 1
ATOM 4261 O O . ASP B 1 225 ? 8.811 -25.555 -5.796 1.00 41.43 206 ASP B O 1
ATOM 4266 N N . ARG B 1 226 ? 10.774 -26.385 -5.114 1.00 40.27 207 ARG B N 1
ATOM 4267 C CA . ARG B 1 226 ? 10.429 -27.717 -5.596 1.00 42.59 207 ARG B CA 1
ATOM 4268 C C . ARG B 1 226 ? 9.362 -28.466 -4.732 1.00 47.77 207 ARG B C 1
ATOM 4269 O O . ARG B 1 226 ? 8.938 -29.563 -5.118 1.00 49.41 207 ARG B O 1
ATOM 4277 N N . SER B 1 227 ? 8.877 -27.850 -3.645 1.00 42.19 208 SER B N 1
ATOM 4278 C CA . SER B 1 227 ? 7.857 -28.459 -2.792 1.00 42.32 208 SER B CA 1
ATOM 4279 C C . SER B 1 227 ? 6.443 -28.208 -3.299 1.00 45.43 208 SER B C 1
ATOM 4280 O O . SER B 1 227 ? 5.527 -28.921 -2.909 1.00 47.63 208 SER B O 1
ATOM 4283 N N . LEU B 1 228 ? 6.272 -27.237 -4.197 1.00 40.37 209 LEU B N 1
ATOM 4284 C CA . LEU B 1 228 ? 4.987 -26.794 -4.748 1.00 38.50 209 LEU B CA 1
ATOM 4285 C C . LEU B 1 228 ? 4.061 -27.918 -5.239 1.00 45.47 209 LEU B C 1
ATOM 4286 O O . LEU B 1 228 ? 2.848 -27.791 -5.082 1.00 45.65 209 LEU B O 1
ATOM 4291 N N . VAL B 1 229 ? 4.604 -28.995 -5.830 1.00 45.27 210 VAL B N 1
ATOM 4292 C CA . VAL B 1 229 ? 3.824 -30.153 -6.321 1.00 46.95 210 VAL B CA 1
ATOM 4293 C C . VAL B 1 229 ? 3.056 -30.836 -5.155 1.00 54.71 210 VAL B C 1
ATOM 4294 O O . VAL B 1 229 ? 2.027 -31.485 -5.383 1.00 56.76 210 VAL B O 1
ATOM 4298 N N . LYS B 1 230 ? 3.562 -30.674 -3.925 1.00 51.72 211 LYS B N 1
ATOM 4299 C CA . LYS B 1 230 ? 2.986 -31.236 -2.696 1.00 54.05 211 LYS B CA 1
ATOM 4300 C C . LYS B 1 230 ? 1.740 -30.469 -2.301 1.00 57.98 211 LYS B C 1
ATOM 4301 O O . LYS B 1 230 ? 0.881 -31.008 -1.610 1.00 59.44 211 LYS B O 1
ATOM 4307 N N . TYR B 1 231 ? 1.642 -29.217 -2.754 1.00 53.05 212 TYR B N 1
ATOM 4308 C CA . TYR B 1 231 ? 0.523 -28.320 -2.501 1.00 52.13 212 TYR B CA 1
ATOM 4309 C C . TYR B 1 231 ? -0.373 -28.091 -3.734 1.00 52.54 212 TYR B C 1
ATOM 4310 O O . TYR B 1 231 ? -1.189 -27.164 -3.733 1.00 50.45 212 TYR B O 1
ATOM 4319 N N . GLY B 1 232 ? -0.228 -28.905 -4.768 1.00 48.64 213 GLY B N 1
ATOM 4320 C CA . GLY B 1 232 ? -1.112 -28.792 -5.920 1.00 47.85 213 GLY B CA 1
ATOM 4321 C C . GLY B 1 232 ? -0.550 -28.324 -7.236 1.00 49.31 213 GLY B C 1
ATOM 4322 O O . GLY B 1 232 ? -1.307 -28.287 -8.209 1.00 50.25 213 GLY B O 1
ATOM 4323 N N . ALA B 1 233 ? 0.765 -27.998 -7.307 1.00 42.20 214 ALA B N 1
ATOM 4324 C CA . ALA B 1 233 ? 1.356 -27.580 -8.585 1.00 40.02 214 ALA B CA 1
ATOM 4325 C C . ALA B 1 233 ? 1.259 -28.740 -9.595 1.00 42.26 214 ALA B C 1
ATOM 4326 O O . ALA B 1 233 ? 1.553 -29.876 -9.250 1.00 40.78 214 ALA B O 1
ATOM 4328 N N . LYS B 1 234 ? 0.755 -28.470 -10.792 1.00 39.51 215 LYS B N 1
ATOM 4329 C CA . LYS B 1 234 ? 0.560 -29.536 -11.775 1.00 41.15 215 LYS B CA 1
ATOM 4330 C C . LYS B 1 234 ? 1.868 -29.903 -12.490 1.00 43.86 215 LYS B C 1
ATOM 4331 O O . LYS B 1 234 ? 1.928 -30.924 -13.171 1.00 44.68 215 LYS B O 1
ATOM 4337 N N . LEU B 1 235 ? 2.907 -29.071 -12.335 1.00 38.80 216 LEU B N 1
ATOM 4338 C CA . LEU B 1 235 ? 4.204 -29.245 -12.986 1.00 37.94 216 LEU B CA 1
ATOM 4339 C C . LEU B 1 235 ? 5.363 -28.820 -12.105 1.00 38.69 216 LEU B C 1
ATOM 4340 O O . LEU B 1 235 ? 5.201 -27.882 -11.324 1.00 36.79 216 LEU B O 1
ATOM 4345 N N . PRO B 1 236 ? 6.591 -29.362 -12.314 1.00 35.06 217 PRO B N 1
ATOM 4346 C CA . PRO B 1 236 ? 7.751 -28.758 -11.653 1.00 33.59 217 PRO B CA 1
ATOM 4347 C C . PRO B 1 236 ? 8.151 -27.502 -12.457 1.00 36.61 217 PRO B C 1
ATOM 4348 O O . PRO B 1 236 ? 7.571 -27.250 -13.527 1.00 35.31 217 PRO B O 1
ATOM 4352 N N . TYR B 1 237 ? 9.159 -26.747 -11.989 1.00 33.63 218 TYR B N 1
ATOM 4353 C CA . TYR B 1 237 ? 9.685 -25.583 -12.713 1.00 32.41 218 TYR B CA 1
ATOM 4354 C C . TYR B 1 237 ? 10.246 -26.041 -14.078 1.00 38.29 218 TYR B C 1
ATOM 4355 O O . TYR B 1 237 ? 10.015 -25.401 -15.102 1.00 37.73 218 TYR B O 1
ATOM 4364 N N . PHE B 1 238 ? 10.950 -27.182 -14.061 1.00 34.69 219 PHE B N 1
ATOM 4365 C CA . PHE B 1 238 ? 11.555 -27.862 -15.183 1.00 35.49 219 PHE B CA 1
ATOM 4366 C C . PHE B 1 238 ? 11.639 -29.335 -14.845 1.00 45.23 219 PHE B C 1
ATOM 4367 O O . PHE B 1 238 ? 11.523 -29.691 -13.669 1.00 46.02 219 PHE B O 1
ATOM 4375 N N . ASN B 1 239 ? 11.920 -30.186 -15.853 1.00 44.69 220 ASN B N 1
ATOM 4376 C CA . ASN B 1 239 ? 12.134 -31.622 -15.666 1.00 47.37 220 ASN B CA 1
ATOM 4377 C C . ASN B 1 239 ? 13.380 -31.821 -14.792 1.00 52.45 220 ASN B C 1
ATOM 4378 O O . ASN B 1 239 ? 14.463 -31.378 -15.182 1.00 49.79 220 ASN B O 1
ATOM 4383 N N . PRO B 1 240 ? 13.255 -32.432 -13.584 1.00 53.36 221 PRO B N 1
ATOM 4384 C 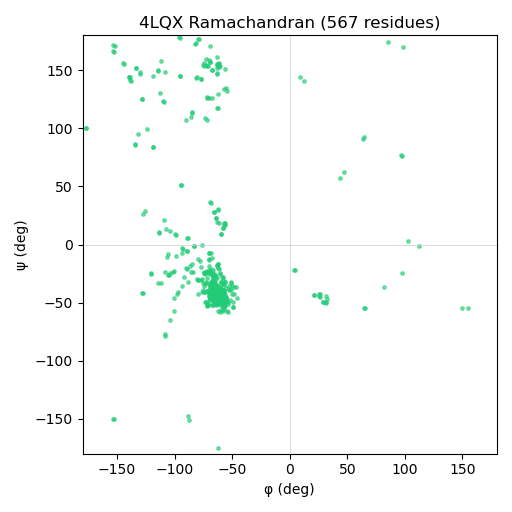CA . PRO B 1 240 ? 14.431 -32.558 -12.701 1.00 54.29 221 PRO B CA 1
ATOM 4385 C C . PRO B 1 240 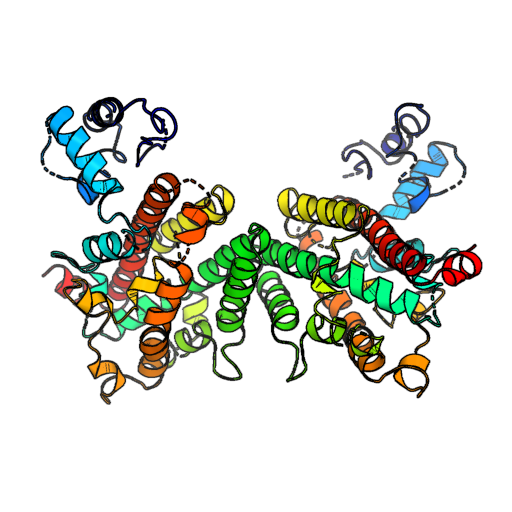? 15.569 -33.394 -13.303 1.00 61.43 221 PRO B C 1
ATOM 4386 O O . PRO B 1 240 ? 16.713 -33.236 -12.871 1.00 62.03 221 PRO B O 1
ATOM 4390 N N . GLU B 1 241 ? 15.270 -34.195 -14.353 1.00 59.59 222 GLU B N 1
ATOM 4391 C CA . GLU B 1 241 ? 16.228 -35.014 -15.110 1.00 62.44 222 GLU B CA 1
ATOM 4392 C C . GLU B 1 241 ? 17.339 -34.167 -15.732 1.00 68.29 222 GLU B C 1
ATOM 4393 O O . GLU B 1 241 ? 18.439 -34.682 -15.943 1.00 70.59 222 GLU B O 1
ATOM 4399 N N . ILE B 1 242 ? 17.046 -32.885 -16.043 1.00 62.94 223 ILE B N 1
ATOM 4400 C CA . ILE B 1 242 ? 17.976 -31.918 -16.640 1.00 61.78 223 ILE B CA 1
ATOM 4401 C C . ILE B 1 242 ? 19.218 -31.762 -15.751 1.00 65.18 223 ILE B C 1
ATOM 4402 O O . ILE B 1 242 ? 20.327 -31.611 -16.265 1.00 65.42 223 ILE B O 1
ATOM 4407 N N . LEU B 1 243 ? 19.036 -31.847 -14.429 1.00 61.36 224 LEU B N 1
ATOM 4408 C CA . LEU B 1 243 ? 20.137 -31.683 -13.491 1.00 62.40 224 LEU B CA 1
ATOM 4409 C C . LEU B 1 243 ? 21.129 -32.852 -13.511 1.00 70.47 224 LEU B C 1
ATOM 4410 O O . LEU B 1 243 ? 22.230 -32.702 -12.980 1.00 71.27 224 LEU B O 1
ATOM 4415 N N . SER B 1 244 ? 20.772 -33.979 -14.150 1.00 69.81 225 SER B N 1
ATOM 4416 C CA . SER B 1 244 ? 21.636 -35.158 -14.200 1.00 73.07 225 SER B CA 1
ATOM 4417 C C . SER B 1 244 ? 22.017 -35.598 -15.639 1.00 78.73 225 SER B C 1
ATOM 4418 O O . SER B 1 244 ? 23.068 -36.220 -15.799 1.00 80.70 225 SER B O 1
ATOM 4421 N N . SER B 1 245 ? 21.205 -35.277 -16.668 1.00 74.68 226 SER B N 1
ATOM 4422 C CA . SER B 1 245 ? 21.494 -35.685 -18.053 1.00 75.96 226 SER B CA 1
ATOM 4423 C C . SER B 1 245 ? 22.675 -34.913 -18.684 1.00 81.37 226 SER B C 1
ATOM 4424 O O . SER B 1 245 ? 22.970 -33.781 -18.305 1.00 79.92 226 SER B O 1
ATOM 4427 N N . ASP B 1 246 ? 23.335 -35.559 -19.658 1.00 80.33 227 ASP B N 1
ATOM 4428 C CA . ASP B 1 246 ? 24.485 -35.063 -20.429 1.00 80.79 227 ASP B CA 1
ATOM 4429 C C . ASP B 1 246 ? 24.016 -34.175 -21.596 1.00 82.23 227 ASP B C 1
ATOM 4430 O O . ASP B 1 246 ? 24.836 -33.641 -22.353 1.00 82.50 227 ASP B O 1
ATOM 4435 N N . GLU B 1 247 ? 22.686 -34.035 -21.725 1.00 75.76 228 GLU B N 1
ATOM 4436 C CA . GLU B 1 247 ? 21.979 -33.288 -22.759 1.00 73.17 228 GLU B CA 1
ATOM 4437 C C . GLU B 1 247 ? 22.226 -31.764 -22.685 1.00 69.49 228 GLU B C 1
ATOM 4438 O O . GLU B 1 247 ? 22.173 -31.111 -23.717 1.00 69.03 228 GLU B O 1
ATOM 4444 N N . TYR B 1 248 ? 22.437 -31.198 -21.482 1.00 61.36 229 TYR B N 1
ATOM 4445 C CA . TYR B 1 248 ? 22.640 -29.747 -21.284 1.00 58.12 229 TYR B CA 1
ATOM 4446 C C . TYR B 1 248 ? 24.055 -29.447 -20.779 1.00 60.77 229 TYR B C 1
ATOM 4447 O O . TYR B 1 248 ? 24.629 -30.283 -20.062 1.00 60.93 229 TYR B O 1
ATOM 4456 N N . PRO B 1 249 ? 24.638 -28.266 -21.105 1.00 54.15 230 PRO B N 1
ATOM 4457 C CA 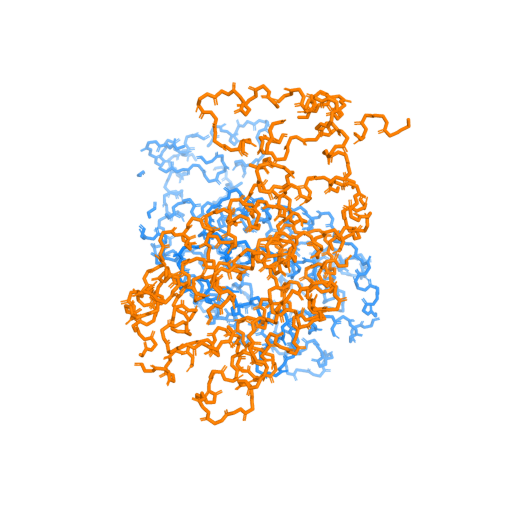. PRO B 1 249 ? 25.978 -27.947 -20.577 1.00 54.14 230 PRO B CA 1
ATOM 4458 C C . PRO B 1 249 ? 25.962 -27.855 -19.058 1.00 55.88 230 PRO B C 1
ATOM 4459 O O . PRO B 1 249 ? 24.918 -27.547 -18.471 1.00 53.81 230 PRO B O 1
ATOM 4463 N N . GLN B 1 250 ? 27.108 -28.151 -18.418 1.00 52.88 231 GLN B N 1
ATOM 4464 C CA . GLN B 1 250 ? 27.256 -28.134 -16.955 1.00 51.18 231 GLN B CA 1
ATOM 4465 C C . GLN B 1 250 ? 26.796 -26.779 -16.358 1.00 50.75 231 GLN B C 1
ATOM 4466 O O . GLN B 1 250 ? 26.138 -26.783 -15.323 1.00 47.65 231 GLN B O 1
ATOM 4472 N N . ALA B 1 251 ? 27.086 -25.647 -17.042 1.00 46.69 232 ALA B N 1
ATOM 4473 C CA . ALA B 1 251 ? 26.711 -24.298 -16.597 1.00 44.11 232 ALA B CA 1
ATOM 4474 C C . ALA B 1 251 ? 25.191 -24.145 -16.437 1.00 45.79 232 ALA B C 1
ATOM 4475 O O . ALA B 1 251 ? 24.743 -23.423 -15.546 1.00 42.97 232 ALA B O 1
ATOM 4477 N N . VAL B 1 252 ? 24.405 -24.857 -17.272 1.00 43.36 233 VAL B N 1
ATOM 4478 C CA . VAL B 1 252 ? 22.939 -24.859 -17.190 1.00 40.91 233 VAL B CA 1
ATOM 4479 C C . VAL B 1 252 ? 22.543 -25.539 -15.874 1.00 45.77 233 VAL B C 1
ATOM 4480 O O . VAL B 1 252 ? 21.785 -24.954 -15.095 1.00 45.14 233 VAL B O 1
ATOM 4484 N N . LYS B 1 253 ? 23.083 -26.755 -15.628 1.00 44.09 234 LYS B N 1
ATOM 4485 C CA . LYS B 1 253 ? 22.873 -27.533 -14.4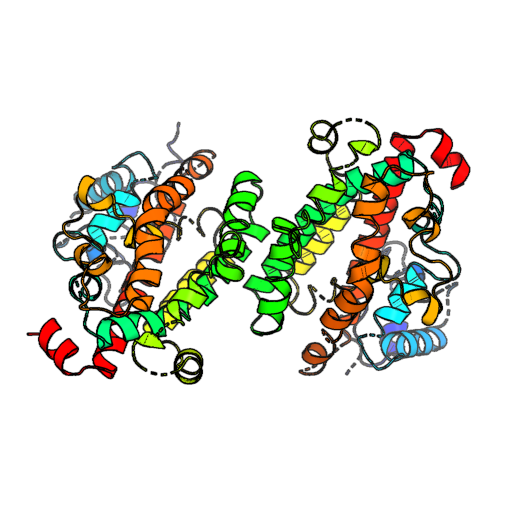06 1.00 44.60 234 LYS B CA 1
ATOM 4486 C C . LYS B 1 253 ? 23.314 -26.713 -13.188 1.00 48.37 234 LYS B C 1
ATOM 4487 O O . LYS B 1 253 ? 22.567 -26.627 -12.226 1.00 46.40 234 LYS B O 1
ATOM 4493 N N . ASP B 1 254 ? 24.483 -26.048 -13.273 1.00 47.76 235 ASP B N 1
ATOM 4494 C CA . ASP B 1 254 ? 25.039 -25.210 -12.208 1.00 48.21 235 ASP B CA 1
ATOM 4495 C C . ASP B 1 254 ? 24.090 -24.098 -11.778 1.00 49.63 235 ASP B C 1
ATOM 4496 O O . ASP B 1 254 ? 23.911 -23.899 -10.573 1.00 49.51 235 ASP B O 1
ATOM 4501 N N . PHE B 1 255 ? 23.470 -23.397 -12.746 1.00 43.42 236 PHE B N 1
ATOM 4502 C CA . PHE B 1 255 ? 22.554 -22.316 -12.439 1.00 41.21 236 PHE B CA 1
ATOM 4503 C C . PHE B 1 255 ? 21.236 -22.835 -11.860 1.00 44.80 236 PHE B C 1
ATOM 4504 O O . PHE B 1 255 ? 20.815 -22.338 -10.822 1.00 45.08 236 PHE B O 1
ATOM 4512 N N . LEU B 1 256 ? 20.574 -23.791 -12.542 1.00 41.27 237 LEU B N 1
ATOM 4513 C CA . LEU B 1 256 ? 19.252 -24.316 -12.158 1.00 39.10 237 LEU B CA 1
ATOM 4514 C C . LEU B 1 256 ? 19.240 -25.084 -10.843 1.00 44.89 237 LEU B C 1
ATOM 4515 O O . LEU B 1 256 ? 18.203 -25.100 -10.173 1.00 45.21 237 LEU B O 1
ATOM 4520 N N . ARG B 1 257 ? 20.370 -25.705 -10.470 1.00 43.10 238 ARG B N 1
ATOM 4521 C CA . ARG B 1 257 ? 20.475 -26.493 -9.239 1.00 44.74 238 ARG B CA 1
ATOM 4522 C C . ARG B 1 257 ? 20.410 -25.598 -8.002 1.00 49.21 238 ARG B C 1
ATOM 4523 O O . ARG B 1 257 ? 20.010 -26.076 -6.943 1.00 50.61 238 ARG B O 1
ATOM 4531 N N . GLU B 1 258 ? 20.761 -24.301 -8.134 1.00 44.64 239 GLU B N 1
ATOM 4532 C CA . GLU B 1 258 ? 20.753 -23.361 -7.019 1.00 44.82 239 GLU B CA 1
ATOM 4533 C C . GLU B 1 258 ? 19.358 -23.183 -6.439 1.00 50.06 239 GLU B C 1
ATOM 4534 O O . GLU B 1 258 ? 19.166 -23.453 -5.248 1.00 48.89 239 GLU B O 1
ATOM 4540 N N . GLY B 1 259 ? 18.401 -22.770 -7.281 1.00 47.10 240 GLY B N 1
ATOM 4541 C CA . GLY B 1 259 ? 17.015 -22.603 -6.863 1.00 46.22 240 GLY B CA 1
ATOM 4542 C C . GLY B 1 259 ? 16.406 -23.918 -6.415 1.00 53.13 240 GLY B C 1
ATOM 4543 O O . GLY B 1 259 ? 15.653 -23.946 -5.437 1.00 53.76 240 GLY B O 1
ATOM 4544 N N . TYR B 1 260 ? 16.802 -25.034 -7.100 1.00 51.17 241 TYR B N 1
ATOM 4545 C CA . TYR B 1 260 ? 16.376 -26.413 -6.852 1.00 53.09 241 TYR B CA 1
ATOM 4546 C C . TYR B 1 260 ? 16.688 -26.891 -5.421 1.00 62.69 241 TYR B C 1
ATOM 4547 O O . TYR B 1 260 ? 15.957 -27.732 -4.910 1.00 64.08 241 TYR B O 1
ATOM 4556 N N . GLU B 1 261 ? 17.750 -26.383 -4.775 1.00 60.77 242 GLU B N 1
ATOM 4557 C CA . GLU B 1 261 ? 18.073 -26.818 -3.416 1.00 62.19 242 GLU B CA 1
ATOM 4558 C C . GLU B 1 261 ? 17.784 -25.723 -2.371 1.00 68.82 242 GLU B C 1
ATOM 4559 O O . GLU B 1 261 ? 17.543 -26.041 -1.202 1.00 68.37 242 GLU B O 1
ATOM 4565 N N . ALA B 1 262 ? 17.769 -24.443 -2.792 1.00 67.61 243 ALA B N 1
ATOM 4566 C CA . ALA B 1 262 ? 17.633 -23.335 -1.857 1.00 68.74 243 ALA B CA 1
ATOM 4567 C C . ALA B 1 262 ? 16.242 -22.732 -1.667 1.00 76.75 243 ALA B C 1
ATOM 4568 O O . ALA B 1 262 ? 15.923 -22.355 -0.539 1.00 77.23 243 ALA B O 1
ATOM 4570 N N . ASP B 1 263 ? 15.472 -22.528 -2.751 1.00 75.36 244 ASP B N 1
ATOM 4571 C CA . ASP B 1 263 ? 14.228 -21.750 -2.720 1.00 74.71 244 ASP B CA 1
ATOM 4572 C C . ASP B 1 263 ? 13.074 -22.357 -1.915 1.00 81.44 244 ASP B C 1
ATOM 4573 O O . ASP B 1 263 ? 12.233 -21.583 -1.453 1.00 81.17 244 ASP B O 1
ATOM 4578 N N . VAL B 1 264 ? 13.065 -23.683 -1.669 1.00 79.68 245 VAL B N 1
ATOM 4579 C CA . VAL B 1 264 ? 12.020 -24.318 -0.853 1.00 80.57 245 VAL B CA 1
ATOM 4580 C C . VAL B 1 264 ? 12.090 -23.764 0.610 1.00 84.68 245 VAL B C 1
ATOM 4581 O O . VAL B 1 264 ? 11.074 -23.295 1.147 1.00 82.75 245 VAL B O 1
ATOM 4585 N N . SER B 1 265 ? 13.302 -23.750 1.196 1.00 82.66 246 SER B N 1
ATOM 4586 C CA . SER B 1 265 ? 13.551 -23.233 2.543 1.00 83.10 246 SER B CA 1
ATOM 4587 C C . SER B 1 265 ? 13.642 -21.681 2.550 1.00 84.03 246 SER B C 1
ATOM 4588 O O . SER B 1 265 ? 13.260 -21.059 3.539 1.00 83.46 246 SER B O 1
ATOM 4591 N N . HIS B 1 266 ? 14.104 -21.071 1.445 1.00 78.33 247 HIS B N 1
ATOM 4592 C CA . HIS B 1 266 ? 14.264 -19.622 1.334 1.00 76.68 247 HIS B CA 1
ATOM 4593 C C . HIS B 1 266 ? 12.913 -18.882 1.252 1.00 75.30 247 HIS B C 1
ATOM 4594 O O . HIS B 1 266 ? 12.697 -17.940 2.027 1.00 74.53 247 HIS B O 1
ATOM 4601 N N . ALA B 1 267 ? 12.017 -19.297 0.320 1.00 67.47 248 ALA B N 1
ATOM 4602 C CA . ALA B 1 267 ? 10.678 -18.705 0.169 1.00 64.27 248 ALA B CA 1
ATOM 4603 C C . ALA B 1 267 ? 9.852 -18.924 1.469 1.00 63.20 248 ALA B C 1
ATOM 4604 O O . ALA B 1 267 ? 9.180 -18.001 1.938 1.00 60.55 248 ALA B O 1
ATOM 4606 N N . GLY B 1 268 ? 9.988 -20.117 2.060 1.00 57.77 249 GLY B N 1
ATOM 4607 C CA . GLY B 1 268 ? 9.337 -20.487 3.312 1.00 57.18 249 GLY B CA 1
ATOM 4608 C C . GLY B 1 268 ? 9.670 -19.566 4.475 1.00 55.41 249 GLY B C 1
ATOM 4609 O O . GLY B 1 268 ? 8.764 -19.079 5.157 1.00 54.39 249 GLY B O 1
ATOM 4610 N N . GLU B 1 269 ? 10.967 -19.291 4.663 1.00 49.00 250 GLU B N 1
ATOM 4611 C CA . GLU B 1 269 ? 11.525 -18.428 5.711 1.00 48.82 250 GLU B CA 1
ATOM 4612 C C . GLU B 1 269 ? 11.058 -16.960 5.556 1.00 47.27 250 GLU B C 1
ATOM 4613 O O . GLU B 1 269 ? 10.714 -16.308 6.538 1.00 45.92 250 GLU B O 1
ATOM 4619 N N . ALA B 1 270 ? 11.045 -16.458 4.319 1.00 42.39 251 ALA B N 1
ATOM 4620 C CA . ALA B 1 270 ? 10.609 -15.103 4.001 1.00 39.10 251 ALA B CA 1
ATOM 4621 C C . ALA B 1 270 ? 9.114 -14.923 4.286 1.00 39.42 251 ALA B C 1
ATOM 4622 O O . ALA B 1 270 ? 8.751 -13.970 4.968 1.00 38.74 251 ALA B O 1
ATOM 4624 N N . LEU B 1 271 ? 8.262 -15.856 3.797 1.00 34.53 252 LEU B N 1
ATOM 4625 C CA . LEU B 1 271 ? 6.811 -15.817 3.951 1.00 34.36 252 LEU B CA 1
ATOM 4626 C C . LEU B 1 271 ? 6.396 -16.009 5.413 1.00 41.55 252 LEU B C 1
ATOM 4627 O O . LEU B 1 271 ? 5.397 -15.439 5.847 1.00 42.38 252 LEU B O 1
ATOM 4632 N N . GLU B 1 272 ? 7.182 -16.770 6.178 1.00 39.22 253 GLU B N 1
ATOM 4633 C CA . GLU B 1 272 ? 6.982 -16.958 7.611 1.00 40.77 253 GLU B CA 1
ATOM 4634 C C . GLU B 1 272 ? 7.116 -15.589 8.299 1.00 41.44 253 GLU B C 1
ATOM 4635 O O . GLU B 1 272 ? 6.236 -15.220 9.079 1.00 41.91 253 GLU B O 1
ATOM 4649 N N . VAL B 1 274 ? 6.880 -12.639 6.727 1.00 33.53 255 VAL B N 1
ATOM 4650 C CA . VAL B 1 274 ? 5.831 -11.809 6.147 1.00 31.58 255 VAL B CA 1
ATOM 4651 C C . VAL B 1 274 ? 4.527 -12.030 6.960 1.00 36.90 255 VAL B C 1
ATOM 4652 O O . VAL B 1 274 ? 3.959 -11.056 7.443 1.00 37.14 255 VAL B O 1
ATOM 4656 N N . GLU B 1 275 ? 4.121 -13.295 7.183 1.00 34.90 256 GLU B N 1
ATOM 4657 C CA . GLU B 1 275 ? 2.930 -13.636 7.976 1.00 36.59 256 GLU B CA 1
ATOM 4658 C C . GLU B 1 275 ? 2.966 -13.021 9.383 1.00 43.90 256 GLU B C 1
ATOM 4659 O O . GLU B 1 275 ? 1.961 -12.442 9.812 1.00 44.63 256 GLU B O 1
ATOM 4665 N N . LYS B 1 276 ? 4.129 -13.136 10.074 1.00 40.83 257 LYS B N 1
ATOM 4666 C CA . LYS B 1 276 ? 4.358 -12.626 11.430 1.00 41.63 257 LYS B CA 1
ATOM 4667 C C . LYS B 1 276 ? 4.118 -11.120 11.518 1.00 44.50 257 LYS B C 1
ATOM 4668 O O . LYS B 1 276 ? 3.333 -10.683 12.364 1.00 45.87 257 LYS B O 1
ATOM 4674 N N . TYR B 1 277 ? 4.797 -10.336 10.666 1.00 39.09 258 TYR B N 1
ATOM 4675 C CA . TYR B 1 277 ? 4.709 -8.878 10.688 1.00 38.22 258 TYR B CA 1
ATOM 4676 C C . TYR B 1 277 ? 3.405 -8.348 10.120 1.00 42.28 258 TYR B C 1
ATOM 4677 O O . TYR B 1 277 ? 2.972 -7.269 10.529 1.00 41.42 258 TYR B O 1
ATOM 4686 N N . THR B 1 278 ? 2.740 -9.115 9.248 1.00 39.61 259 THR B N 1
ATOM 4687 C CA . THR B 1 278 ? 1.437 -8.719 8.708 1.00 39.22 259 THR B CA 1
ATOM 4688 C C . THR B 1 278 ? 0.381 -8.785 9.848 1.00 45.32 259 THR B C 1
ATOM 4689 O O . THR B 1 278 ? -0.478 -7.912 9.916 1.00 44.83 259 THR B O 1
ATOM 4693 N N . GLU B 1 279 ? 0.475 -9.788 10.742 1.00 44.23 260 GLU B N 1
ATOM 4694 C CA . GLU B 1 279 ? -0.404 -9.924 11.913 1.00 47.14 260 GLU B CA 1
ATOM 4695 C C . GLU B 1 279 ? -0.178 -8.744 12.861 1.00 53.04 260 GLU B C 1
ATOM 4696 O O . GLU B 1 279 ? -1.139 -8.056 13.204 1.00 53.55 260 GLU B O 1
ATOM 4702 N N . GLU B 1 280 ? 1.103 -8.484 13.228 1.00 49.61 261 GLU B N 1
ATOM 4703 C CA . GLU B 1 280 ? 1.541 -7.389 14.107 1.00 50.10 261 GLU B CA 1
ATOM 4704 C C . GLU B 1 280 ? 1.103 -6.021 13.601 1.00 56.23 261 GLU B C 1
ATOM 4705 O O . GLU B 1 280 ? 0.764 -5.157 14.410 1.00 58.03 261 GLU B O 1
ATOM 4719 N N . GLU B 1 282 ? -1.384 -5.533 11.327 1.00 50.61 263 GLU B N 1
ATOM 4720 C CA . GLU B 1 282 ? -2.799 -5.685 10.924 1.00 50.92 263 GLU B CA 1
ATOM 4721 C C . GLU B 1 282 ? -3.027 -5.141 9.491 1.00 52.73 263 GLU B C 1
ATOM 4722 O O . GLU B 1 282 ? -3.740 -4.150 9.268 1.00 52.52 263 GLU B O 1
ATOM 4736 N N . LYS B 1 284 ? -3.202 -7.586 6.516 1.00 40.84 265 LYS B N 1
ATOM 4737 C CA . LYS B 1 284 ? -3.370 -8.774 5.684 1.00 39.16 265 LYS B CA 1
ATOM 4738 C C . LYS B 1 284 ? -3.846 -8.437 4.261 1.00 41.68 265 LYS B C 1
ATOM 4739 O O . LYS B 1 284 ? -3.162 -8.791 3.296 1.00 40.28 265 LYS B O 1
A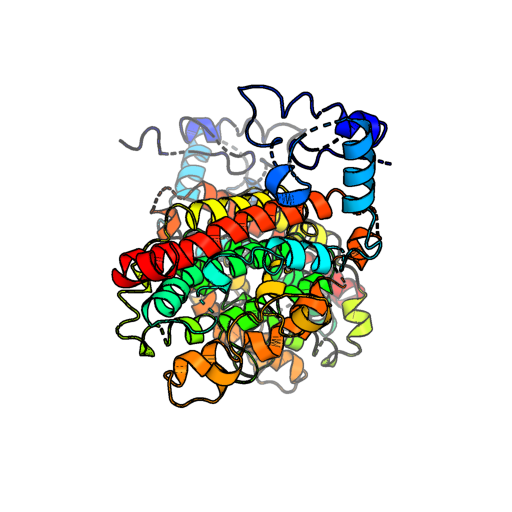TOM 4745 N N . GLU B 1 285 ? -4.954 -7.709 4.137 1.00 38.32 266 GLU B N 1
ATOM 4746 C CA . GLU B 1 285 ? -5.505 -7.399 2.827 1.00 38.38 266 GLU B CA 1
ATOM 4747 C C . GLU B 1 285 ? -4.584 -6.520 1.984 1.00 38.09 266 GLU B C 1
ATOM 4748 O O . GLU B 1 285 ? -4.453 -6.786 0.795 1.00 36.22 266 GLU B O 1
ATOM 4754 N N . GLN B 1 286 ? -3.961 -5.504 2.574 1.00 33.42 267 GLN B N 1
ATOM 4755 C CA . GLN B 1 286 ? -3.076 -4.639 1.817 1.00 32.43 267 GLN B CA 1
ATOM 4756 C C . GLN B 1 286 ? -1.898 -5.461 1.239 1.00 35.21 267 GLN B C 1
ATOM 4757 O O . GLN B 1 286 ? -1.582 -5.318 0.052 1.00 34.74 267 GLN B O 1
ATOM 4763 N N . VAL B 1 287 ? -1.345 -6.393 2.032 1.00 30.97 268 VAL B N 1
ATOM 4764 C CA . VAL B 1 287 ? -0.250 -7.267 1.608 1.00 29.30 268 VAL B CA 1
ATOM 4765 C C . VAL B 1 287 ? -0.781 -8.245 0.516 1.00 32.20 268 VAL B C 1
ATOM 4766 O O . VAL B 1 287 ? -0.110 -8.425 -0.493 1.00 31.64 268 VAL B O 1
ATOM 4770 N N . GLN B 1 288 ? -2.002 -8.791 0.682 1.00 28.44 269 GLN B N 1
ATOM 4771 C CA . GLN B 1 288 ? -2.623 -9.684 -0.298 1.00 27.48 269 GLN B CA 1
ATOM 4772 C C . GLN B 1 288 ? -2.820 -8.950 -1.642 1.00 30.32 269 GLN B C 1
ATOM 4773 O O . GLN B 1 288 ? -2.439 -9.486 -2.684 1.00 28.26 269 GLN B O 1
ATOM 4779 N N . ILE B 1 289 ? -3.374 -7.717 -1.605 1.00 28.00 270 ILE B N 1
ATOM 4780 C CA . ILE B 1 289 ? -3.564 -6.888 -2.801 1.00 27.73 270 ILE B CA 1
ATOM 4781 C C . ILE B 1 289 ? -2.212 -6.750 -3.554 1.00 30.44 270 ILE B C 1
ATOM 4782 O O . ILE B 1 289 ? -2.141 -7.076 -4.740 1.00 30.87 270 ILE B O 1
ATOM 4787 N N . THR B 1 290 ? -1.176 -6.219 -2.873 1.00 26.73 271 THR B N 1
ATOM 4788 C CA . THR B 1 290 ? 0.145 -5.918 -3.455 1.00 26.43 271 THR B CA 1
ATOM 4789 C C . THR B 1 290 ? 0.835 -7.178 -4.009 1.00 31.10 271 THR B C 1
ATOM 4790 O O . THR B 1 290 ? 1.402 -7.090 -5.084 1.00 30.51 271 THR B O 1
ATOM 4794 N N . VAL B 1 291 ? 0.766 -8.336 -3.310 1.00 27.87 272 VAL B N 1
ATOM 4795 C CA . VAL B 1 291 ? 1.308 -9.618 -3.776 1.00 26.26 272 VAL B CA 1
ATOM 4796 C C . VAL B 1 291 ? 0.663 -9.992 -5.133 1.00 31.01 272 VAL B C 1
ATOM 4797 O O . VAL B 1 291 ? 1.370 -10.465 -6.031 1.00 31.97 272 VAL B O 1
ATOM 4801 N N . LEU B 1 292 ? -0.671 -9.787 -5.276 1.00 26.83 273 LEU B N 1
ATOM 4802 C CA . LEU B 1 292 ? -1.393 -10.102 -6.506 1.00 25.84 273 LEU B CA 1
ATOM 4803 C C . LEU B 1 292 ? -0.909 -9.220 -7.612 1.00 30.73 273 LEU B C 1
ATOM 4804 O O . LEU B 1 292 ? -0.747 -9.704 -8.724 1.00 31.99 273 LEU B O 1
ATOM 4809 N N . LYS B 1 293 ? -0.644 -7.940 -7.306 1.00 27.80 274 LYS B N 1
ATOM 4810 C CA . LYS B 1 293 ? -0.087 -6.973 -8.253 1.00 27.83 274 LYS B CA 1
ATOM 4811 C C . LYS B 1 293 ? 1.334 -7.381 -8.671 1.00 33.42 274 LYS B C 1
ATOM 4812 O O . LYS B 1 293 ? 1.693 -7.225 -9.848 1.00 35.13 274 LYS B O 1
ATOM 4818 N N . SER B 1 294 ? 2.124 -7.952 -7.737 1.00 29.12 275 SER B N 1
ATOM 4819 C CA . SER B 1 294 ? 3.464 -8.453 -8.047 1.00 28.48 275 SER B CA 1
ATOM 4820 C C . SER B 1 294 ? 3.384 -9.693 -8.957 1.00 31.85 275 SER B C 1
ATOM 4821 O O . SER B 1 294 ? 4.241 -9.887 -9.816 1.00 30.84 275 SER B O 1
ATOM 4824 N N . PHE B 1 295 ? 2.316 -10.495 -8.797 1.00 29.51 276 PHE B N 1
ATOM 4825 C CA . PHE B 1 295 ? 2.032 -11.698 -9.588 1.00 28.13 276 PHE B CA 1
ATOM 4826 C C . PHE B 1 295 ? 1.753 -11.313 -11.034 1.00 30.97 276 PHE B C 1
ATOM 4827 O O . PHE B 1 295 ? 2.260 -11.984 -11.934 1.00 30.74 276 PHE B O 1
ATOM 4835 N N . ASP B 1 296 ? 1.009 -10.204 -11.254 1.00 27.37 277 ASP B N 1
ATOM 4836 C CA . ASP B 1 296 ? 0.746 -9.647 -12.591 1.00 28.80 277 ASP B CA 1
ATOM 4837 C C . ASP B 1 296 ? 2.036 -9.203 -13.283 1.00 30.80 277 ASP B C 1
ATOM 4838 O O . ASP B 1 296 ? 2.236 -9.542 -14.442 1.00 30.85 277 ASP B O 1
ATOM 4843 N N . ALA B 1 297 ? 2.922 -8.514 -12.559 1.00 26.65 278 ALA B N 1
ATOM 4844 C CA . ALA B 1 297 ? 4.257 -8.118 -13.043 1.00 26.77 278 ALA B CA 1
ATOM 4845 C C . ALA B 1 297 ? 5.110 -9.367 -13.404 1.00 28.74 278 ALA B C 1
ATOM 4846 O O . ALA B 1 297 ? 5.760 -9.388 -14.442 1.00 27.81 278 ALA B O 1
ATOM 4848 N N . PHE B 1 298 ? 5.124 -10.393 -12.519 1.00 24.50 279 PHE B N 1
ATOM 4849 C CA . PHE B 1 298 ? 5.918 -11.607 -12.707 1.00 21.60 279 PHE B CA 1
ATOM 4850 C C . PHE B 1 298 ? 5.458 -12.405 -13.922 1.00 25.18 279 PHE B C 1
ATOM 4851 O O . PHE B 1 298 ? 6.292 -12.973 -14.627 1.00 23.19 279 PHE B O 1
ATOM 4859 N N . SER B 1 299 ? 4.150 -12.452 -14.176 1.00 22.87 280 SER B N 1
ATOM 4860 C CA . SER B 1 299 ? 3.629 -13.184 -15.326 1.00 22.77 280 SER B CA 1
ATOM 4861 C C . SER B 1 299 ? 4.121 -12.499 -16.630 1.00 27.25 280 SER B C 1
ATOM 4862 O O . SER B 1 299 ? 4.633 -13.185 -17.526 1.00 28.48 280 SER B O 1
ATOM 4865 N N . LYS B 1 300 ? 4.034 -11.152 -16.695 1.00 23.25 281 LYS B N 1
ATOM 4866 C CA . LYS B 1 300 ? 4.531 -10.308 -17.816 1.00 22.90 281 LYS B CA 1
ATOM 4867 C C . LYS B 1 300 ? 6.030 -10.596 -18.047 1.00 27.16 281 LYS B C 1
ATOM 4868 O O . LYS B 1 300 ? 6.458 -10.855 -19.172 1.00 28.00 281 LYS B O 1
ATOM 4874 N N . TYR B 1 301 ? 6.804 -10.580 -16.956 1.00 22.23 282 TYR B N 1
ATOM 4875 C CA . TYR B 1 301 ? 8.238 -10.824 -16.963 1.00 23.11 282 TYR B CA 1
ATOM 4876 C C . TYR B 1 301 ? 8.541 -12.267 -17.450 1.00 27.56 282 TYR B C 1
ATOM 4877 O O . TYR B 1 301 ? 9.475 -12.467 -18.231 1.00 26.91 282 TYR B O 1
ATOM 4886 N N . LEU B 1 302 ? 7.757 -13.259 -17.004 1.00 24.86 283 LEU B N 1
ATOM 4887 C CA . LEU B 1 302 ? 7.955 -14.638 -17.466 1.00 25.22 283 LEU B CA 1
ATOM 4888 C C . LEU B 1 302 ? 7.615 -14.751 -18.969 1.00 31.17 283 LEU B C 1
ATOM 4889 O O . LEU B 1 302 ? 8.270 -15.509 -19.685 1.00 31.40 283 LEU B O 1
ATOM 4894 N N . LEU B 1 303 ? 6.656 -13.934 -19.462 1.00 28.65 284 LEU B N 1
ATOM 4895 C CA . LEU B 1 303 ? 6.302 -13.863 -20.880 1.00 29.42 284 LEU B CA 1
ATOM 4896 C C . LEU B 1 303 ? 7.462 -13.335 -21.701 1.00 31.76 284 LEU B C 1
ATOM 4897 O O . LEU B 1 303 ? 7.715 -13.859 -22.779 1.00 32.79 284 LEU B O 1
ATOM 4902 N N . ALA B 1 304 ? 8.149 -12.297 -21.185 1.00 24.23 285 ALA B N 1
ATOM 4903 C CA . ALA B 1 304 ? 9.299 -11.654 -21.801 1.00 22.68 285 ALA B CA 1
ATOM 4904 C C . ALA B 1 304 ? 10.423 -12.656 -21.995 1.00 27.71 285 ALA B C 1
ATOM 4905 O O . ALA B 1 304 ? 11.121 -12.595 -23.011 1.00 27.91 285 ALA B O 1
ATOM 4907 N N . ARG B 1 305 ? 10.601 -13.573 -21.015 1.00 24.71 286 ARG B N 1
ATOM 4908 C CA . ARG B 1 305 ? 11.604 -14.621 -21.118 1.00 25.17 286 ARG B CA 1
ATOM 4909 C C . ARG B 1 305 ? 11.304 -15.489 -22.340 1.00 30.70 286 ARG B C 1
ATOM 4910 O O . ARG B 1 305 ? 12.209 -15.775 -23.130 1.00 33.31 286 ARG B O 1
ATOM 4918 N N . LEU B 1 306 ? 10.023 -15.876 -22.494 1.00 24.31 287 LEU B N 1
ATOM 4919 C CA . LEU B 1 306 ? 9.534 -16.707 -23.573 1.00 24.62 287 LEU B CA 1
ATOM 4920 C C . LEU B 1 306 ? 9.594 -15.975 -24.890 1.00 27.65 287 LEU B C 1
ATOM 4921 O O . LEU B 1 306 ? 10.067 -16.553 -25.878 1.00 27.51 287 LEU B O 1
ATOM 4926 N N . GLU B 1 307 ? 9.152 -14.705 -24.920 1.00 23.50 288 GLU B N 1
ATOM 4927 C CA . GLU B 1 307 ? 9.188 -13.959 -26.177 1.00 23.68 288 GLU B CA 1
ATOM 4928 C C . GLU B 1 307 ? 10.655 -13.681 -26.646 1.00 31.27 288 GLU B C 1
ATOM 4929 O O . GLU B 1 307 ? 10.911 -13.674 -27.862 1.00 32.46 288 GLU B O 1
ATOM 4935 N N . ARG B 1 308 ? 11.610 -13.591 -25.703 1.00 27.13 289 ARG B N 1
ATOM 4936 C CA . ARG B 1 308 ? 13.021 -13.475 -26.063 1.00 27.98 289 ARG B CA 1
ATOM 4937 C C . ARG B 1 308 ? 13.459 -14.814 -26.762 1.00 31.00 289 ARG B C 1
ATOM 4938 O O . ARG B 1 308 ? 14.205 -14.800 -27.750 1.00 30.96 289 ARG B O 1
ATOM 4946 N N . GLY B 1 309 ? 12.921 -15.929 -26.274 1.00 26.21 290 GLY B N 1
ATOM 4947 C CA . GLY B 1 309 ? 13.153 -17.253 -26.845 1.00 27.92 290 GLY B CA 1
ATOM 4948 C C . GLY B 1 309 ? 12.656 -17.377 -28.269 1.00 31.87 290 GLY B C 1
ATOM 4949 O O . GLY B 1 309 ? 13.308 -18.011 -29.095 1.00 33.19 290 GLY B O 1
ATOM 4950 N N . PHE B 1 310 ? 11.513 -16.725 -28.562 1.00 28.47 291 PHE B N 1
ATOM 4951 C CA . PHE B 1 310 ? 10.860 -16.653 -29.871 1.00 28.59 291 PHE B CA 1
ATOM 4952 C C . PHE B 1 310 ? 11.760 -15.937 -30.858 1.00 35.67 291 PHE B C 1
ATOM 4953 O O . PHE B 1 310 ? 11.851 -16.364 -32.016 1.00 36.11 291 PHE B O 1
ATOM 4961 N N . GLU B 1 311 ? 12.402 -14.832 -30.403 1.00 33.40 292 GLU B N 1
ATOM 4962 C CA . GLU B 1 311 ? 13.333 -14.017 -31.196 1.00 35.20 292 GLU B CA 1
ATOM 4963 C C . GLU B 1 311 ? 14.522 -14.846 -31.670 1.00 42.02 292 GLU B C 1
ATOM 4964 O O . GLU B 1 311 ? 14.956 -14.684 -32.801 1.00 43.74 292 GLU B O 1
ATOM 4970 N N . ILE B 1 312 ? 15.050 -15.714 -30.788 1.00 38.85 293 ILE B N 1
ATOM 4971 C CA . ILE B 1 312 ? 16.179 -16.604 -31.044 1.00 39.13 293 ILE B CA 1
ATOM 4972 C C . ILE B 1 312 ? 15.731 -17.852 -31.842 1.00 43.99 293 ILE B C 1
ATOM 4973 O O . ILE B 1 312 ? 16.441 -18.275 -32.759 1.00 44.90 293 ILE B O 1
ATOM 4978 N N . GLU B 1 313 ? 14.567 -18.451 -31.469 1.00 39.69 294 GLU B N 1
ATOM 4979 C CA . GLU B 1 313 ? 14.042 -19.672 -32.079 1.00 39.30 294 GLU B CA 1
ATOM 4980 C C . GLU B 1 313 ? 12.640 -19.528 -32.632 1.00 42.69 294 GLU B C 1
ATOM 4981 O O . GLU B 1 313 ? 11.670 -19.692 -31.890 1.00 40.13 294 GLU B O 1
ATOM 4987 N N . PRO B 1 314 ? 12.497 -19.328 -33.957 1.00 42.87 295 PRO B N 1
ATOM 4988 C CA . PRO B 1 314 ? 11.146 -19.238 -34.545 1.00 43.66 295 PRO B CA 1
ATOM 4989 C C . PRO B 1 314 ? 10.273 -20.490 -34.293 1.00 47.77 295 PRO B C 1
ATOM 4990 O O . PRO B 1 314 ? 9.058 -20.352 -34.100 1.00 46.88 295 PRO B O 1
ATOM 4994 N N . SER B 1 315 ? 10.901 -21.703 -34.261 1.00 43.94 296 SER B N 1
ATOM 4995 C CA . SER B 1 315 ? 10.215 -22.983 -34.030 1.00 43.25 296 SER B CA 1
ATOM 4996 C C . SER B 1 315 ? 9.569 -23.025 -32.633 1.00 42.73 296 SER B C 1
ATOM 4997 O O . SER B 1 315 ? 8.528 -23.652 -32.457 1.00 41.86 296 SER B O 1
ATOM 5000 N N . LEU B 1 316 ? 10.142 -22.305 -31.673 1.00 37.28 297 LEU B N 1
ATOM 5001 C CA . LEU B 1 316 ? 9.611 -22.210 -30.316 1.00 35.39 297 LEU B CA 1
ATOM 5002 C C . LEU B 1 316 ? 8.255 -21.429 -30.315 1.00 39.60 297 LEU B C 1
ATOM 5003 O O . LEU B 1 316 ? 7.302 -21.881 -29.685 1.00 38.85 297 LEU B O 1
ATOM 5008 N N . LEU B 1 317 ? 8.148 -20.326 -31.060 1.00 36.81 298 LEU B N 1
ATOM 5009 C CA . LEU B 1 317 ? 6.881 -19.586 -31.191 1.00 36.50 298 LEU B CA 1
ATOM 5010 C C . LEU B 1 317 ? 5.811 -20.495 -31.806 1.00 40.24 298 LEU B C 1
ATOM 5011 O O . LEU B 1 317 ? 4.684 -20.584 -31.291 1.00 38.19 298 LEU B O 1
ATOM 5016 N N . LYS B 1 318 ? 6.186 -21.150 -32.924 1.00 37.53 299 LYS B N 1
ATOM 5017 C CA . LYS B 1 318 ? 5.328 -22.028 -33.693 1.00 39.56 299 LYS B CA 1
ATOM 5018 C C . LYS B 1 318 ? 4.791 -23.184 -32.846 1.00 47.11 299 LYS B C 1
ATOM 5019 O O . LYS B 1 318 ? 3.609 -23.531 -32.964 1.00 47.57 299 LYS B O 1
ATOM 5025 N N . ARG B 1 319 ? 5.635 -23.735 -31.960 1.00 45.61 300 ARG B N 1
ATOM 5026 C CA . ARG B 1 319 ? 5.255 -24.840 -31.074 1.00 46.68 300 ARG B CA 1
ATOM 5027 C C . ARG B 1 319 ? 4.252 -24.389 -29.999 1.00 50.05 300 ARG B C 1
ATOM 5028 O O . ARG B 1 319 ? 3.266 -25.091 -29.784 1.00 51.57 300 ARG B O 1
ATOM 5036 N N . VAL B 1 320 ? 4.500 -23.229 -29.347 1.00 44.62 301 VAL B N 1
ATOM 5037 C CA . VAL B 1 320 ? 3.675 -22.661 -28.267 1.00 43.23 301 VAL B CA 1
ATOM 5038 C C . VAL B 1 320 ? 2.257 -22.322 -28.794 1.00 49.38 301 VAL B C 1
ATOM 5039 O O . VAL B 1 320 ? 1.281 -22.580 -28.087 1.00 50.48 301 VAL B O 1
ATOM 5043 N N . ILE B 1 321 ? 2.146 -21.822 -30.044 1.00 45.92 302 ILE B N 1
ATOM 5044 C CA . ILE B 1 321 ? 0.871 -21.417 -30.637 1.00 46.21 302 ILE B CA 1
ATOM 5045 C C . ILE B 1 321 ? 0.207 -22.538 -31.462 1.00 54.82 302 ILE B C 1
ATOM 5046 O O . ILE B 1 321 ? -0.912 -22.310 -31.919 1.00 54.86 302 ILE B O 1
ATOM 5051 N N . LYS B 1 322 ? 0.883 -23.703 -31.694 1.00 54.78 303 LYS B N 1
ATOM 5052 C CA . LYS B 1 322 ? 0.399 -24.873 -32.483 1.00 64.66 303 LYS B CA 1
ATOM 5053 C C . LYS B 1 322 ? -1.076 -25.269 -32.223 1.00 85.60 303 LYS B C 1
ATOM 5054 O O . LYS B 1 322 ? -1.507 -25.282 -31.048 1.00 87.89 303 LYS B O 1
#

B-factor: mean 45.62, std 19.06, range [16.9, 141.59]

InterPro domains:
  IPR004305 Thiaminase-2/PQQC [PF03070] (69-286)
  IPR016084 Haem oxygenase-like, multi-helical [G3DSA:1.20.910.10] (1-303)
  IPR016084 Haem oxygenase-like, multi-helical [SSF48613] (74-283)
  IPR017004 Uncharacterised conserved protein UCP032676, PqqC [PIRSF032676] (1-303)
  IPR032553 UCP032676, C2H2 type zinc-finger domain [PF16293] (1-60)
  IPR039068 Pyrroloquinoline-quinone synthase-like [PTHR40279] (9-291)

CATH classification: 1.20.910.10

Radius of gyration: 28.29 Å; Cα contacts (8 Å, |Δi|>4): 776; chains: 2; bounding box: 77×79×70 Å

Organism: Saccharolobus solfataricus (strain ATCC 35092 / DSM 1617 / JCM 11322 / P2) (NCBI:txid273057)

Sequence (582 aa):
GPLCPSSCEKFNSWEDLAKHDLIANTNSDKSHVWLNRNISKREVNELANALERFFSTPNSLSWIRTRFIERFYGDNPHPFIVAQNPTKGVLLGYVIEHQHFLKNWVKVLSSIVFKTDKDDDVLQYELEENISVEFIGYNGRPAHHYELLLRGEALGPREKKILSTQPLPSSTQSAIKTWRKIAESKTWLETASHSLELVADRSLVKYGAKLPYFNPEILSSDEYPQAVKDFLRREGYEADVSHAGEALEVEKYTEEEKEQQVQITVLKSFDAFSKYLLARLERGFEIEPSLLKRVINLYFQGPLCPSCEKFNSWEDLAKHDLIANTNSDKSHVWLNRNISKREVNELANALERFFSTPNSLSWIRTRFIERFYGDNPHPFIVAQNPTKGVLLGYVIEHQQHFLKNWVKVLSSIVFKTDKDDVLQYELEENISVEFIGYNGRPAHYELLLRGEALGPREKILSTQPLPSTQSAIKTWRKIAESKTWLETASHSSLELVADRSLVKYGAKLPYFNPEILSSDEYPQAVKDFLREGYEADVSHAGEALEVEKYTEEEKEQVQITVLKSFDAFSKYLLARLERGFEIEPSLLKRVIK